Protein AF-0000000084941970 (afdb_homodimer)

Sequence (410 aa):
MPAIDETFLNELASDAPAPGGGGASAYVGALSAALASMVIAIAGRKRAYESIAGKLQEQTDMLASCREALVGLVEEDAVAFGALAATWKMPKSTPEERVRKSEAQQEALVGACEVPMQIMRICAKVIEIDHDLIGLVDRMILSDVGASVIIALGAMKAAALNVRVNAAYMKDADAAQAYLGEVDDMIRTFEYSAQVVYDFVKDNVMPAIDETFLNELASDAPAPGGGGASAYVGALSAALASMVIAIAGRKRAYESIAGKLQEQTDMLASCREALVGLVEEDAVAFGALAATWKMPKSTPEERVRKSEAQQEALVGACEVPMQIMRICAKVIEIDHDLIGLVDRMILSDVGASVIIALGAMKAAALNVRVNAAYMKDADAAQAYLGEVDDMIRTFEYSAQVVYDFVKDNV

Solvent-accessible surface area (backbone atoms only — not comparable to full-atom values): 19364 Å² total; per-residue (Å²): 128,80,75,78,78,52,64,63,48,52,44,25,31,28,69,48,83,56,43,42,41,48,20,49,18,16,46,38,25,22,47,17,23,17,37,44,30,17,51,50,47,52,44,61,71,38,76,88,39,57,90,46,43,67,61,52,50,50,51,44,52,49,30,52,50,44,25,54,51,22,55,53,39,26,54,48,33,37,50,24,47,49,52,34,57,53,31,73,70,46,65,61,88,44,75,68,36,39,52,52,30,49,52,48,34,53,56,23,37,53,49,41,26,46,49,26,47,50,42,29,55,48,21,48,51,46,33,54,51,36,56,62,42,69,83,67,48,55,62,89,55,33,39,31,43,26,19,18,21,36,28,14,48,15,16,25,56,18,12,42,34,44,26,45,46,37,36,69,71,43,80,53,60,67,61,29,48,52,52,52,49,52,45,52,51,49,49,58,54,45,50,52,52,30,48,53,41,34,52,50,30,63,73,61,72,129,81,75,78,78,52,64,64,49,52,44,26,31,28,67,48,84,55,43,44,39,49,19,49,18,16,45,38,25,22,48,17,23,16,37,45,31,17,49,50,47,52,42,62,70,39,77,87,40,57,90,46,43,68,60,52,50,52,50,45,53,49,29,52,50,43,26,52,50,22,55,50,39,26,56,48,33,38,51,23,47,47,52,35,56,53,31,74,71,45,64,60,88,43,75,67,36,38,53,52,29,50,51,48,33,53,57,24,38,52,50,41,26,47,48,26,48,50,42,29,56,48,22,48,52,44,33,54,50,35,56,62,41,70,82,67,47,55,62,88,56,33,40,31,42,26,18,19,21,35,28,14,46,14,17,26,56,18,11,45,34,44,27,46,46,38,36,68,69,42,80,54,59,66,62,29,47,52,53,51,49,51,46,52,52,48,48,58,54,46,50,53,53,29,46,52,42,35,50,51,32,64,73,62,71

InterPro domains:
  IPR007044 Cyclodeaminase/cyclohydrolase [PF04961] (6-183)
  IPR036178 Formimidoyltransferase-cyclodeaminase-like superfamily [G3DSA:1.20.120.680] (6-204)
  IPR036178 Formimidoyltransferase-cyclodeaminase-like superfamily [SSF101262] (6-205)

Nearest PDB structures (foldseek):
  7vg5-assembly1_B  TM=9.360E-01  e=3.553E-13  Methylorubrum extorquens AM1
  7vg4-assembly1_A  TM=9.552E-01  e=1.691E-12  Methylorubrum extorquens AM1
  7vg4-assembly3_E  TM=9.297E-01  e=8.847E-12  Methylorubrum extorquens AM1
  2pfd-assembly1_A  TM=9.284E-01  e=3.586E-09  Rattus norvegicus
  1o5h-assembly1_B  TM=8.696E-01  e=8.805E-09  Thermotoga maritima

Secondary structure (DSSP, 8-state):
-PPPP-HHHHHHTSS-S-S-HHHHHHHHHHHHHHHHHHHHHHHTTSGGGGGGHHHHHHHHHHHHHHHHHHHHHHHHHHHHHHHHHHHHTS--SSHHHHHHHHHHHHHHHHHHHHHHHHHHHHHHHHHHHHHHHTTTS-GGGHHHHHHHHHHHHHHHHHHHHHHHHHHTT-S-HHHHHHHHHHHHHHHHHHHHHHHHHHHHHHHH-/-PPPP-HHHHHHTSS-S-S-HHHHHHHHHHHHHHHHHHHHHHHTTSGGGGGGHHHHHHHHHHHHHHHHHHHHHHHHHHHHHHHHHHHHTS--SSHHHHHHHHHHHHHHHHHHHHHHHHHHHHHHHHHHHHHHHTTTS-HHHHHHHHHHHHHHHHHHHHHHHHHHHHHTT-S-HHHHHHHHHHHHHHHHHHHHHHHHHHHHHHHH-

Radius of gyration: 21.82 Å; Cα contacts (8 Å, |Δi|>4): 675; chains: 2; bounding box: 47×79×46 Å

Foldseek 3Di:
DDDDDCVQVVVAPDPDPPPYLLLVLLQLLLVLLVLLLVQLVVLLVDPVCPVVNVVSVVSNVLSVVLNVLSNVLSVLLVVLVVQLVVLVVFDDPDPVSVVVSLVSNLVSLVSQQVSLVVSLVSLLSSLVSLLVCCVRGDLVCLVSSLVSLVSSLVSNVSSLVSNLVSLVSHPPVVVSVVSNVVSVVSNVVSVVSSVVSNVSSVVRD/DPDDDCVQVVVAPDPDPPPYLLLVLLQLLLVLLVLLLVQLVVLLVDPVCPVVNVVSVVSNVLSVVLNVLSNVLSVLLVVLVVQLVVLVPFDDPDPVSVVVSLVSNLVSLVSQQVSLVVSLVSLLSSLVSLLVCCVRGDLVCLVSSLVSLVSSLVSNVSSLVSNLVSLVSHPPVVVSVVSNVVSVVSNVVSVVSSVVSNVSSVVRD

Structure (mmCIF, N/CA/C/O backbone):
data_AF-0000000084941970-model_v1
#
loop_
_entity.id
_entity.type
_entity.pdbx_description
1 polymer 'Putative methenyltetrahydrofolate cyclohydrolase'
#
loop_
_atom_site.group_PDB
_atom_site.id
_atom_site.type_symbol
_atom_site.label_atom_id
_atom_site.label_alt_id
_atom_site.label_comp_id
_atom_site.label_asym_id
_atom_site.label_entity_id
_atom_site.label_seq_id
_atom_site.pdbx_PDB_ins_code
_atom_site.Cartn_x
_atom_site.Cartn_y
_atom_site.Cartn_z
_atom_site.occupancy
_atom_site.B_iso_or_equiv
_atom_site.auth_seq_id
_atom_site.auth_comp_id
_atom_site.auth_asym_id
_atom_site.auth_atom_id
_atom_site.pdbx_PDB_model_num
ATOM 1 N N . MET A 1 1 ? 2.877 -4.137 -21.906 1 62.16 1 MET A N 1
ATOM 2 C CA . MET A 1 1 ? 1.989 -3.32 -21.094 1 62.16 1 MET A CA 1
ATOM 3 C C . MET A 1 1 ? 2.299 -1.837 -21.266 1 62.16 1 MET A C 1
ATOM 5 O O . MET A 1 1 ? 3.465 -1.45 -21.375 1 62.16 1 MET A O 1
ATOM 9 N N . PRO A 1 2 ? 1.178 -1.09 -21.453 1 62.53 2 PRO A N 1
ATOM 10 C CA . PRO A 1 2 ? 1.503 0.333 -21.578 1 62.53 2 PRO A CA 1
ATOM 11 C C . PRO A 1 2 ? 2.295 0.862 -20.391 1 62.53 2 PRO A C 1
ATOM 13 O O . PRO A 1 2 ? 2.17 0.339 -19.266 1 62.53 2 PRO A O 1
ATOM 16 N N . ALA A 1 3 ? 3.002 1.72 -20.641 1 73.06 3 ALA A N 1
ATOM 17 C CA . ALA A 1 3 ? 3.822 2.381 -19.625 1 73.06 3 ALA A CA 1
ATOM 18 C C . ALA A 1 3 ? 2.951 2.992 -18.531 1 73.06 3 ALA A C 1
ATOM 20 O O . ALA A 1 3 ? 1.874 3.523 -18.812 1 73.06 3 ALA A O 1
ATOM 21 N N . ILE A 1 4 ? 3.264 2.74 -17.312 1 85.75 4 ILE A N 1
ATOM 22 C CA . ILE A 1 4 ? 2.584 3.346 -16.172 1 85.75 4 ILE A CA 1
ATOM 23 C C . ILE A 1 4 ? 2.588 4.867 -16.312 1 85.75 4 ILE A C 1
ATOM 25 O O . ILE A 1 4 ? 3.631 5.469 -16.578 1 85.75 4 ILE A O 1
ATOM 29 N N . ASP A 1 5 ? 1.433 5.391 -16.297 1 86.69 5 ASP A N 1
ATOM 30 C CA . ASP A 1 5 ? 1.353 6.844 -16.219 1 86.69 5 ASP A CA 1
ATOM 31 C C . ASP A 1 5 ? 1.919 7.352 -14.891 1 86.69 5 ASP A C 1
ATOM 33 O O . ASP A 1 5 ? 1.416 7.008 -13.82 1 86.69 5 ASP A O 1
ATOM 37 N N . GLU A 1 6 ? 2.9 8.141 -14.969 1 92.75 6 GLU A N 1
ATOM 38 C CA . GLU A 1 6 ? 3.615 8.562 -13.773 1 92.75 6 GLU A CA 1
ATOM 39 C C . GLU A 1 6 ? 3.135 9.922 -13.289 1 92.75 6 GLU A C 1
ATOM 41 O O . GLU A 1 6 ? 3.715 10.5 -12.367 1 92.75 6 GLU A O 1
ATOM 46 N N . THR A 1 7 ? 2.08 10.422 -13.859 1 92.44 7 THR A N 1
ATOM 47 C CA . THR A 1 7 ? 1.617 11.766 -13.531 1 92.44 7 THR A CA 1
ATOM 48 C C . THR A 1 7 ? 1.306 11.883 -12.039 1 92.44 7 THR A C 1
ATOM 50 O O . THR A 1 7 ? 1.788 12.805 -11.375 1 92.44 7 THR A O 1
ATOM 53 N N . PHE A 1 8 ? 0.535 10.961 -11.539 1 94.56 8 PHE A N 1
ATOM 54 C CA . PHE A 1 8 ? 0.185 11.023 -10.125 1 94.56 8 PHE A CA 1
ATOM 55 C C . PHE A 1 8 ? 1.422 10.844 -9.25 1 94.56 8 PHE A C 1
ATOM 57 O O . PHE A 1 8 ? 1.588 11.547 -8.25 1 94.56 8 PHE A O 1
ATOM 64 N N . LEU A 1 9 ? 2.307 9.906 -9.672 1 95.75 9 LEU A N 1
ATOM 65 C CA . LEU A 1 9 ? 3.539 9.664 -8.93 1 95.75 9 LEU A CA 1
ATOM 66 C C . LEU A 1 9 ? 4.387 10.93 -8.859 1 95.75 9 LEU A C 1
ATOM 68 O O . LEU A 1 9 ? 4.914 11.273 -7.801 1 95.75 9 LEU A O 1
ATOM 72 N N . ASN A 1 10 ? 4.477 11.586 -9.922 1 95.19 10 ASN A N 1
ATOM 73 C CA . ASN A 1 10 ? 5.293 12.789 -9.992 1 95.19 10 ASN A CA 1
ATOM 74 C C . ASN A 1 10 ? 4.68 13.93 -9.18 1 95.19 10 ASN A C 1
ATOM 76 O O . ASN A 1 10 ? 5.398 14.688 -8.531 1 95.19 10 ASN A O 1
ATOM 80 N N . GLU A 1 11 ? 3.424 14.016 -9.266 1 95.38 11 GLU A N 1
ATOM 81 C CA . GLU A 1 11 ? 2.746 15.039 -8.477 1 95.38 11 GLU A CA 1
ATOM 82 C C . GLU A 1 11 ? 2.896 14.766 -6.984 1 95.38 11 GLU A C 1
ATOM 84 O O . GLU A 1 11 ? 3.152 15.688 -6.203 1 95.38 11 GLU A O 1
ATOM 89 N N . LEU A 1 12 ? 2.721 13.531 -6.645 1 96.31 12 LEU A N 1
ATOM 90 C CA . LEU A 1 12 ? 2.848 13.141 -5.246 1 96.31 12 LEU A CA 1
ATOM 91 C C . LEU A 1 12 ? 4.254 13.414 -4.727 1 96.31 12 LEU A C 1
ATOM 93 O O . LEU A 1 12 ? 4.43 13.789 -3.564 1 96.31 12 LEU A O 1
ATOM 97 N N . ALA A 1 13 ? 5.254 13.305 -5.57 1 96.75 13 ALA A N 1
ATOM 98 C CA . ALA A 1 13 ? 6.656 13.445 -5.176 1 96.75 13 ALA A CA 1
ATOM 99 C C . ALA A 1 13 ? 7.074 14.914 -5.148 1 96.75 13 ALA A C 1
ATOM 101 O O . ALA A 1 13 ? 8.18 15.242 -4.711 1 96.75 13 ALA A O 1
ATOM 102 N N . SER A 1 14 ? 6.191 15.773 -5.602 1 93.94 14 SER A N 1
ATOM 103 C CA . SER A 1 14 ? 6.531 17.188 -5.715 1 93.94 14 SER A CA 1
ATOM 104 C C . SER A 1 14 ? 6.469 17.875 -4.355 1 93.94 14 SER A C 1
ATOM 106 O O . SER A 1 14 ? 6.203 17.234 -3.338 1 93.94 14 SER A O 1
ATOM 108 N N . ASP A 1 15 ? 6.695 19.219 -4.336 1 90.81 15 ASP A N 1
ATOM 109 C CA . ASP A 1 15 ? 6.641 20 -3.096 1 90.81 15 ASP A CA 1
ATOM 110 C C . ASP A 1 15 ? 5.254 20.594 -2.885 1 90.81 15 ASP A C 1
ATOM 112 O O . ASP A 1 15 ? 5.07 21.469 -2.031 1 90.81 15 ASP A O 1
ATOM 116 N N . ALA A 1 16 ? 4.328 20.078 -3.805 1 89.81 16 ALA A N 1
ATOM 117 C CA . ALA A 1 16 ? 2.951 20.516 -3.562 1 89.81 16 ALA A CA 1
ATOM 118 C C . ALA A 1 16 ? 2.393 19.875 -2.297 1 89.81 16 ALA A C 1
ATOM 120 O O . ALA A 1 16 ? 2.666 18.703 -2.012 1 89.81 16 ALA A O 1
ATOM 121 N N . PRO A 1 17 ? 1.62 20.625 -1.543 1 84.81 17 PRO A N 1
ATOM 122 C CA . PRO A 1 17 ? 1.098 20.062 -0.296 1 84.81 17 PRO A CA 1
ATOM 123 C C . PRO A 1 17 ? 0.098 18.922 -0.531 1 84.81 17 PRO A C 1
ATOM 125 O O . PRO A 1 17 ? -0.171 18.141 0.377 1 84.81 17 PRO A O 1
ATOM 128 N N . ALA A 1 18 ? -0.613 18.922 -1.738 1 86.62 18 ALA A N 1
ATOM 129 C CA . ALA A 1 18 ? -1.508 17.844 -2.156 1 86.62 18 ALA A CA 1
ATOM 130 C C . ALA A 1 18 ? -1.212 17.422 -3.588 1 86.62 18 ALA A C 1
ATOM 132 O O . ALA A 1 18 ? -0.85 18.234 -4.43 1 86.62 18 ALA A O 1
ATOM 133 N N . PRO A 1 19 ? -1.316 16.141 -3.945 1 91.75 19 PRO A N 1
ATOM 134 C CA . PRO A 1 19 ? -1.774 15.094 -3.025 1 91.75 19 PRO A CA 1
ATOM 135 C C . PRO A 1 19 ? -0.731 14.742 -1.968 1 91.75 19 PRO A C 1
ATOM 137 O O . PRO A 1 19 ? 0.464 14.969 -2.174 1 91.75 19 PRO A O 1
ATOM 140 N N . GLY A 1 20 ? -1.191 14.258 -0.806 1 95 20 GLY A N 1
ATOM 141 C CA . GLY A 1 20 ? -0.344 13.766 0.268 1 95 20 GLY A CA 1
ATOM 142 C C . GLY A 1 20 ? -0.694 12.352 0.703 1 95 20 GLY A C 1
ATOM 143 O O . GLY A 1 20 ? -1.011 11.5 -0.131 1 95 20 GLY A O 1
ATOM 144 N N . GLY A 1 21 ? -0.551 12.172 1.955 1 97.44 21 GLY A N 1
ATOM 145 C CA . GLY A 1 21 ? -0.779 10.852 2.512 1 97.44 21 GLY A CA 1
ATOM 146 C C . GLY A 1 21 ? -2.188 10.336 2.281 1 97.44 21 GLY A C 1
ATOM 147 O O . GLY A 1 21 ? -2.393 9.148 2.049 1 97.44 21 GLY A O 1
ATOM 148 N N . GLY A 1 22 ? -3.156 11.25 2.402 1 97.94 22 GLY A N 1
ATOM 149 C CA . GLY A 1 22 ? -4.527 10.836 2.15 1 97.94 22 GLY A CA 1
ATOM 150 C C . GLY A 1 22 ? -4.754 10.344 0.734 1 97.94 22 GLY A C 1
ATOM 151 O O . GLY A 1 22 ? -5.312 9.266 0.528 1 97.94 22 GLY A O 1
ATOM 152 N N . GLY A 1 23 ? -4.344 11.18 -0.226 1 97.69 23 GLY A N 1
ATOM 153 C CA . GLY A 1 23 ? -4.445 10.766 -1.616 1 97.69 23 GLY A CA 1
ATOM 154 C C . GLY A 1 23 ? -3.693 9.484 -1.914 1 97.69 23 GLY A C 1
ATOM 155 O O . GLY A 1 23 ? -4.191 8.617 -2.637 1 97.69 23 GLY A O 1
ATOM 156 N N . ALA A 1 24 ? -2.484 9.352 -1.355 1 98.44 24 ALA A N 1
ATOM 157 C CA . ALA A 1 24 ? -1.701 8.133 -1.525 1 98.44 24 ALA A CA 1
ATOM 158 C C . ALA A 1 24 ? -2.434 6.926 -0.943 1 98.44 24 ALA A C 1
ATOM 160 O O . ALA A 1 24 ? -2.502 5.867 -1.574 1 98.44 24 ALA A O 1
ATOM 161 N N . SER A 1 25 ? -3.012 7.086 0.256 1 98.88 25 SER A N 1
ATOM 162 C CA . SER A 1 25 ? -3.752 6.004 0.898 1 98.88 25 SER A CA 1
ATOM 163 C C . SER A 1 25 ? -4.922 5.547 0.034 1 98.88 25 SER A C 1
ATOM 165 O O . SER A 1 25 ? -5.16 4.344 -0.108 1 98.88 25 SER A O 1
ATOM 167 N N . ALA A 1 26 ? -5.617 6.527 -0.518 1 98.81 26 ALA A N 1
ATOM 168 C CA . ALA A 1 26 ? -6.766 6.219 -1.369 1 98.81 26 ALA A CA 1
ATOM 169 C C . ALA A 1 26 ? -6.336 5.418 -2.596 1 98.81 26 ALA A C 1
ATOM 171 O O . ALA A 1 26 ? -6.957 4.406 -2.932 1 98.81 26 ALA A O 1
ATOM 172 N N . TYR A 1 27 ? -5.297 5.828 -3.209 1 98.5 27 TYR A N 1
ATOM 173 C CA . TYR A 1 27 ? -4.844 5.16 -4.422 1 98.5 27 TYR A CA 1
ATOM 174 C C . TYR A 1 27 ? -4.324 3.76 -4.117 1 98.5 27 TYR A C 1
ATOM 176 O O . TYR A 1 27 ? -4.57 2.82 -4.875 1 98.5 27 TYR A O 1
ATOM 184 N N . VAL A 1 28 ? -3.57 3.604 -3.062 1 98.88 28 VAL A N 1
ATOM 185 C CA . VAL A 1 28 ? -3.086 2.295 -2.637 1 98.88 28 VAL A CA 1
ATOM 186 C C . VAL A 1 28 ? -4.27 1.366 -2.371 1 98.88 28 VAL A C 1
ATOM 188 O O . VAL A 1 28 ? -4.25 0.199 -2.768 1 98.88 28 VAL A O 1
ATOM 191 N N . GLY A 1 29 ? -5.297 1.905 -1.686 1 98.94 29 GLY A N 1
ATOM 192 C CA . GLY A 1 29 ? -6.508 1.123 -1.497 1 98.94 29 GLY A CA 1
ATOM 193 C C . GLY A 1 29 ? -7.145 0.684 -2.803 1 98.94 29 GLY A C 1
ATOM 194 O O . GLY A 1 29 ? -7.621 -0.448 -2.916 1 98.94 29 GLY A O 1
ATOM 195 N N . ALA A 1 30 ? -7.164 1.579 -3.766 1 98.88 30 ALA A N 1
ATOM 196 C CA . ALA A 1 30 ? -7.719 1.254 -5.078 1 98.88 30 ALA A CA 1
ATOM 197 C C . ALA A 1 30 ? -6.938 0.122 -5.738 1 98.88 30 ALA A C 1
ATOM 199 O O . ALA A 1 30 ? -7.523 -0.743 -6.395 1 98.88 30 ALA A O 1
ATOM 200 N N . LEU A 1 31 ? -5.648 0.131 -5.566 1 98.69 31 LEU A N 1
ATOM 201 C CA . LEU A 1 31 ? -4.805 -0.923 -6.121 1 98.69 31 LEU A CA 1
ATOM 202 C C . LEU A 1 31 ? -5.121 -2.268 -5.473 1 98.69 31 LEU A C 1
ATOM 204 O O . LEU A 1 31 ? -5.168 -3.293 -6.156 1 98.69 31 LEU A O 1
ATOM 208 N N . SER A 1 32 ? -5.32 -2.238 -4.152 1 98.88 32 SER A N 1
ATOM 209 C CA . SER A 1 32 ? -5.711 -3.465 -3.467 1 98.88 32 SER A CA 1
ATOM 210 C C . SER A 1 32 ? -7.043 -3.992 -3.992 1 98.88 32 SER A C 1
ATOM 212 O O . SER A 1 32 ? -7.18 -5.188 -4.266 1 98.88 32 SER A O 1
ATOM 214 N N . ALA A 1 33 ? -8.008 -3.096 -4.152 1 98.88 33 ALA A N 1
ATOM 215 C CA . ALA A 1 33 ? -9.312 -3.486 -4.68 1 98.88 33 ALA A CA 1
ATOM 216 C C . ALA A 1 33 ? -9.18 -4.07 -6.086 1 98.88 33 ALA A C 1
ATOM 218 O O . ALA A 1 33 ? -9.859 -5.039 -6.426 1 98.88 33 ALA A O 1
ATOM 219 N N . ALA A 1 34 ? -8.359 -3.445 -6.891 1 98.62 34 ALA A N 1
ATOM 220 C CA . ALA A 1 34 ? -8.117 -3.932 -8.25 1 98.62 34 ALA A CA 1
ATOM 221 C C . ALA A 1 34 ? -7.512 -5.332 -8.227 1 98.62 34 ALA A C 1
ATOM 223 O O . ALA A 1 34 ? -7.934 -6.207 -8.984 1 98.62 34 ALA A O 1
ATOM 224 N N . LEU A 1 35 ? -6.551 -5.57 -7.379 1 98.5 35 LEU A N 1
ATOM 225 C CA . LEU A 1 35 ? -5.902 -6.871 -7.277 1 98.5 35 LEU A CA 1
ATOM 226 C C . LEU A 1 35 ? -6.898 -7.938 -6.828 1 98.5 35 LEU A C 1
ATOM 228 O O . LEU A 1 35 ? -6.902 -9.055 -7.355 1 98.5 35 LEU A O 1
ATOM 232 N N . ALA A 1 36 ? -7.73 -7.57 -5.84 1 98.62 36 ALA A N 1
ATOM 233 C CA . ALA A 1 36 ? -8.773 -8.5 -5.395 1 98.62 36 ALA A CA 1
ATOM 234 C C . ALA A 1 36 ? -9.727 -8.844 -6.535 1 98.62 36 ALA A C 1
ATOM 236 O O . ALA A 1 36 ? -10.164 -9.984 -6.668 1 98.62 36 ALA A O 1
ATOM 237 N N . SER A 1 37 ? -10.047 -7.84 -7.332 1 98.38 37 SER A N 1
ATOM 238 C CA . SER A 1 37 ? -10.891 -8.062 -8.5 1 98.38 37 SER A CA 1
ATOM 239 C C . SER A 1 37 ? -10.258 -9.07 -9.461 1 98.38 37 SER A C 1
ATOM 241 O O . SER A 1 37 ? -10.945 -9.938 -9.992 1 98.38 37 SER A O 1
ATOM 243 N N . MET A 1 38 ? -8.984 -8.906 -9.672 1 97.38 38 MET A N 1
ATOM 244 C CA . MET A 1 38 ? -8.266 -9.852 -10.523 1 97.38 38 MET A CA 1
ATOM 245 C C . MET A 1 38 ? -8.398 -11.273 -10 1 97.38 38 MET A C 1
ATOM 247 O O . MET A 1 38 ? -8.641 -12.203 -10.766 1 97.38 38 MET A O 1
ATOM 251 N N . VAL A 1 39 ? -8.219 -11.469 -8.719 1 97.12 39 VAL A N 1
ATOM 252 C CA . VAL A 1 39 ? -8.273 -12.781 -8.078 1 97.12 39 VAL A CA 1
ATOM 253 C C . VAL A 1 39 ? -9.633 -13.43 -8.336 1 97.12 39 VAL A C 1
ATOM 255 O O . VAL A 1 39 ? -9.711 -14.594 -8.734 1 97.12 39 VAL A O 1
ATOM 258 N N . ILE A 1 40 ? -10.664 -12.672 -8.148 1 97.19 40 ILE A N 1
ATOM 259 C CA . ILE A 1 40 ? -12.016 -13.195 -8.344 1 97.19 40 ILE A CA 1
ATOM 260 C C . ILE A 1 40 ? -12.227 -13.547 -9.812 1 97.19 40 ILE A C 1
ATOM 262 O O . ILE A 1 40 ? -12.844 -14.57 -10.133 1 97.19 40 ILE A O 1
ATOM 266 N N . ALA A 1 41 ? -11.75 -12.68 -10.703 1 95.75 41 ALA A N 1
ATOM 267 C CA . ALA A 1 41 ? -11.906 -12.914 -12.141 1 95.75 41 ALA A CA 1
ATOM 268 C C . ALA A 1 41 ? -11.242 -14.219 -12.562 1 95.75 41 ALA A C 1
ATOM 270 O O . ALA A 1 41 ? -11.797 -14.992 -13.344 1 95.75 41 ALA A O 1
ATOM 271 N N . ILE A 1 42 ? -10.086 -14.477 -12.047 1 93.44 42 ILE A N 1
ATOM 272 C CA . ILE A 1 42 ? -9.352 -15.695 -12.375 1 93.44 42 ILE A CA 1
ATOM 273 C C . ILE A 1 42 ? -10.023 -16.906 -11.727 1 93.44 42 ILE A C 1
ATOM 275 O O . ILE A 1 42 ? -10.234 -17.922 -12.375 1 93.44 42 ILE A O 1
ATOM 279 N N . ALA A 1 43 ? -10.375 -16.766 -10.438 1 92.06 43 ALA A N 1
ATOM 280 C CA . ALA A 1 43 ? -11.031 -17.844 -9.711 1 92.06 43 ALA A CA 1
ATOM 281 C C . ALA A 1 43 ? -12.352 -18.234 -10.375 1 92.06 43 ALA A C 1
ATOM 283 O O . ALA A 1 43 ? -12.695 -19.422 -10.453 1 92.06 43 ALA A O 1
ATOM 284 N N . GLY A 1 44 ? -13.109 -17.281 -10.852 1 90.31 44 GLY A N 1
ATOM 285 C CA . GLY A 1 44 ? -14.445 -17.484 -11.406 1 90.31 44 GLY A CA 1
ATOM 286 C C . GLY A 1 44 ? -14.438 -18.266 -12.703 1 90.31 44 GLY A C 1
ATOM 287 O O . GLY A 1 44 ? -15.484 -18.734 -13.148 1 90.31 44 GLY A O 1
ATOM 288 N N . ARG A 1 45 ? -13.281 -18.5 -13.305 1 89.56 45 ARG A N 1
ATOM 289 C CA . ARG A 1 45 ? -13.172 -19.266 -14.547 1 89.56 45 ARG A CA 1
ATOM 290 C C . ARG A 1 45 ? -13.266 -20.766 -14.281 1 89.56 45 ARG A C 1
ATOM 292 O O . ARG A 1 45 ? -13.492 -21.547 -15.203 1 89.56 45 ARG A O 1
ATOM 299 N N . LYS A 1 46 ? -13.133 -21.125 -13.039 1 89.06 46 LYS A N 1
ATOM 300 C CA . LYS A 1 46 ? -13.133 -22.547 -12.703 1 89.06 46 LYS A CA 1
ATOM 301 C C . LYS A 1 46 ? -14.555 -23.094 -12.547 1 89.06 46 LYS A C 1
ATOM 303 O O . LYS A 1 46 ? -15.375 -22.484 -11.852 1 89.06 46 LYS A O 1
ATOM 308 N N . ARG A 1 47 ? -14.766 -24.25 -13.102 1 90.88 47 ARG A N 1
ATOM 309 C CA . ARG A 1 47 ? -16.062 -24.906 -13.039 1 90.88 47 ARG A CA 1
ATOM 310 C C . ARG A 1 47 ? -16.469 -25.188 -11.602 1 90.88 47 ARG A C 1
ATOM 312 O O . ARG A 1 47 ? -17.641 -25.125 -11.25 1 90.88 47 ARG A O 1
ATOM 319 N N . ALA A 1 48 ? -15.484 -25.297 -10.797 1 89.12 48 ALA A N 1
ATOM 320 C CA . ALA A 1 48 ? -15.711 -25.656 -9.406 1 89.12 48 ALA A CA 1
ATOM 321 C C . ALA A 1 48 ? -16.422 -24.531 -8.656 1 89.12 48 ALA A C 1
ATOM 323 O O . ALA A 1 48 ? -17.031 -24.766 -7.609 1 89.12 48 ALA A O 1
ATOM 324 N N . TYR A 1 49 ? -16.484 -23.328 -9.25 1 90 49 TYR A N 1
ATOM 325 C CA . TYR A 1 49 ? -17.047 -22.188 -8.523 1 90 49 TYR A CA 1
ATOM 326 C C . TYR A 1 49 ? -18.344 -21.734 -9.156 1 90 49 TYR A C 1
ATOM 328 O O . TYR A 1 49 ? -18.844 -20.641 -8.844 1 90 49 TYR A O 1
ATOM 336 N N . GLU A 1 50 ? -18.875 -22.547 -9.969 1 92.06 50 GLU A N 1
ATOM 337 C CA . GLU A 1 50 ? -20.109 -22.203 -10.656 1 92.06 50 GLU A CA 1
ATOM 338 C C . GLU A 1 50 ? -21.25 -22.031 -9.656 1 92.06 50 GLU A C 1
ATOM 340 O O . GLU A 1 50 ? -22.141 -21.203 -9.867 1 92.06 50 GLU A O 1
ATOM 345 N N . SER A 1 51 ? -21.234 -22.812 -8.625 1 92.44 51 SER A N 1
ATOM 346 C CA . SER A 1 51 ? -22.328 -22.797 -7.664 1 92.44 51 SER A CA 1
ATOM 347 C C . SER A 1 51 ? -22.344 -21.484 -6.867 1 92.44 51 SER A C 1
ATOM 349 O O . SER A 1 51 ? -23.359 -21.125 -6.277 1 92.44 51 SER A O 1
ATOM 351 N N . ILE A 1 52 ? -21.234 -20.75 -6.867 1 92.75 52 ILE A N 1
ATOM 352 C CA . ILE A 1 52 ? -21.172 -19.5 -6.098 1 92.75 52 ILE A CA 1
ATOM 353 C C . ILE A 1 52 ? -20.953 -18.328 -7.035 1 92.75 52 ILE A C 1
ATOM 355 O O . ILE A 1 52 ? -20.469 -17.266 -6.617 1 92.75 52 ILE A O 1
ATOM 359 N N . ALA A 1 53 ? -21.266 -18.531 -8.258 1 93.19 53 ALA A N 1
ATOM 360 C CA . ALA A 1 53 ? -21.047 -17.516 -9.281 1 93.19 53 ALA A CA 1
ATOM 361 C C . ALA A 1 53 ? -21.734 -16.203 -8.898 1 93.19 53 ALA A C 1
ATOM 363 O O . ALA A 1 53 ? -21.219 -15.125 -9.164 1 93.19 53 ALA A O 1
ATOM 364 N N . GLY A 1 54 ? -22.891 -16.266 -8.344 1 94.75 54 GLY A N 1
ATOM 365 C CA . GLY A 1 54 ? -23.609 -15.078 -7.906 1 94.75 54 GLY A CA 1
ATOM 366 C C . GLY A 1 54 ? -22.875 -14.289 -6.836 1 94.75 54 GLY A C 1
ATOM 367 O O . GLY A 1 54 ? -22.781 -13.062 -6.91 1 94.75 54 GLY A O 1
ATOM 368 N N . LYS A 1 55 ? -22.359 -15.031 -5.848 1 95.19 55 LYS A N 1
ATOM 369 C CA . LYS A 1 55 ? -21.594 -14.391 -4.789 1 95.19 55 LYS A CA 1
ATOM 370 C C . LYS A 1 55 ? -20.328 -13.734 -5.348 1 95.19 55 LYS A C 1
ATOM 372 O O . LYS A 1 55 ? -19.984 -12.617 -4.953 1 95.19 55 LYS A O 1
ATOM 377 N N . LEU A 1 56 ? -19.703 -14.414 -6.266 1 95.56 56 LEU A N 1
ATOM 378 C CA . LEU A 1 56 ? -18.5 -13.875 -6.883 1 95.56 56 LEU A CA 1
ATOM 379 C C . LEU A 1 56 ? -18.797 -12.609 -7.672 1 95.56 56 LEU A C 1
ATOM 381 O O . LEU A 1 56 ? -18.031 -11.648 -7.637 1 95.56 56 LEU A O 1
ATOM 385 N N . GLN A 1 57 ? -19.891 -12.617 -8.344 1 96.44 57 GLN A N 1
ATOM 386 C CA . GLN A 1 57 ? -20.297 -11.43 -9.102 1 96.44 57 GLN A CA 1
ATOM 387 C C . GLN A 1 57 ? -20.594 -10.266 -8.164 1 96.44 57 GLN A C 1
ATOM 389 O O . GLN A 1 57 ? -20.25 -9.117 -8.461 1 96.44 57 GLN A O 1
ATOM 394 N N . GLU A 1 58 ? -21.219 -10.547 -7.082 1 97.81 58 GLU A N 1
ATOM 395 C CA . GLU A 1 58 ? -21.5 -9.516 -6.09 1 97.81 58 GLU A CA 1
ATOM 396 C C . GLU A 1 58 ? -20.203 -8.891 -5.562 1 97.81 58 GLU A C 1
ATOM 398 O O . GLU A 1 58 ? -20.109 -7.672 -5.41 1 97.81 58 GLU A O 1
ATOM 403 N N . GLN A 1 59 ? -19.281 -9.734 -5.266 1 97.75 59 GLN A N 1
ATOM 404 C CA . GLN A 1 59 ? -18 -9.25 -4.77 1 97.75 59 GLN A CA 1
ATOM 405 C C . GLN A 1 59 ? -17.266 -8.453 -5.84 1 97.75 59 GLN A C 1
ATOM 407 O O . GLN A 1 59 ? -16.609 -7.445 -5.535 1 97.75 59 GLN A O 1
ATOM 412 N N . THR A 1 60 ? -17.375 -8.922 -7.078 1 97.62 60 THR A N 1
ATOM 413 C CA . THR A 1 60 ? -16.781 -8.195 -8.195 1 97.62 60 THR A CA 1
ATOM 414 C C . THR A 1 60 ? -17.359 -6.793 -8.297 1 97.62 60 THR A C 1
ATOM 416 O O . THR A 1 60 ? -16.625 -5.816 -8.445 1 97.62 60 THR A O 1
ATOM 419 N N . ASP A 1 61 ? -18.641 -6.68 -8.203 1 98.44 61 ASP A N 1
ATOM 420 C CA . ASP A 1 61 ? -19.328 -5.387 -8.281 1 98.44 61 ASP A CA 1
ATOM 421 C C . ASP A 1 61 ? -18.938 -4.496 -7.105 1 98.44 61 ASP A C 1
ATOM 423 O O . ASP A 1 61 ? -18.734 -3.289 -7.273 1 98.44 61 ASP A O 1
ATOM 427 N N . MET A 1 62 ? -18.859 -5.102 -5.973 1 98.62 62 MET A N 1
ATOM 428 C CA . MET A 1 62 ? -18.469 -4.359 -4.781 1 98.62 62 MET A CA 1
ATOM 429 C C . MET A 1 62 ? -17.047 -3.816 -4.922 1 98.62 62 MET A C 1
ATOM 431 O O . MET A 1 62 ? -16.797 -2.654 -4.602 1 98.62 62 MET A O 1
ATOM 435 N N . LEU A 1 63 ? -16.188 -4.617 -5.426 1 98.81 63 LEU A N 1
ATOM 436 C CA . LEU A 1 63 ? -14.805 -4.199 -5.582 1 98.81 63 LEU A CA 1
ATOM 437 C C . LEU A 1 63 ? -14.68 -3.115 -6.648 1 98.81 63 LEU A C 1
ATOM 439 O O . LEU A 1 63 ? -13.844 -2.213 -6.527 1 98.81 63 LEU A O 1
ATOM 443 N N . ALA A 1 64 ? -15.477 -3.209 -7.68 1 98.5 64 ALA A N 1
ATOM 444 C CA . ALA A 1 64 ? -15.508 -2.146 -8.68 1 98.5 64 ALA A CA 1
ATOM 445 C C . ALA A 1 64 ? -15.961 -0.826 -8.062 1 98.5 64 ALA A C 1
ATOM 447 O O . ALA A 1 64 ? -15.383 0.228 -8.352 1 98.5 64 ALA A O 1
ATOM 448 N N . SER A 1 65 ? -16.938 -0.914 -7.211 1 98.69 65 SER A N 1
ATOM 449 C CA . SER A 1 65 ? -17.422 0.269 -6.512 1 98.69 65 SER A CA 1
ATOM 450 C C . SER A 1 65 ? -16.359 0.826 -5.562 1 98.69 65 SER A C 1
ATOM 452 O O . SER A 1 65 ? -16.219 2.043 -5.441 1 98.69 65 SER A O 1
ATOM 454 N N . CYS A 1 66 ? -15.664 -0.09 -4.891 1 98.75 66 CYS A N 1
ATOM 455 C CA . CYS A 1 66 ? -14.586 0.321 -3.998 1 98.75 66 CYS A CA 1
ATOM 456 C C . CYS A 1 66 ? -13.5 1.065 -4.766 1 98.75 66 CYS A C 1
ATOM 458 O O . CYS A 1 66 ? -13.062 2.139 -4.344 1 98.75 66 CYS A O 1
ATOM 460 N N . ARG A 1 67 ? -13.109 0.5 -5.879 1 98.38 67 ARG A N 1
ATOM 461 C CA . ARG A 1 67 ? -12.07 1.106 -6.699 1 98.38 67 ARG A CA 1
ATOM 462 C C . ARG A 1 67 ? -12.484 2.492 -7.18 1 98.38 67 ARG A C 1
ATOM 464 O O . ARG A 1 67 ? -11.711 3.447 -7.086 1 98.38 67 ARG A O 1
ATOM 471 N N . GLU A 1 68 ? -13.695 2.609 -7.645 1 98.06 68 GLU A N 1
ATOM 472 C CA . GLU A 1 68 ? -14.211 3.885 -8.133 1 98.06 68 GLU A CA 1
ATOM 473 C C . GLU A 1 68 ? -14.273 4.918 -7.012 1 98.06 68 GLU A C 1
ATOM 475 O O . GLU A 1 68 ? -13.875 6.07 -7.199 1 98.06 68 GLU A O 1
ATOM 480 N N . ALA A 1 69 ? -14.773 4.5 -5.914 1 98.69 69 ALA A N 1
ATOM 481 C CA . ALA A 1 69 ? -14.875 5.398 -4.77 1 98.69 69 ALA A CA 1
ATOM 482 C C .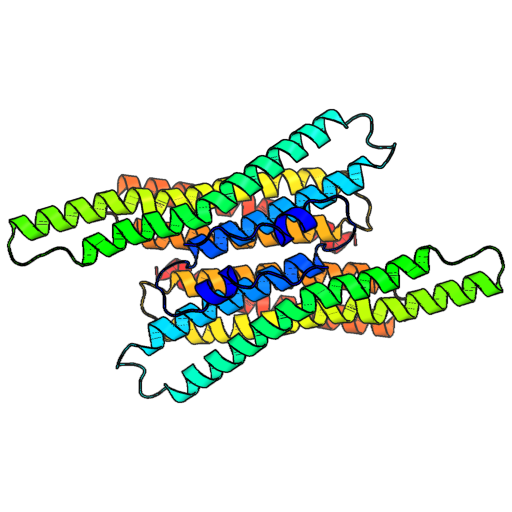 ALA A 1 69 ? -13.5 5.875 -4.32 1 98.69 69 ALA A C 1
ATOM 484 O O . ALA A 1 69 ? -13.305 7.059 -4.035 1 98.69 69 ALA A O 1
ATOM 485 N N . LEU A 1 70 ? -12.547 4.961 -4.258 1 98.75 70 LEU A N 1
ATOM 486 C CA . LEU A 1 70 ? -11.203 5.293 -3.795 1 98.75 70 LEU A CA 1
ATOM 487 C C . LEU A 1 70 ? -10.516 6.242 -4.77 1 98.75 70 LEU A C 1
ATOM 489 O O . LEU A 1 70 ? -9.82 7.168 -4.352 1 98.75 70 LEU A O 1
ATOM 493 N N . VAL A 1 71 ? -10.703 6.035 -6.047 1 98.06 71 VAL A N 1
ATOM 494 C CA . VAL A 1 71 ? -10.141 6.941 -7.039 1 98.06 71 VAL A CA 1
ATOM 495 C C . VAL A 1 71 ? -10.727 8.344 -6.859 1 98.06 71 VAL A C 1
ATOM 497 O O . VAL A 1 71 ? -10.008 9.336 -6.926 1 98.06 71 VAL A O 1
ATOM 500 N N . GLY A 1 72 ? -12.039 8.398 -6.59 1 97.94 72 GLY A N 1
ATOM 501 C CA . GLY A 1 72 ? -12.672 9.672 -6.301 1 97.94 72 GLY A CA 1
ATOM 502 C C . GLY A 1 72 ? -12.148 10.336 -5.043 1 97.94 72 GLY A C 1
ATOM 503 O O . GLY A 1 72 ? -12.023 11.562 -4.98 1 97.94 72 GLY A O 1
ATOM 504 N N . LEU A 1 73 ? -11.773 9.539 -4.094 1 98.38 73 LEU A N 1
ATOM 505 C CA . LEU A 1 73 ? -11.32 10.047 -2.807 1 98.38 73 LEU A CA 1
ATOM 506 C C . LEU A 1 73 ? -9.922 10.656 -2.924 1 98.38 73 LEU A C 1
ATOM 508 O O . LEU A 1 73 ? -9.516 11.453 -2.076 1 98.38 73 LEU A O 1
ATOM 512 N N . VAL A 1 74 ? -9.141 10.281 -3.945 1 97.56 74 VAL A N 1
ATOM 513 C CA . VAL A 1 74 ? -7.863 10.938 -4.18 1 97.56 74 VAL A CA 1
ATOM 514 C C . VAL A 1 74 ? -8.086 12.43 -4.395 1 97.56 74 VAL A C 1
ATOM 516 O O . VAL A 1 74 ? -7.414 13.266 -3.771 1 97.56 74 VAL A O 1
ATOM 519 N N . GLU A 1 75 ? -9.016 12.773 -5.227 1 95.81 75 GLU A N 1
ATOM 520 C CA . GLU A 1 75 ? -9.336 14.172 -5.492 1 95.81 75 GLU A CA 1
ATOM 521 C C . GLU A 1 75 ? -10 14.828 -4.289 1 95.81 75 GLU A C 1
ATOM 523 O O . GLU A 1 75 ? -9.742 16 -3.992 1 95.81 75 GLU A O 1
ATOM 528 N N . GLU A 1 76 ? -10.938 14.094 -3.695 1 97.62 76 GLU A N 1
ATOM 529 C CA . GLU A 1 76 ? -11.633 14.641 -2.537 1 97.62 76 GLU A CA 1
ATOM 530 C C . GLU A 1 76 ? -10.664 14.984 -1.415 1 97.62 76 GLU A C 1
ATOM 532 O O . GLU A 1 76 ? -10.883 15.945 -0.673 1 97.62 76 GLU A O 1
ATOM 537 N N . ASP A 1 77 ? -9.641 14.164 -1.264 1 97.44 77 ASP A N 1
ATOM 538 C CA . ASP A 1 77 ? -8.625 14.453 -0.26 1 97.44 77 ASP A CA 1
ATOM 539 C C . ASP A 1 77 ? -7.945 15.797 -0.54 1 97.44 77 ASP A C 1
ATOM 541 O O . ASP A 1 77 ? -7.727 16.594 0.377 1 97.44 77 ASP A O 1
ATOM 545 N N . ALA A 1 78 ? -7.59 16.016 -1.804 1 95.06 78 ALA A N 1
ATOM 546 C CA . ALA A 1 78 ? -6.957 17.266 -2.201 1 95.06 78 ALA A CA 1
ATOM 547 C C . ALA A 1 78 ? -7.887 18.453 -1.957 1 95.06 78 ALA A C 1
ATOM 549 O O . ALA A 1 78 ? -7.445 19.516 -1.496 1 95.06 78 ALA A O 1
ATOM 550 N N . VAL A 1 79 ? -9.141 18.266 -2.236 1 96.69 79 VAL A N 1
ATOM 551 C CA . VAL A 1 79 ? -10.133 19.328 -2.059 1 96.69 79 VAL A CA 1
ATOM 552 C C . VAL A 1 79 ? -10.297 19.641 -0.573 1 96.69 79 VAL A C 1
ATOM 554 O O . VAL A 1 79 ? -10.32 20.812 -0.179 1 96.69 79 VAL A O 1
ATOM 557 N N . ALA A 1 80 ? -10.391 18.578 0.227 1 97.19 80 ALA A N 1
ATOM 558 C CA . ALA A 1 80 ? -10.523 18.766 1.671 1 97.19 80 ALA A CA 1
ATOM 559 C C . ALA A 1 80 ? -9.297 19.469 2.25 1 97.19 80 ALA A C 1
ATOM 561 O O . ALA A 1 80 ? -9.422 20.375 3.068 1 97.19 80 ALA A O 1
ATOM 562 N N . PHE A 1 81 ? -8.156 19.094 1.831 1 95.31 81 PHE A N 1
ATOM 563 C CA . PHE A 1 81 ? -6.934 19.75 2.277 1 95.31 81 PHE A CA 1
ATOM 564 C C . PHE A 1 81 ? -6.914 21.203 1.843 1 95.31 81 PHE A C 1
ATOM 566 O O . PHE A 1 81 ? -6.512 22.094 2.611 1 95.31 81 PHE A O 1
ATOM 573 N N . GLY A 1 82 ? -7.312 21.406 0.613 1 95.44 82 GLY A N 1
ATOM 574 C CA . GLY A 1 82 ? -7.367 22.766 0.106 1 95.44 82 GLY A CA 1
ATOM 575 C C . GLY A 1 82 ? -8.258 23.672 0.931 1 95.44 82 GLY A C 1
ATOM 576 O O . GLY A 1 82 ? -7.895 24.812 1.208 1 95.44 82 GLY A O 1
ATOM 577 N N . ALA A 1 83 ? -9.398 23.188 1.287 1 97.31 83 ALA A N 1
ATOM 578 C CA . ALA A 1 83 ? -10.312 23.953 2.129 1 97.31 83 ALA A CA 1
ATOM 579 C C . ALA A 1 83 ? -9.688 24.266 3.484 1 97.31 83 ALA A C 1
ATOM 581 O O . ALA A 1 83 ? -9.828 25.375 4 1 97.31 83 ALA A O 1
ATOM 582 N N . LEU A 1 84 ? -8.992 23.344 4.027 1 96.75 84 LEU A N 1
ATOM 583 C CA . LEU A 1 84 ? -8.32 23.516 5.312 1 96.75 84 LEU A CA 1
ATOM 584 C C . LEU A 1 84 ? -7.172 24.516 5.188 1 96.75 84 LEU A C 1
ATOM 586 O O . LEU A 1 84 ? -7.039 25.422 6 1 96.75 84 LEU A O 1
ATOM 590 N N . ALA A 1 85 ? -6.359 24.344 4.148 1 94.69 85 ALA A N 1
ATOM 591 C CA . ALA A 1 85 ? -5.207 25.219 3.912 1 94.69 85 ALA A CA 1
ATOM 592 C C . ALA A 1 85 ? -5.645 26.656 3.711 1 94.69 85 ALA A C 1
ATOM 594 O O . ALA A 1 85 ? -4.965 27.594 4.152 1 94.69 85 ALA A O 1
ATOM 595 N N . ALA A 1 86 ? -6.793 26.828 3.098 1 96.75 86 ALA A N 1
ATOM 596 C CA . ALA A 1 86 ? -7.32 28.172 2.855 1 96.75 86 ALA A CA 1
ATOM 597 C C . ALA A 1 86 ? -7.602 28.891 4.168 1 96.75 86 ALA A C 1
ATOM 599 O O . ALA A 1 86 ? -7.449 30.109 4.258 1 96.75 86 ALA A O 1
ATOM 600 N N . THR A 1 87 ? -7.977 28.172 5.152 1 97.56 87 THR A N 1
ATOM 601 C CA . THR A 1 87 ? -8.297 28.781 6.438 1 97.56 87 THR A CA 1
ATOM 602 C C . THR A 1 87 ? -7.035 29.328 7.102 1 97.56 87 THR A C 1
ATOM 604 O O . THR A 1 87 ? -7.098 30.312 7.855 1 97.56 87 THR A O 1
ATOM 607 N N . TRP A 1 88 ? -5.91 28.703 6.887 1 94.38 88 TRP A N 1
ATOM 608 C CA . TRP A 1 88 ? -4.652 29.141 7.492 1 94.38 88 TRP A CA 1
ATOM 609 C C . TRP A 1 88 ? -4.25 30.516 6.977 1 94.38 88 TRP A C 1
ATOM 611 O O . TRP A 1 88 ? -3.525 31.25 7.652 1 94.38 88 TRP A O 1
ATOM 621 N N . LYS A 1 89 ? -4.785 30.875 5.855 1 95.75 89 LYS A N 1
ATOM 622 C CA . LYS A 1 89 ? -4.418 32.125 5.215 1 95.75 89 LYS A CA 1
ATOM 623 C C . LYS A 1 89 ? -5.414 33.25 5.559 1 95.75 89 LYS A C 1
ATOM 625 O O . LYS A 1 89 ? -5.234 34.406 5.16 1 95.75 89 LYS A O 1
ATOM 630 N N . MET A 1 90 ? -6.352 32.938 6.289 1 97.75 90 MET A N 1
ATOM 631 C CA . MET A 1 90 ? -7.359 33.906 6.676 1 97.75 90 MET A CA 1
ATOM 632 C C . MET A 1 90 ? -6.773 34.938 7.645 1 97.75 90 MET A C 1
ATOM 634 O O . MET A 1 90 ? -5.875 34.625 8.422 1 97.75 90 MET A O 1
ATOM 638 N N . PRO A 1 91 ? -7.281 36.188 7.613 1 97.62 91 PRO A N 1
ATOM 639 C CA . PRO A 1 91 ? -6.785 37.219 8.516 1 97.62 91 PRO A CA 1
ATOM 640 C C . PRO A 1 91 ? -7.059 36.906 9.984 1 97.62 91 PRO A C 1
ATOM 642 O O . PRO A 1 91 ? -8.047 36.25 10.305 1 97.62 91 PRO A O 1
ATOM 645 N N . LYS A 1 92 ? -6.207 37.344 10.867 1 96.31 92 LYS A N 1
ATOM 646 C CA . LYS A 1 92 ? -6.328 37.062 12.297 1 96.31 92 LYS A CA 1
ATOM 647 C C . LYS A 1 92 ? -5.945 38.281 13.125 1 96.31 92 LYS A C 1
ATOM 649 O O . LYS A 1 92 ? -5.492 38.156 14.266 1 96.31 92 LYS A O 1
ATOM 654 N N . SER A 1 93 ? -6.055 39.406 12.562 1 97.75 93 SER A N 1
ATOM 655 C CA . SER A 1 93 ? -5.555 40.625 13.188 1 97.75 93 SER A CA 1
ATOM 656 C C . SER A 1 93 ? -6.535 41.156 14.219 1 97.75 93 SER A C 1
ATOM 658 O O . SER A 1 93 ? -6.148 41.906 15.133 1 97.75 93 SER A O 1
ATOM 660 N N . THR A 1 94 ? -7.824 40.938 14.109 1 97.88 94 THR A N 1
ATOM 661 C CA . THR A 1 94 ? -8.844 41.406 15.055 1 97.88 94 THR A CA 1
ATOM 662 C C . THR A 1 94 ? -9.5 40.219 15.742 1 97.88 94 THR A C 1
ATOM 664 O O . THR A 1 94 ? -9.414 39.094 15.266 1 97.88 94 THR A O 1
ATOM 667 N N . PRO A 1 95 ? -10.086 40.5 16.922 1 97.62 95 PRO A N 1
ATOM 668 C CA . PRO A 1 95 ? -10.805 39.406 17.594 1 97.62 95 PRO A CA 1
ATOM 669 C C . PRO A 1 95 ? -11.867 38.781 16.703 1 97.62 95 PRO A C 1
ATOM 671 O O . PRO A 1 95 ? -12.031 37.531 16.719 1 97.62 95 PRO A O 1
ATOM 674 N N . GLU A 1 96 ? -12.547 39.562 15.961 1 97.69 96 GLU A N 1
ATOM 675 C CA . GLU A 1 96 ? -13.586 39.062 15.062 1 97.69 96 GLU A CA 1
ATOM 676 C C . GLU A 1 96 ? -12.984 38.188 13.969 1 97.69 96 GLU A C 1
ATOM 678 O O . GLU A 1 96 ? -13.547 37.125 13.625 1 97.69 96 GLU A O 1
ATOM 683 N N . GLU A 1 97 ? -11.914 38.594 13.445 1 97.5 97 GLU A N 1
ATOM 684 C CA . GLU A 1 97 ? -11.219 37.844 12.422 1 97.5 97 GLU A CA 1
ATOM 685 C C . GLU A 1 97 ? -10.734 36.5 12.961 1 97.5 97 GLU A C 1
ATOM 687 O O . GLU A 1 97 ? -10.812 35.469 12.273 1 97.5 97 GLU A O 1
ATOM 692 N N . ARG A 1 98 ? -10.305 36.5 14.094 1 97.69 98 ARG A N 1
ATOM 693 C CA . ARG A 1 98 ? -9.812 35.25 14.711 1 97.69 98 ARG A CA 1
ATOM 694 C C . ARG A 1 98 ? -10.945 34.281 14.93 1 97.69 98 ARG A C 1
ATOM 696 O O . ARG A 1 98 ? -10.766 33.062 14.75 1 97.69 98 ARG A O 1
ATOM 703 N N . VAL A 1 99 ? -12.047 34.781 15.336 1 97.56 99 VAL A N 1
ATOM 704 C CA . VAL A 1 99 ? -13.211 33.906 15.539 1 97.56 99 VAL A CA 1
ATOM 705 C C . VAL A 1 99 ? -13.648 33.312 14.203 1 97.56 99 VAL A C 1
ATOM 707 O O . VAL A 1 99 ? -13.914 32.125 14.117 1 97.56 99 VAL A O 1
ATOM 710 N N . ARG A 1 100 ? -13.672 34.125 13.188 1 97.81 100 ARG A N 1
ATOM 711 C CA . ARG A 1 100 ? -14.07 33.656 11.859 1 97.81 100 ARG A CA 1
ATOM 712 C C . ARG A 1 100 ? -13.102 32.594 11.336 1 97.81 100 ARG A C 1
ATOM 714 O O . ARG A 1 100 ? -13.516 31.609 10.727 1 97.81 100 ARG A O 1
ATOM 721 N N . LYS A 1 101 ? -11.836 32.844 11.547 1 98.06 101 LYS A N 1
ATOM 722 C CA . LYS A 1 101 ? -10.812 31.906 11.125 1 98.06 101 LYS A CA 1
ATOM 723 C C . LYS A 1 101 ? -10.961 30.562 11.844 1 98.06 101 LYS A C 1
ATOM 725 O O . LYS A 1 101 ? -10.906 29.516 11.219 1 98.06 101 LYS A O 1
ATOM 730 N N . SER A 1 102 ? -11.172 30.672 13.062 1 97.62 102 SER A N 1
ATOM 731 C CA . SER A 1 102 ? -11.336 29.453 13.867 1 97.62 102 SER A CA 1
ATOM 732 C C . SER A 1 102 ? -12.555 28.656 13.422 1 97.62 102 SER A C 1
ATOM 734 O O . SER A 1 102 ? -12.492 27.438 13.297 1 97.62 102 SER A O 1
ATOM 736 N N . GLU A 1 103 ? -13.586 29.344 13.172 1 97.94 103 GLU A N 1
ATOM 737 C CA . GLU A 1 103 ? -14.812 28.688 12.734 1 97.94 103 GLU A CA 1
ATOM 738 C C . GLU A 1 103 ? -14.625 28.016 11.375 1 97.94 103 GLU A C 1
ATOM 740 O O . GLU A 1 103 ? -15.078 26.891 11.156 1 97.94 103 GLU A O 1
ATOM 745 N N . ALA A 1 104 ? -14 28.719 10.508 1 98.25 104 ALA A N 1
ATOM 746 C CA . ALA A 1 104 ? -13.727 28.172 9.172 1 98.25 104 ALA A CA 1
ATOM 747 C C . ALA A 1 104 ? -12.844 26.938 9.25 1 98.25 104 ALA A C 1
ATOM 749 O O . ALA A 1 104 ? -13.07 25.953 8.531 1 98.25 104 ALA A O 1
ATOM 750 N N . GLN A 1 105 ? -11.891 26.984 10.109 1 98.06 105 GLN A N 1
ATOM 751 C CA . GLN A 1 105 ? -10.977 25.859 10.281 1 98.06 105 GLN A CA 1
ATOM 752 C C . GLN A 1 105 ? -11.711 24.641 10.844 1 98.06 105 GLN A C 1
ATOM 754 O O . GLN A 1 105 ? -11.508 23.516 10.367 1 98.06 105 GLN A O 1
ATOM 759 N N . GLN A 1 106 ? -12.508 24.938 11.844 1 98.38 106 GLN A N 1
ATOM 760 C CA . GLN A 1 106 ? -13.242 23.844 12.461 1 98.38 106 GLN A CA 1
ATOM 761 C C . GLN A 1 106 ? -14.188 23.188 11.461 1 98.38 106 GLN A C 1
ATOM 763 O O . GLN A 1 106 ? -14.367 21.969 11.469 1 98.38 106 GLN A O 1
ATOM 768 N N . GLU A 1 107 ? -14.766 23.969 10.586 1 98.06 107 GLU A N 1
ATOM 769 C CA . GLU A 1 107 ? -15.625 23.438 9.539 1 98.06 107 GLU A CA 1
ATOM 770 C C . GLU A 1 107 ? -14.836 22.609 8.531 1 98.06 107 GLU A C 1
ATOM 772 O O . GLU A 1 107 ? -15.258 21.516 8.141 1 98.06 107 GLU A O 1
ATOM 777 N N . ALA A 1 108 ? -13.727 23.047 8.148 1 98.19 108 ALA A N 1
ATOM 778 C CA . ALA A 1 108 ? -12.891 22.391 7.156 1 98.19 108 ALA A CA 1
ATOM 779 C C . ALA A 1 108 ? -12.344 21.062 7.699 1 98.19 108 ALA A C 1
ATOM 781 O O . ALA A 1 108 ? -12.125 20.125 6.945 1 98.19 108 ALA A O 1
ATOM 782 N N . LEU A 1 109 ? -12.188 21 9.008 1 98.19 109 LEU A N 1
ATOM 783 C CA . LEU A 1 109 ? -11.609 19.812 9.641 1 98.19 109 LEU A CA 1
ATOM 784 C C . LEU A 1 109 ? -12.562 18.625 9.539 1 98.19 109 LEU A C 1
ATOM 786 O O . LEU A 1 109 ? -12.125 17.484 9.531 1 98.19 109 LEU A O 1
ATOM 790 N N . VAL A 1 110 ? -13.828 18.906 9.438 1 97.75 110 VAL A N 1
ATOM 791 C CA . VAL A 1 110 ? -14.789 17.812 9.305 1 97.75 110 VAL A CA 1
ATOM 792 C C . VAL A 1 110 ? -14.555 17.078 7.992 1 97.75 110 VAL A C 1
ATOM 794 O O . VAL A 1 110 ? -14.453 15.844 7.98 1 97.75 110 VAL A O 1
ATOM 797 N N . GLY A 1 111 ? -14.438 17.828 6.91 1 95.94 111 GLY A N 1
ATOM 798 C CA . GLY A 1 111 ? -14.117 17.219 5.629 1 95.94 111 GLY A CA 1
ATOM 799 C C . GLY A 1 111 ? -12.766 16.531 5.613 1 95.94 111 GLY A C 1
ATOM 800 O O . GLY A 1 111 ? -12.617 15.453 5.027 1 95.94 111 GLY A O 1
ATOM 801 N N . ALA A 1 112 ? -11.82 17.156 6.305 1 97.44 112 ALA A N 1
ATOM 802 C CA . ALA A 1 112 ? -10.461 16.625 6.348 1 97.44 112 ALA A CA 1
ATOM 803 C C . ALA A 1 112 ? -10.406 15.312 7.117 1 97.44 112 ALA A C 1
ATOM 805 O O . ALA A 1 112 ? -9.523 14.477 6.883 1 97.44 112 ALA A O 1
ATOM 806 N N . CYS A 1 113 ? -11.352 15.086 8.016 1 98.5 113 CYS A N 1
ATOM 807 C CA . CYS A 1 113 ? -11.414 13.836 8.758 1 98.5 113 CYS A C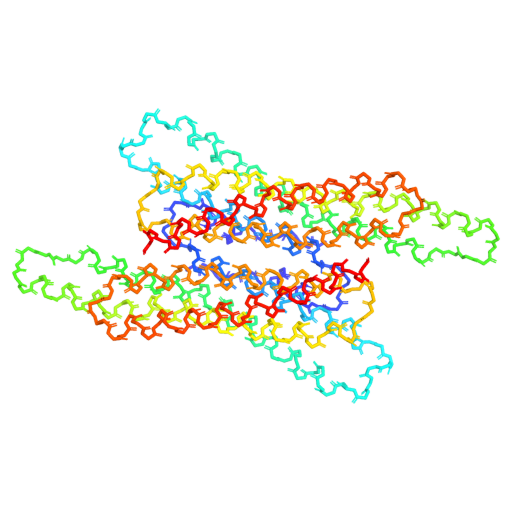A 1
ATOM 808 C C . CYS A 1 113 ? -12.242 12.797 8.008 1 98.5 113 CYS A C 1
ATOM 810 O O . CYS A 1 113 ? -11.914 11.609 8.023 1 98.5 113 CYS A O 1
ATOM 812 N N . GLU A 1 114 ? -13.258 13.25 7.352 1 98.5 114 GLU A N 1
ATOM 813 C CA . GLU A 1 114 ? -14.211 12.32 6.758 1 98.5 114 GLU A CA 1
ATOM 814 C C . GLU A 1 114 ? -13.609 11.594 5.559 1 98.5 114 GLU A C 1
ATOM 816 O O . GLU A 1 114 ? -13.891 10.414 5.332 1 98.5 114 GLU A O 1
ATOM 821 N N . VAL A 1 115 ? -12.836 12.281 4.801 1 98.69 115 VAL A N 1
ATOM 822 C CA . VAL A 1 115 ? -12.273 11.688 3.592 1 98.69 115 VAL A CA 1
ATOM 823 C C . VAL A 1 115 ? -11.383 10.508 3.965 1 98.69 115 VAL A C 1
ATOM 825 O O . VAL A 1 115 ? -11.594 9.391 3.498 1 98.69 115 VAL A O 1
ATOM 828 N N . PRO A 1 116 ? -10.414 10.656 4.875 1 98.88 116 PRO A N 1
ATOM 829 C CA . PRO A 1 116 ? -9.625 9.484 5.246 1 98.88 116 PRO A CA 1
ATOM 830 C C . PRO A 1 116 ? -10.438 8.43 5.992 1 98.88 116 PRO A C 1
ATOM 832 O O . PRO A 1 116 ? -10.156 7.234 5.883 1 98.88 116 PRO A O 1
ATOM 835 N N . MET A 1 117 ? -11.469 8.82 6.691 1 98.88 117 MET A N 1
ATOM 836 C CA . MET A 1 117 ? -12.352 7.844 7.316 1 98.88 117 MET A CA 1
ATOM 837 C C . MET A 1 117 ? -13.016 6.961 6.266 1 98.88 117 MET A C 1
ATOM 839 O O . MET A 1 117 ? -13.148 5.75 6.457 1 98.88 117 MET A O 1
ATOM 843 N N . GLN A 1 118 ? -13.43 7.578 5.215 1 98.88 118 GLN A N 1
ATOM 844 C CA . GLN A 1 118 ? -14.047 6.82 4.129 1 98.88 118 GLN A CA 1
ATOM 845 C C . GLN A 1 118 ? -13.039 5.867 3.488 1 98.88 118 GLN A C 1
ATOM 847 O O . GLN A 1 118 ? -13.383 4.734 3.148 1 98.88 118 GLN A O 1
ATOM 852 N N . ILE A 1 119 ? -11.82 6.312 3.311 1 98.94 119 ILE A N 1
ATOM 853 C CA . ILE A 1 119 ? -10.766 5.449 2.787 1 98.94 119 ILE A CA 1
ATOM 854 C C . ILE A 1 119 ? -10.625 4.211 3.67 1 98.94 119 ILE A C 1
ATOM 856 O O . ILE A 1 119 ? -10.586 3.084 3.168 1 98.94 119 ILE A O 1
ATOM 860 N N . MET A 1 120 ? -10.641 4.43 4.984 1 98.94 120 MET A N 1
ATOM 861 C CA . MET A 1 120 ? -10.523 3.316 5.922 1 98.94 120 MET A CA 1
ATOM 862 C C . MET A 1 120 ? -11.688 2.346 5.762 1 98.94 120 MET A C 1
ATOM 864 O O . MET A 1 120 ? -11.484 1.133 5.691 1 98.94 120 MET A O 1
ATOM 868 N N . ARG A 1 121 ? -12.844 2.9 5.68 1 98.94 121 ARG A N 1
ATOM 869 C CA . ARG A 1 121 ? -14.039 2.064 5.59 1 98.94 121 ARG A CA 1
ATOM 870 C C . ARG A 1 121 ? -14.023 1.221 4.32 1 98.94 121 ARG A C 1
ATOM 872 O O . ARG A 1 121 ? -14.398 0.048 4.34 1 98.94 121 ARG A O 1
ATOM 879 N N . ILE A 1 122 ? -13.602 1.789 3.24 1 98.94 122 ILE A N 1
ATOM 880 C CA . ILE A 1 122 ? -13.57 1.061 1.978 1 98.94 122 ILE A CA 1
ATOM 881 C C . ILE A 1 122 ? -12.469 0.006 2.02 1 98.94 122 ILE A C 1
ATOM 883 O O . ILE A 1 122 ? -12.656 -1.118 1.549 1 98.94 122 ILE A O 1
ATOM 887 N N . CYS A 1 123 ? -11.281 0.326 2.545 1 98.94 123 CYS A N 1
ATOM 888 C CA . CYS A 1 123 ? -10.219 -0.66 2.699 1 98.94 123 CYS A CA 1
ATOM 889 C C . CYS A 1 123 ? -10.68 -1.833 3.555 1 98.94 123 CYS A C 1
ATOM 891 O O . CYS A 1 123 ? -10.305 -2.979 3.299 1 98.9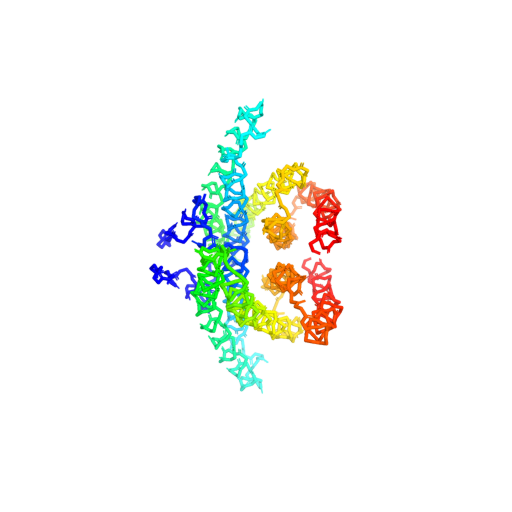4 123 CYS A O 1
ATOM 893 N N . ALA A 1 124 ? -11.5 -1.523 4.555 1 98.94 124 ALA A N 1
ATOM 894 C CA . ALA A 1 124 ? -12.07 -2.572 5.398 1 98.94 124 ALA A CA 1
ATOM 895 C C . ALA A 1 124 ? -12.898 -3.547 4.57 1 98.94 124 ALA A C 1
ATOM 897 O O . ALA A 1 124 ? -12.836 -4.762 4.781 1 98.94 124 ALA A O 1
ATOM 898 N N . LYS A 1 125 ? -13.648 -3.041 3.654 1 98.88 125 LYS A N 1
ATOM 899 C CA . LYS A 1 125 ? -14.445 -3.891 2.779 1 98.88 125 LYS A CA 1
ATOM 900 C C . LYS A 1 125 ? -13.562 -4.793 1.926 1 98.88 125 LYS A C 1
ATOM 902 O O . LYS A 1 125 ? -13.875 -5.969 1.729 1 98.88 125 LYS A O 1
ATOM 907 N N . VAL A 1 126 ? -12.5 -4.27 1.416 1 98.94 126 VAL A N 1
ATOM 908 C CA . VAL A 1 126 ? -11.562 -5.059 0.619 1 98.94 126 VAL A CA 1
ATOM 909 C C . VAL A 1 126 ? -10.977 -6.184 1.469 1 98.94 126 VAL A C 1
ATOM 911 O O . VAL A 1 126 ? -10.898 -7.328 1.021 1 98.94 126 VAL A O 1
ATOM 914 N N . ILE A 1 127 ? -10.594 -5.879 2.721 1 98.94 127 ILE A N 1
ATOM 915 C CA . ILE A 1 127 ? -10.023 -6.863 3.633 1 98.94 127 ILE A CA 1
ATOM 916 C C . ILE A 1 127 ? -11.031 -7.973 3.893 1 98.94 127 ILE A C 1
ATOM 918 O O . ILE A 1 127 ? -10.68 -9.156 3.906 1 98.94 127 ILE A O 1
ATOM 922 N N . GLU A 1 128 ? -12.273 -7.59 4.059 1 98.75 128 GLU A N 1
ATOM 923 C CA . GLU A 1 128 ? -13.328 -8.578 4.273 1 98.75 128 GLU A CA 1
ATOM 924 C C . GLU A 1 128 ? -13.461 -9.508 3.074 1 98.75 128 GLU A C 1
ATOM 926 O O . GLU A 1 128 ? -13.602 -10.727 3.24 1 98.75 128 GLU A O 1
ATOM 931 N N . ILE A 1 129 ? -13.445 -8.953 1.921 1 98.56 129 ILE A N 1
ATOM 932 C CA . ILE A 1 129 ? -13.57 -9.758 0.708 1 98.56 129 ILE A CA 1
ATOM 933 C C . ILE A 1 129 ? -12.359 -10.68 0.57 1 98.56 129 ILE A C 1
ATOM 935 O O . ILE A 1 129 ? -12.508 -11.859 0.239 1 98.56 129 ILE A O 1
ATOM 939 N N . ASP A 1 130 ? -11.18 -10.172 0.817 1 98.69 130 ASP A N 1
ATOM 940 C CA . ASP A 1 130 ? -9.969 -10.992 0.758 1 98.69 130 ASP A CA 1
ATOM 941 C C . ASP A 1 130 ? -10.062 -12.172 1.724 1 98.69 130 ASP A C 1
ATOM 943 O O . ASP A 1 130 ? -9.586 -13.266 1.418 1 98.69 130 ASP A O 1
ATOM 947 N N . HIS A 1 131 ? -10.609 -11.906 2.891 1 98.25 131 HIS A N 1
ATOM 948 C CA . HIS A 1 131 ? -10.797 -12.969 3.871 1 98.25 131 HIS A CA 1
ATOM 949 C C . HIS A 1 131 ? -11.68 -14.078 3.312 1 98.25 131 HIS A C 1
ATOM 951 O O . HIS A 1 131 ? -11.391 -15.266 3.51 1 98.25 131 HIS A O 1
ATOM 957 N N . ASP A 1 132 ? -12.664 -13.758 2.543 1 96.44 132 ASP A N 1
ATOM 958 C CA . ASP A 1 132 ? -13.562 -14.734 1.93 1 96.44 132 ASP A CA 1
ATOM 959 C C . ASP A 1 132 ? -12.844 -15.531 0.842 1 96.44 132 ASP A C 1
ATOM 961 O O . ASP A 1 132 ? -13.172 -16.688 0.6 1 96.44 132 ASP A O 1
ATOM 965 N N . LEU A 1 133 ? -11.906 -14.977 0.228 1 96.69 133 LEU A N 1
ATOM 966 C CA . LEU A 1 133 ? -11.312 -15.531 -0.989 1 96.69 133 LEU A CA 1
ATOM 967 C C . LEU A 1 133 ? -10.312 -16.625 -0.66 1 96.69 133 LEU A C 1
ATOM 969 O O . LEU A 1 133 ? -10.039 -17.5 -1.494 1 96.69 133 LEU A O 1
ATOM 973 N N . ILE A 1 134 ? -9.719 -16.672 0.561 1 95.69 134 ILE A N 1
ATOM 974 C CA . ILE A 1 134 ? -8.617 -17.578 0.851 1 95.69 134 ILE A CA 1
ATOM 975 C C . ILE A 1 134 ? -9.117 -19.016 0.774 1 95.69 134 ILE A C 1
ATOM 977 O O . ILE A 1 134 ? -8.352 -19.938 0.461 1 95.69 134 ILE A O 1
ATOM 981 N N . GLY A 1 135 ? -10.406 -19.203 0.999 1 90.56 135 GLY A N 1
ATOM 982 C CA . GLY A 1 135 ? -10.961 -20.547 0.935 1 90.56 135 GLY A CA 1
ATOM 983 C C . GLY A 1 135 ? -11.477 -20.906 -0.443 1 90.56 135 GLY A C 1
ATOM 984 O O . GLY A 1 135 ? -11.969 -22.016 -0.651 1 90.56 135 GLY A O 1
ATOM 985 N N . LEU A 1 136 ? -11.227 -20.031 -1.437 1 90.12 136 LEU A N 1
ATOM 986 C CA . LEU A 1 136 ? -11.891 -20.219 -2.719 1 90.12 136 LEU A CA 1
ATOM 987 C C . LEU A 1 136 ? -10.883 -20.281 -3.855 1 90.12 136 LEU A C 1
ATOM 989 O O . LEU A 1 136 ? -11.203 -20.75 -4.953 1 90.12 136 LEU A O 1
ATOM 993 N N . VAL A 1 137 ? -9.656 -19.859 -3.594 1 92.38 137 VAL A N 1
ATOM 994 C CA . VAL A 1 137 ? -8.75 -19.688 -4.727 1 92.38 137 VAL A CA 1
ATOM 995 C C . VAL A 1 137 ? -7.684 -20.781 -4.703 1 92.38 137 VAL A C 1
ATOM 997 O O . VAL A 1 137 ? -7.402 -21.359 -3.652 1 92.38 137 VAL A O 1
ATOM 1000 N N . ASP A 1 138 ? -7.16 -21.047 -5.883 1 88.94 138 ASP A N 1
ATOM 1001 C CA . ASP A 1 138 ? -6.059 -22 -6.023 1 88.94 138 ASP A CA 1
ATOM 1002 C C . ASP A 1 138 ? -4.777 -21.453 -5.391 1 88.94 138 ASP A C 1
ATOM 1004 O O . ASP A 1 138 ? -4.645 -20.25 -5.195 1 88.94 138 ASP A O 1
ATOM 1008 N N . ARG A 1 139 ? -3.945 -22.312 -5.082 1 90.19 139 ARG A N 1
ATOM 1009 C CA . ARG A 1 139 ? -2.666 -21.984 -4.465 1 90.19 139 ARG A CA 1
ATOM 1010 C C . ARG A 1 139 ? -1.873 -21.016 -5.34 1 90.19 139 ARG A C 1
ATOM 1012 O O . ARG A 1 139 ? -1.161 -20.141 -4.828 1 90.19 139 ARG A O 1
ATOM 1019 N N . MET A 1 140 ? -2.051 -21.109 -6.613 1 85.94 140 MET A N 1
ATOM 1020 C CA . MET A 1 140 ? -1.236 -20.359 -7.57 1 85.94 140 MET A CA 1
ATOM 1021 C C . MET A 1 140 ? -1.512 -18.859 -7.473 1 85.94 140 MET A C 1
ATOM 1023 O O . MET A 1 140 ? -0.633 -18.047 -7.754 1 85.94 140 MET A O 1
ATOM 1027 N N . ILE A 1 141 ? -2.723 -18.5 -7.105 1 91.88 141 ILE A N 1
ATOM 1028 C CA . ILE A 1 141 ? -3.047 -17.078 -7.047 1 91.88 141 ILE A CA 1
ATOM 1029 C C . ILE A 1 141 ? -3.328 -16.672 -5.602 1 91.88 141 ILE A C 1
ATOM 1031 O O . ILE A 1 141 ? -3.824 -15.578 -5.348 1 91.88 141 ILE A O 1
ATOM 1035 N N . LEU A 1 142 ? -3.059 -17.547 -4.68 1 96.88 142 LEU A N 1
ATOM 1036 C CA . LEU A 1 142 ? -3.277 -17.297 -3.26 1 96.88 142 LEU A CA 1
ATOM 1037 C C . LEU A 1 142 ? -2.406 -16.141 -2.777 1 96.88 142 LEU A C 1
ATOM 1039 O O . LEU A 1 142 ? -2.832 -15.344 -1.936 1 96.88 142 LEU A O 1
ATOM 1043 N N . SER A 1 143 ? -1.195 -16.047 -3.34 1 97.62 143 SER A N 1
ATOM 1044 C CA . SER A 1 143 ? -0.287 -14.969 -2.963 1 97.62 143 SER A CA 1
ATOM 1045 C C . SER A 1 143 ? -0.878 -13.609 -3.299 1 97.62 143 SER A C 1
ATOM 1047 O O . SER A 1 143 ? -0.617 -12.625 -2.604 1 97.62 143 SER A O 1
ATOM 1049 N N . ASP A 1 144 ? -1.712 -13.57 -4.344 1 98.06 144 ASP A N 1
ATOM 1050 C CA . ASP A 1 144 ? -2.324 -12.305 -4.738 1 98.06 144 ASP A CA 1
ATOM 1051 C C . ASP A 1 144 ? -3.404 -11.883 -3.742 1 98.06 144 ASP A C 1
ATOM 1053 O O . ASP A 1 144 ? -3.635 -10.688 -3.535 1 98.06 144 ASP A O 1
ATOM 1057 N N . VAL A 1 145 ? -4.098 -12.836 -3.105 1 98.56 145 VAL A N 1
ATOM 1058 C CA . VAL A 1 145 ? -5.027 -12.531 -2.025 1 98.56 145 VAL A CA 1
ATOM 1059 C C . VAL A 1 145 ? -4.27 -11.922 -0.844 1 98.56 145 VAL A C 1
ATOM 1061 O O . VAL A 1 145 ? -4.691 -10.914 -0.281 1 98.56 145 VAL A O 1
ATOM 1064 N N . GLY A 1 146 ? -3.162 -12.547 -0.504 1 98.81 146 GLY A N 1
ATOM 1065 C CA . GLY A 1 146 ? -2.32 -12.039 0.565 1 98.81 146 GLY A CA 1
ATOM 1066 C C . GLY A 1 146 ? -1.772 -10.648 0.284 1 98.81 146 GLY A C 1
ATOM 1067 O O . GLY A 1 146 ? -1.73 -9.805 1.177 1 98.81 146 GLY A O 1
ATOM 1068 N N . ALA A 1 147 ? -1.362 -10.438 -0.968 1 98.88 147 ALA A N 1
ATOM 1069 C CA . ALA A 1 147 ? -0.858 -9.125 -1.362 1 98.88 147 ALA A CA 1
ATOM 1070 C C . ALA A 1 147 ? -1.951 -8.07 -1.259 1 98.88 147 ALA A C 1
ATOM 1072 O O . ALA A 1 147 ? -1.725 -6.984 -0.714 1 98.88 147 ALA A O 1
ATOM 1073 N N . SER A 1 148 ? -3.129 -8.438 -1.755 1 98.88 148 SER A N 1
ATOM 1074 C CA . SER A 1 148 ? -4.258 -7.512 -1.707 1 98.88 148 SER A CA 1
ATOM 1075 C C . SER A 1 148 ? -4.574 -7.098 -0.273 1 98.88 148 SER A C 1
ATOM 1077 O O . SER A 1 148 ? -4.68 -5.906 0.027 1 98.88 148 SER A O 1
ATOM 1079 N N . VAL A 1 149 ? -4.625 -8.031 0.613 1 98.94 149 VAL A N 1
ATOM 1080 C CA . VAL A 1 149 ? -5.109 -7.758 1.962 1 98.94 149 VAL A CA 1
ATOM 1081 C C . VAL A 1 149 ? -4.09 -6.918 2.721 1 98.94 149 VAL A C 1
ATOM 1083 O O . VAL A 1 149 ? -4.457 -6.02 3.482 1 98.94 149 VAL A O 1
ATOM 1086 N N . ILE A 1 150 ? -2.781 -7.184 2.529 1 98.94 150 ILE A N 1
ATOM 1087 C CA . ILE A 1 150 ? -1.765 -6.484 3.309 1 98.94 150 ILE A CA 1
ATOM 1088 C C . ILE A 1 150 ? -1.573 -5.074 2.756 1 98.94 150 ILE A C 1
ATOM 1090 O O . ILE A 1 150 ? -1.293 -4.137 3.51 1 98.94 150 ILE A O 1
ATOM 1094 N N . ILE A 1 151 ? -1.778 -4.898 1.459 1 98.94 151 ILE A N 1
ATOM 1095 C CA . ILE A 1 151 ? -1.753 -3.572 0.85 1 98.94 151 ILE A CA 1
ATOM 1096 C C . ILE A 1 151 ? -2.939 -2.752 1.352 1 98.94 151 ILE A C 1
ATOM 1098 O O . ILE A 1 151 ? -2.785 -1.582 1.712 1 98.94 151 ILE A O 1
ATOM 1102 N N . ALA A 1 152 ? -4.133 -3.375 1.452 1 98.94 152 ALA A N 1
ATOM 1103 C CA . ALA A 1 152 ? -5.309 -2.697 1.985 1 98.94 152 ALA A CA 1
ATOM 1104 C C . ALA A 1 152 ? -5.086 -2.258 3.43 1 98.94 152 ALA A C 1
ATOM 1106 O O . ALA A 1 152 ? -5.469 -1.152 3.816 1 98.94 152 ALA A O 1
ATOM 1107 N N . LEU A 1 153 ? -4.477 -3.139 4.184 1 98.94 153 LEU A N 1
ATOM 1108 C CA . LEU A 1 153 ? -4.188 -2.793 5.57 1 98.94 153 LEU A CA 1
ATOM 1109 C C . LEU A 1 153 ? -3.234 -1.605 5.645 1 98.94 153 LEU A C 1
ATOM 1111 O O . LEU A 1 153 ? -3.418 -0.708 6.473 1 98.94 153 LEU A O 1
ATOM 1115 N N . GLY A 1 154 ? -2.18 -1.655 4.812 1 98.94 154 GLY A N 1
ATOM 1116 C CA . GLY A 1 154 ? -1.272 -0.52 4.766 1 98.94 154 GLY A CA 1
ATOM 1117 C C . GLY A 1 154 ? -1.974 0.79 4.453 1 98.94 154 GLY A C 1
ATOM 1118 O O . GLY A 1 154 ? -1.726 1.803 5.113 1 98.94 154 GLY A O 1
ATOM 1119 N N . ALA A 1 155 ? -2.877 0.759 3.469 1 98.94 155 ALA A N 1
ATOM 1120 C CA . ALA A 1 155 ? -3.652 1.941 3.102 1 98.94 155 ALA A CA 1
ATOM 1121 C C . ALA A 1 155 ? -4.531 2.404 4.258 1 98.94 155 ALA A C 1
ATOM 1123 O O . ALA A 1 155 ? -4.621 3.602 4.539 1 98.94 155 ALA A O 1
ATOM 1124 N N . MET A 1 156 ? -5.156 1.485 4.938 1 98.94 156 MET A N 1
ATOM 1125 C CA . MET A 1 156 ? -6.035 1.794 6.059 1 98.94 156 MET A CA 1
ATOM 1126 C C . MET A 1 156 ? -5.258 2.457 7.191 1 98.94 156 MET A C 1
ATOM 1128 O O . MET A 1 156 ? -5.699 3.469 7.742 1 98.94 156 MET A O 1
ATOM 1132 N N . LYS A 1 157 ? -4.129 1.883 7.5 1 98.94 157 LYS A N 1
ATOM 1133 C CA . LYS A 1 157 ? -3.314 2.418 8.586 1 98.94 157 LYS A CA 1
ATOM 1134 C C . LYS A 1 157 ? -2.758 3.793 8.227 1 98.94 157 LYS A C 1
ATOM 1136 O O . LYS A 1 157 ? -2.621 4.656 9.102 1 98.94 157 LYS A O 1
ATOM 1141 N N . ALA A 1 158 ? -2.4 3.975 6.996 1 98.94 158 ALA A N 1
ATOM 1142 C CA . ALA A 1 158 ? -1.959 5.289 6.539 1 98.94 158 ALA A CA 1
ATOM 1143 C C . ALA A 1 158 ? -3.074 6.32 6.676 1 98.94 158 ALA A C 1
ATOM 1145 O O . ALA A 1 158 ? -2.859 7.41 7.219 1 98.94 158 ALA A O 1
ATOM 1146 N N . ALA A 1 159 ? -4.277 5.965 6.203 1 98.88 159 ALA A N 1
ATOM 1147 C CA . ALA A 1 159 ? -5.43 6.855 6.301 1 98.88 159 ALA A CA 1
ATOM 1148 C C . ALA A 1 159 ? -5.754 7.172 7.758 1 98.88 159 ALA A C 1
ATOM 1150 O O . ALA A 1 159 ? -6.16 8.289 8.078 1 98.88 159 ALA A O 1
ATOM 1151 N N . ALA A 1 160 ? -5.562 6.223 8.609 1 98.94 160 ALA A N 1
ATOM 1152 C CA . ALA A 1 160 ? -5.82 6.406 10.039 1 98.94 160 ALA A CA 1
ATOM 1153 C C . ALA A 1 160 ? -4.984 7.551 10.602 1 98.94 160 ALA A C 1
ATOM 1155 O O . ALA A 1 160 ? -5.469 8.336 11.422 1 98.94 160 ALA A O 1
ATOM 1156 N N . LEU A 1 161 ? -3.76 7.629 10.188 1 98.75 161 LEU A N 1
ATOM 1157 C CA . LEU A 1 161 ? -2.889 8.695 10.672 1 98.75 161 LEU A CA 1
ATOM 1158 C C . LEU A 1 161 ? -3.396 10.062 10.227 1 98.75 161 LEU A C 1
ATOM 1160 O O . LEU A 1 161 ? -3.266 11.047 10.953 1 98.75 161 LEU A O 1
ATOM 1164 N N . ASN A 1 162 ? -3.994 10.094 9.023 1 97.75 162 ASN A N 1
ATOM 1165 C CA . ASN A 1 162 ? -4.574 11.344 8.547 1 97.75 162 ASN A CA 1
ATOM 1166 C C . ASN A 1 162 ? -5.785 11.75 9.383 1 97.75 162 ASN A C 1
ATOM 1168 O O . ASN A 1 162 ? -5.973 12.938 9.672 1 97.75 162 ASN A O 1
ATOM 1172 N N . VAL A 1 163 ? -6.59 10.797 9.766 1 98.69 163 VAL A N 1
ATOM 1173 C CA . VAL A 1 163 ? -7.699 11.109 10.656 1 98.69 163 VAL A CA 1
ATOM 1174 C C . VAL A 1 163 ? -7.16 11.656 11.977 1 98.69 163 VAL A C 1
ATOM 1176 O O . VAL A 1 163 ? -7.656 12.664 12.492 1 98.69 163 VAL A O 1
ATOM 1179 N N . ARG A 1 164 ? -6.137 11.008 12.508 1 98.25 164 ARG A N 1
ATOM 1180 C CA . ARG A 1 164 ? -5.594 11.375 13.805 1 98.25 164 ARG A CA 1
ATOM 1181 C C . ARG A 1 164 ? -5.035 12.789 13.789 1 98.25 164 ARG A C 1
ATOM 1183 O O . ARG A 1 164 ? -5.309 13.586 14.695 1 98.25 164 ARG A O 1
ATOM 1190 N N . VAL A 1 165 ? -4.277 13.141 12.773 1 97 165 VAL A N 1
ATOM 1191 C CA . VAL A 1 165 ? -3.652 14.461 12.719 1 97 165 VAL A CA 1
ATOM 1192 C C . VAL A 1 165 ? -4.73 15.539 12.609 1 97 165 VAL A C 1
ATOM 1194 O O . VAL A 1 165 ? -4.609 16.609 13.203 1 97 165 VAL A O 1
ATOM 1197 N N . ASN A 1 166 ? -5.758 15.273 11.812 1 97.31 166 ASN A N 1
ATOM 1198 C CA . ASN A 1 166 ? -6.824 16.25 11.641 1 97.31 166 ASN A CA 1
ATOM 1199 C C . ASN A 1 166 ? -7.68 16.375 12.906 1 97.31 166 ASN A C 1
ATOM 1201 O O . ASN A 1 166 ? -8.039 17.484 13.305 1 97.31 166 ASN A O 1
ATOM 1205 N N . ALA A 1 167 ? -8.008 15.242 13.5 1 97.88 167 ALA A N 1
ATOM 1206 C CA . ALA A 1 167 ? -8.836 15.227 14.703 1 97.88 167 ALA A CA 1
ATOM 1207 C C . ALA A 1 167 ? -8.156 15.977 15.844 1 97.88 167 ALA A C 1
ATOM 1209 O O . ALA A 1 167 ? -8.828 16.562 16.703 1 97.88 167 ALA A O 1
ATOM 1210 N N . ALA A 1 168 ? -6.812 16 15.844 1 96.5 168 ALA A N 1
ATOM 1211 C CA . ALA A 1 168 ? -6.039 16.656 16.891 1 96.5 168 ALA A CA 1
ATOM 1212 C C . ALA A 1 168 ? -6.285 18.156 16.891 1 96.5 168 ALA A C 1
ATOM 1214 O O . ALA A 1 168 ? -6.098 18.828 17.906 1 96.5 168 ALA A O 1
ATOM 1215 N N . TYR A 1 169 ? -6.816 18.703 15.773 1 95.81 169 TYR A N 1
ATOM 1216 C CA . TYR A 1 169 ? -7.027 20.141 15.656 1 95.81 169 TYR A CA 1
ATOM 1217 C C . TYR A 1 169 ? -8.492 20.5 15.883 1 95.81 169 TYR A C 1
ATOM 1219 O O . TYR A 1 169 ? -8.867 21.672 15.852 1 95.81 169 TYR A O 1
ATOM 1227 N N . MET A 1 170 ? -9.281 19.516 16.156 1 97.5 170 MET A N 1
ATOM 1228 C CA . MET A 1 170 ? -10.695 19.766 16.391 1 97.5 170 MET A CA 1
ATOM 1229 C C . MET A 1 170 ? -10.914 20.281 17.812 1 97.5 170 MET A C 1
ATOM 1231 O O . MET A 1 170 ? -10.398 19.703 18.781 1 97.5 170 MET A O 1
ATOM 1235 N N . LYS A 1 171 ? -11.641 21.328 17.953 1 97.62 171 LYS A N 1
ATOM 1236 C CA . LYS A 1 171 ? -11.992 21.875 19.25 1 97.62 171 LYS A CA 1
ATOM 1237 C C . LYS A 1 171 ? -13.117 21.078 19.906 1 97.62 171 LYS A C 1
ATOM 1239 O O . LYS A 1 171 ? -13.164 20.953 21.125 1 97.62 171 LYS A O 1
ATOM 1244 N N . ASP A 1 172 ? -14.039 20.562 19.094 1 97.31 172 ASP A N 1
ATOM 1245 C CA . ASP A 1 172 ? -15.102 19.688 19.578 1 97.31 172 ASP A CA 1
ATOM 1246 C C . ASP A 1 172 ? -14.539 18.344 20.031 1 97.31 172 ASP A C 1
ATOM 1248 O O . ASP A 1 172 ? -14.375 17.438 19.203 1 97.31 172 ASP A O 1
ATOM 1252 N N . ALA A 1 173 ? -14.398 18.188 21.312 1 97.38 173 ALA A N 1
ATOM 1253 C CA . ALA A 1 173 ? -13.75 17 21.875 1 97.38 173 ALA A CA 1
ATOM 1254 C C . ALA A 1 173 ? -14.57 15.742 21.594 1 97.38 173 ALA A C 1
ATOM 1256 O O . ALA A 1 173 ? -14.016 14.664 21.359 1 97.38 173 ALA A O 1
ATOM 1257 N N . ASP A 1 174 ? -15.82 15.891 21.625 1 97.88 174 ASP A N 1
ATOM 1258 C CA . ASP A 1 174 ? -16.688 14.75 21.375 1 97.88 174 ASP A CA 1
ATOM 1259 C C . ASP A 1 174 ? -16.578 14.273 19.938 1 97.88 174 ASP A C 1
ATOM 1261 O O . ASP A 1 174 ? -16.516 13.07 19.672 1 97.88 174 ASP A O 1
ATOM 1265 N N . ALA A 1 175 ? -16.578 15.203 19.031 1 97.5 175 ALA A N 1
ATOM 1266 C CA . ALA A 1 175 ? -16.406 14.859 17.609 1 97.5 175 ALA A CA 1
ATOM 1267 C C . ALA A 1 175 ? -15.055 14.211 17.359 1 97.5 175 ALA A C 1
ATOM 1269 O O . ALA A 1 175 ? -14.961 13.211 16.656 1 97.5 175 ALA A O 1
ATOM 1270 N N . ALA A 1 176 ? -14.031 14.789 17.953 1 98.31 176 ALA A N 1
ATOM 1271 C CA . ALA A 1 176 ? -12.688 14.234 17.812 1 98.31 176 ALA A CA 1
ATOM 1272 C C . ALA A 1 176 ? -12.625 12.812 18.344 1 98.31 176 ALA A C 1
ATOM 1274 O O . ALA A 1 176 ? -12.07 11.922 17.703 1 98.31 176 ALA A O 1
ATOM 1275 N N . GLN A 1 177 ? -13.219 12.562 19.484 1 98.25 177 GLN A N 1
ATOM 1276 C CA . GLN A 1 177 ? -13.188 11.25 20.125 1 98.25 177 GLN A CA 1
ATOM 1277 C C . GLN A 1 177 ? -13.984 10.227 19.312 1 98.25 177 GLN A C 1
ATOM 1279 O O . GLN A 1 177 ? -13.625 9.055 19.266 1 98.25 177 GLN A O 1
ATOM 1284 N N . ALA A 1 178 ? -15.055 10.68 18.719 1 98.38 178 ALA A N 1
ATOM 1285 C CA . ALA A 1 178 ? -15.844 9.781 17.875 1 98.38 178 ALA A CA 1
ATOM 1286 C C . ALA A 1 178 ? -15.023 9.273 16.703 1 98.38 178 ALA A C 1
ATOM 1288 O O . ALA A 1 178 ? -15.039 8.078 16.391 1 98.38 178 ALA A O 1
ATOM 1289 N N . TYR A 1 179 ? -14.289 10.148 16.047 1 98.5 179 TYR A N 1
ATOM 1290 C CA . TYR A 1 179 ? -13.414 9.75 14.953 1 98.5 179 TYR A CA 1
ATOM 1291 C C . TYR A 1 179 ? -12.328 8.797 15.438 1 98.5 179 TYR A C 1
ATOM 1293 O O . TYR A 1 179 ? -12.117 7.738 14.844 1 98.5 179 TYR A O 1
ATOM 1301 N N . LEU A 1 180 ? -11.688 9.203 16.516 1 98.5 180 LEU A N 1
ATOM 1302 C CA . LEU A 1 180 ? -10.562 8.414 17.016 1 98.5 180 LEU A CA 1
ATOM 1303 C C . LEU A 1 180 ? -11.031 7.051 17.5 1 98.5 180 LEU A C 1
ATOM 1305 O O . LEU A 1 180 ? -10.32 6.051 17.344 1 98.5 180 LEU A O 1
ATOM 1309 N N . GLY A 1 181 ? -12.172 7.031 18.094 1 98.69 181 GLY A N 1
ATOM 1310 C CA . GLY A 1 181 ? -12.75 5.766 18.5 1 98.69 181 GLY A CA 1
ATOM 1311 C C . GLY A 1 181 ? -13.031 4.832 17.344 1 98.69 181 GLY A C 1
ATOM 1312 O O . GLY A 1 181 ? -12.734 3.637 17.406 1 98.69 181 GLY A O 1
ATOM 1313 N N . GLU A 1 182 ? -13.617 5.363 16.312 1 98.62 182 GLU A N 1
ATOM 1314 C CA . GLU A 1 182 ? -13.875 4.555 15.117 1 98.62 182 GLU A CA 1
ATOM 1315 C C . GLU A 1 182 ? -12.57 4.074 14.492 1 98.62 182 GLU A C 1
ATOM 1317 O O . GLU A 1 182 ? -12.469 2.926 14.055 1 98.62 182 GLU A O 1
ATOM 1322 N N . VAL A 1 183 ? -11.594 4.961 14.445 1 98.81 183 VAL A N 1
ATOM 1323 C CA . VAL A 1 183 ? -10.281 4.609 13.922 1 98.81 183 VAL A CA 1
ATOM 1324 C C . VAL A 1 183 ? -9.711 3.426 14.695 1 98.81 183 VAL A C 1
ATOM 1326 O O . VAL A 1 183 ? -9.289 2.43 14.102 1 98.81 183 VAL A O 1
ATOM 1329 N N . ASP A 1 184 ? -9.711 3.537 15.984 1 98.62 184 ASP A N 1
ATOM 1330 C CA . ASP A 1 184 ? -9.133 2.502 16.828 1 98.62 184 ASP A CA 1
ATOM 1331 C C . ASP A 1 184 ? -9.875 1.178 16.672 1 98.62 184 ASP A C 1
ATOM 1333 O O . ASP A 1 184 ? -9.25 0.115 16.609 1 98.62 184 ASP A O 1
ATOM 1337 N N . ASP A 1 185 ? -11.172 1.272 16.594 1 98.69 185 ASP A N 1
ATOM 1338 C CA . ASP A 1 185 ? -11.984 0.069 16.438 1 98.69 185 ASP A CA 1
ATOM 1339 C C . ASP A 1 185 ? -11.695 -0.609 15.094 1 98.69 185 ASP A C 1
ATOM 1341 O O . ASP A 1 185 ? -11.562 -1.833 15.031 1 98.69 185 ASP A O 1
ATOM 1345 N N . MET A 1 186 ? -11.617 0.153 14.07 1 98.75 186 MET A N 1
ATOM 1346 C CA . MET A 1 186 ? -11.367 -0.391 12.734 1 98.75 186 MET A CA 1
ATOM 1347 C C . MET A 1 186 ? -9.977 -1.017 12.656 1 98.75 186 MET A C 1
ATOM 1349 O O . MET A 1 186 ? -9.82 -2.121 12.133 1 98.75 186 MET A O 1
ATOM 1353 N N . ILE A 1 187 ? -8.977 -0.259 13.18 1 98.69 187 ILE A N 1
ATOM 1354 C CA . ILE A 1 187 ? -7.617 -0.786 13.125 1 98.69 187 ILE A CA 1
ATOM 1355 C C . ILE A 1 187 ? -7.551 -2.105 13.891 1 98.69 187 ILE A C 1
ATOM 1357 O O . ILE A 1 187 ? -7.008 -3.094 13.391 1 98.69 187 ILE A O 1
ATOM 1361 N N . ARG A 1 188 ? -8.07 -2.137 15.094 1 98.06 188 ARG A N 1
ATOM 1362 C CA . ARG A 1 188 ? -8.039 -3.348 15.906 1 98.06 188 ARG A CA 1
ATOM 1363 C C . ARG A 1 188 ? -8.695 -4.516 15.172 1 98.06 188 ARG A C 1
ATOM 1365 O O . ARG A 1 188 ? -8.117 -5.605 15.094 1 98.06 188 ARG A O 1
ATOM 1372 N N . THR A 1 189 ? -9.844 -4.301 14.57 1 98.56 189 THR A N 1
ATOM 1373 C CA . THR A 1 189 ? -10.617 -5.352 13.922 1 98.56 189 THR A CA 1
ATOM 1374 C C . THR A 1 189 ? -9.945 -5.797 12.625 1 98.56 189 THR A C 1
ATOM 1376 O O . THR A 1 189 ? -9.711 -6.988 12.414 1 98.56 189 THR A O 1
ATOM 1379 N N . PHE A 1 190 ? -9.555 -4.906 11.875 1 98.75 190 PHE A N 1
ATOM 1380 C CA . PHE A 1 190 ? -9.18 -5.27 10.508 1 98.75 190 PHE A CA 1
ATOM 1381 C C . PHE A 1 190 ? -7.688 -5.543 10.406 1 98.75 190 PHE A C 1
ATOM 1383 O O . PHE A 1 190 ? -7.23 -6.195 9.469 1 98.75 190 PHE A O 1
ATOM 1390 N N . GLU A 1 191 ? -6.906 -4.988 11.328 1 98.56 191 GLU A N 1
ATOM 1391 C CA . GLU A 1 191 ? -5.523 -5.457 11.406 1 98.56 191 GLU A CA 1
ATOM 1392 C C . GLU A 1 191 ? -5.461 -6.945 11.742 1 98.56 191 GLU A C 1
ATOM 1394 O O . GLU A 1 191 ? -4.684 -7.688 11.148 1 98.56 191 GLU A O 1
ATOM 1399 N N . TYR A 1 192 ? -6.27 -7.328 12.703 1 98.5 192 TYR A N 1
ATOM 1400 C CA . TYR A 1 192 ? -6.34 -8.742 13.055 1 98.5 192 TYR A CA 1
ATOM 1401 C C . TYR A 1 192 ? -6.785 -9.578 11.867 1 98.5 192 TYR A C 1
ATOM 1403 O O . TYR A 1 192 ? -6.148 -10.586 11.531 1 98.5 192 TYR A O 1
ATOM 1411 N N . SER A 1 193 ? -7.844 -9.172 11.219 1 98.62 193 SER A N 1
ATOM 1412 C CA . SER A 1 193 ? -8.383 -9.906 10.078 1 98.62 193 SER A CA 1
ATOM 1413 C C . SER A 1 193 ? -7.359 -10.016 8.961 1 98.62 193 SER A C 1
ATOM 1415 O O . SER A 1 193 ? -7.188 -11.078 8.367 1 98.62 193 SER A O 1
ATOM 1417 N N . ALA A 1 194 ? -6.723 -8.93 8.656 1 98.81 194 ALA A N 1
ATOM 1418 C CA . ALA A 1 194 ? -5.727 -8.906 7.594 1 98.81 194 ALA A CA 1
ATOM 1419 C C . ALA A 1 194 ? -4.547 -9.82 7.918 1 98.81 194 ALA A C 1
ATOM 1421 O O . ALA A 1 194 ? -4.043 -10.531 7.043 1 98.81 194 ALA A O 1
ATOM 1422 N N . GLN A 1 195 ? -4.137 -9.797 9.172 1 98.5 195 GLN A N 1
ATOM 1423 C CA . GLN A 1 195 ? -3.016 -10.633 9.586 1 98.5 195 GLN A CA 1
ATOM 1424 C C . GLN A 1 195 ? -3.371 -12.117 9.492 1 98.5 195 GLN A C 1
ATOM 1426 O O . GLN A 1 195 ? -2.527 -12.938 9.133 1 98.5 195 GLN A O 1
ATOM 1431 N N . VAL A 1 196 ? -4.555 -12.445 9.852 1 98.5 196 VAL A N 1
ATOM 1432 C CA . VAL A 1 196 ? -5.016 -13.82 9.742 1 98.5 196 VAL A CA 1
ATOM 1433 C C . VAL A 1 196 ? -4.918 -14.281 8.289 1 98.5 196 VAL A C 1
ATOM 1435 O O . VAL A 1 196 ? -4.395 -15.359 8 1 98.5 196 VAL A O 1
ATOM 1438 N N . VAL A 1 197 ? -5.414 -13.477 7.398 1 98.75 197 VAL A N 1
ATOM 1439 C CA . VAL A 1 197 ? -5.375 -13.805 5.977 1 98.75 197 VAL A CA 1
ATOM 1440 C C . VAL A 1 197 ? -3.926 -13.914 5.508 1 98.75 197 VAL A C 1
ATOM 1442 O O . VAL A 1 197 ? -3.555 -14.883 4.84 1 98.75 197 VAL A O 1
ATOM 1445 N N . TYR A 1 198 ? -3.139 -12.938 5.84 1 98.81 198 TYR A N 1
ATOM 1446 C CA . TYR A 1 198 ? -1.748 -12.906 5.398 1 98.81 198 TYR A CA 1
ATOM 1447 C C . TYR A 1 198 ? -0.996 -14.141 5.883 1 98.81 198 TYR A C 1
ATOM 1449 O O . TYR A 1 198 ? -0.263 -14.766 5.113 1 98.81 198 TYR A O 1
ATOM 1457 N N . ASP A 1 199 ? -1.177 -14.492 7.168 1 98.44 199 ASP A N 1
ATOM 1458 C CA . ASP A 1 199 ? -0.497 -15.648 7.746 1 98.44 199 ASP A CA 1
ATOM 1459 C C . ASP A 1 199 ? -0.96 -16.938 7.09 1 98.44 199 ASP A C 1
ATOM 1461 O O . ASP A 1 199 ? -0.154 -17.844 6.84 1 98.44 199 ASP A O 1
ATOM 1465 N N . PHE A 1 200 ? -2.203 -17.016 6.871 1 98.5 200 PHE A N 1
ATOM 1466 C CA . PHE A 1 200 ? -2.719 -18.188 6.18 1 98.5 200 PHE A CA 1
ATOM 1467 C C . PHE A 1 200 ? -2.055 -18.344 4.816 1 98.5 200 PHE A C 1
ATOM 1469 O O . PHE A 1 200 ? -1.625 -19.438 4.449 1 98.5 200 PHE A O 1
ATOM 1476 N N . VAL A 1 201 ? -2.031 -17.266 4.066 1 98.56 201 VAL A N 1
ATOM 1477 C CA . VAL A 1 201 ? -1.445 -17.297 2.729 1 98.56 201 VAL A CA 1
ATOM 1478 C C . VAL A 1 201 ? 0.029 -17.688 2.818 1 98.56 201 VAL A C 1
ATOM 1480 O O . VAL A 1 201 ? 0.49 -18.562 2.092 1 98.56 201 VAL A O 1
ATOM 1483 N N . LYS A 1 202 ? 0.748 -17.031 3.701 1 97.75 202 LYS A N 1
ATOM 1484 C CA . LYS A 1 202 ? 2.17 -17.297 3.889 1 97.75 202 LYS A CA 1
ATOM 1485 C C . LYS A 1 202 ? 2.416 -18.781 4.172 1 97.75 202 LYS A C 1
ATOM 1487 O O . LYS A 1 202 ? 3.355 -19.375 3.635 1 97.75 202 LYS A O 1
ATOM 1492 N N . ASP A 1 203 ? 1.521 -19.375 4.918 1 96.88 203 ASP A N 1
ATOM 1493 C CA . ASP A 1 203 ? 1.693 -20.766 5.359 1 96.88 203 ASP A CA 1
ATOM 1494 C C . ASP A 1 203 ? 1.245 -21.75 4.281 1 96.88 203 ASP A C 1
ATOM 1496 O O . ASP A 1 203 ? 1.535 -22.938 4.367 1 96.88 203 ASP A O 1
ATOM 1500 N N . ASN A 1 204 ? 0.541 -21.266 3.227 1 96.81 204 ASN A N 1
ATOM 1501 C CA . ASN A 1 204 ? -0.064 -22.203 2.289 1 96.81 204 ASN A CA 1
ATOM 1502 C C . ASN A 1 204 ? 0.449 -21.984 0.868 1 96.81 204 ASN A C 1
ATOM 1504 O O . ASN A 1 204 ? -0.052 -22.594 -0.078 1 96.81 204 ASN A O 1
ATOM 1508 N N . VAL A 1 205 ? 1.334 -21.062 0.766 1 93.81 205 VAL A N 1
ATOM 1509 C CA . VAL A 1 205 ? 1.957 -20.891 -0.542 1 93.81 205 VAL A CA 1
ATOM 1510 C C . VAL A 1 205 ? 3.289 -21.641 -0.579 1 93.81 205 VAL A C 1
ATOM 1512 O O . VAL A 1 205 ? 3.881 -21.922 0.467 1 93.81 205 VAL A O 1
ATOM 1515 N N . MET B 1 1 ? -6.641 18.859 -9.859 1 62.19 1 MET B N 1
ATOM 1516 C CA . MET B 1 1 ? -5.684 17.812 -10.164 1 62.19 1 MET B CA 1
ATOM 1517 C C . MET B 1 1 ? -6.164 16.953 -11.336 1 62.19 1 MET B C 1
ATOM 1519 O O . MET B 1 1 ? -7.359 16.672 -11.453 1 62.19 1 MET B O 1
ATOM 1523 N N . PRO B 1 2 ? -5.188 16.734 -12.25 1 62.06 2 PRO B N 1
ATOM 1524 C CA . PRO B 1 2 ? -5.664 15.883 -13.336 1 62.06 2 PRO B CA 1
ATOM 1525 C C . PRO B 1 2 ? -6.227 14.555 -12.836 1 62.06 2 PRO B C 1
ATOM 1527 O O . PRO B 1 2 ? -5.809 14.055 -11.789 1 62.06 2 PRO B O 1
ATOM 1530 N N . ALA B 1 3 ? -7.055 14.125 -13.492 1 72.44 3 ALA B N 1
ATOM 1531 C CA . ALA B 1 3 ? -7.699 12.852 -13.195 1 72.44 3 ALA B CA 1
ATOM 1532 C C . ALA B 1 3 ? -6.68 11.719 -13.172 1 72.44 3 ALA B C 1
ATOM 1534 O O . ALA B 1 3 ? -5.758 11.688 -13.992 1 72.44 3 ALA B O 1
ATOM 1535 N N . ILE B 1 4 ? -6.691 10.93 -12.156 1 85.38 4 ILE B N 1
ATOM 1536 C CA . ILE B 1 4 ? -5.852 9.742 -12.062 1 85.38 4 ILE B CA 1
ATOM 1537 C C . ILE B 1 4 ? -6.039 8.875 -13.305 1 85.38 4 ILE B C 1
ATOM 1539 O O . ILE B 1 4 ? -7.168 8.602 -13.711 1 85.38 4 ILE B O 1
ATOM 1543 N N . ASP B 1 5 ? -4.949 8.641 -13.953 1 86.5 5 ASP B N 1
ATOM 1544 C CA . ASP B 1 5 ? -5.004 7.656 -15.023 1 86.5 5 ASP B CA 1
ATOM 1545 C C . ASP B 1 5 ? -5.328 6.266 -14.477 1 86.5 5 ASP B C 1
ATOM 1547 O O . ASP B 1 5 ? -4.578 5.723 -13.664 1 86.5 5 ASP B O 1
ATOM 1551 N N . GLU B 1 6 ? -6.383 5.723 -14.914 1 92.81 6 GLU B N 1
ATOM 1552 C CA . GLU B 1 6 ? -6.867 4.473 -14.336 1 92.81 6 GLU B CA 1
ATOM 1553 C C . GLU B 1 6 ? -6.441 3.273 -15.18 1 92.81 6 GLU B C 1
ATOM 1555 O O . GLU B 1 6 ? -6.875 2.146 -14.938 1 92.81 6 GLU B O 1
ATOM 1560 N N . THR B 1 7 ? -5.578 3.494 -16.125 1 92.5 7 THR B N 1
ATOM 1561 C CA . THR B 1 7 ? -5.199 2.428 -17.047 1 92.5 7 THR B CA 1
ATOM 1562 C C . THR B 1 7 ? -4.594 1.251 -16.297 1 92.5 7 THR B C 1
ATOM 1564 O O . THR B 1 7 ? -5.016 0.107 -16.469 1 92.5 7 THR B O 1
ATOM 1567 N N . PHE B 1 8 ? -3.652 1.537 -15.438 1 94.62 8 PHE B N 1
ATOM 1568 C CA . PHE B 1 8 ? -3.023 0.457 -14.688 1 94.62 8 PHE B CA 1
ATOM 1569 C C . PHE B 1 8 ? -4.027 -0.213 -13.758 1 94.62 8 PHE B C 1
ATOM 1571 O O . PHE B 1 8 ? -4.051 -1.439 -13.641 1 94.62 8 PHE B O 1
ATOM 1578 N N . LEU B 1 9 ? -4.867 0.626 -13.117 1 95.75 9 LEU B N 1
ATOM 1579 C CA . LEU B 1 9 ? -5.883 0.097 -12.219 1 95.75 9 LEU B CA 1
ATOM 1580 C C . LEU B 1 9 ? -6.824 -0.852 -12.953 1 95.75 9 LEU B C 1
ATOM 1582 O O . LEU B 1 9 ? -7.145 -1.931 -12.453 1 95.75 9 LEU B O 1
ATOM 1586 N N . ASN B 1 10 ? -7.203 -0.479 -14.078 1 95.19 10 ASN B N 1
ATOM 1587 C CA . ASN B 1 10 ? -8.133 -1.28 -14.867 1 95.19 10 ASN B CA 1
ATOM 1588 C C . ASN B 1 10 ? -7.48 -2.568 -15.367 1 95.19 10 ASN B C 1
ATOM 1590 O O . ASN B 1 10 ? -8.117 -3.623 -15.383 1 95.19 10 ASN B O 1
ATOM 1594 N N . GLU B 1 11 ? -6.289 -2.432 -15.75 1 95.38 11 GLU B N 1
ATOM 1595 C CA . GLU B 1 11 ? -5.57 -3.625 -16.188 1 95.38 11 GLU B CA 1
ATOM 1596 C C . GLU B 1 11 ? -5.375 -4.602 -15.031 1 95.38 11 GLU B C 1
ATOM 1598 O O . GLU B 1 11 ? -5.555 -5.809 -15.195 1 95.38 11 GLU B O 1
ATOM 1603 N N . LEU B 1 12 ? -5.012 -4.055 -13.914 1 96.38 12 LEU B N 1
ATOM 1604 C CA . LEU B 1 12 ? -4.801 -4.875 -12.727 1 96.38 12 LEU B CA 1
ATOM 1605 C C . LEU B 1 12 ? -6.09 -5.582 -12.32 1 96.38 12 LEU B C 1
ATOM 1607 O O . LEU B 1 12 ? -6.055 -6.723 -11.852 1 96.38 12 LEU B O 1
ATOM 1611 N N . ALA B 1 13 ? -7.223 -4.973 -12.555 1 96.81 13 ALA B N 1
ATOM 1612 C CA . ALA B 1 13 ? -8.516 -5.5 -12.117 1 96.81 13 ALA B CA 1
ATOM 1613 C C . ALA B 1 13 ? -9.062 -6.508 -13.125 1 96.81 13 ALA B C 1
ATOM 1615 O O . ALA B 1 13 ? -10.078 -7.16 -12.875 1 96.81 13 ALA B O 1
ATOM 1616 N N . SER B 1 14 ? -8.383 -6.633 -14.234 1 94 14 SER B N 1
ATOM 1617 C CA . SER B 1 14 ? -8.883 -7.492 -15.305 1 94 14 SER B CA 1
ATOM 1618 C C . SER B 1 14 ? -8.594 -8.961 -15.016 1 94 14 SER B C 1
ATOM 1620 O O . SER B 1 14 ? -8.047 -9.297 -13.961 1 94 14 SER B O 1
ATOM 1622 N N . ASP B 1 15 ? -8.945 -9.867 -15.977 1 90.81 15 ASP B N 1
ATOM 1623 C CA . ASP B 1 15 ? -8.688 -11.297 -15.82 1 90.81 15 ASP B CA 1
ATOM 1624 C C . ASP B 1 15 ? -7.359 -11.695 -16.453 1 90.81 15 ASP B C 1
ATOM 1626 O O . ASP B 1 15 ? -7.086 -12.883 -16.641 1 90.81 15 ASP B O 1
ATOM 1630 N N . ALA B 1 16 ? -6.621 -10.562 -16.828 1 89.75 16 ALA B N 1
ATOM 1631 C CA . ALA B 1 16 ? -5.277 -10.875 -17.312 1 89.75 16 ALA B CA 1
ATOM 1632 C C . ALA B 1 16 ? -4.395 -11.406 -16.188 1 89.75 16 ALA B C 1
ATOM 1634 O O . ALA B 1 16 ? -4.484 -10.93 -15.047 1 89.75 16 ALA B O 1
ATOM 1635 N N . PRO B 1 17 ? -3.551 -12.359 -16.484 1 85.19 17 PRO B N 1
ATOM 1636 C CA . PRO B 1 17 ? -2.715 -12.922 -15.422 1 85.19 17 PRO B CA 1
ATOM 1637 C C . PRO B 1 17 ? -1.696 -11.922 -14.883 1 85.19 17 PRO B C 1
ATOM 1639 O O . PRO B 1 17 ? -1.177 -12.102 -13.773 1 85.19 17 PRO B O 1
ATOM 1642 N N . ALA B 1 18 ? -1.264 -10.898 -15.75 1 86.75 18 ALA B N 1
ATOM 1643 C CA . ALA B 1 18 ? -0.384 -9.805 -15.344 1 86.75 18 ALA B CA 1
ATOM 1644 C C . ALA B 1 18 ? -0.93 -8.461 -15.812 1 86.75 18 ALA B C 1
ATOM 1646 O O . ALA B 1 18 ? -1.537 -8.375 -16.891 1 86.75 18 ALA B O 1
ATOM 1647 N N . PRO B 1 19 ? -0.787 -7.383 -15.07 1 91.88 19 PRO B N 1
ATOM 1648 C CA . PRO B 1 19 ? -0.043 -7.375 -13.805 1 91.88 19 PRO B CA 1
ATOM 1649 C C . PRO B 1 19 ? -0.803 -8.055 -12.672 1 91.88 19 PRO B C 1
ATOM 1651 O O . PRO B 1 19 ? -2.031 -8.164 -12.719 1 91.88 19 PRO B O 1
ATOM 1654 N N . GLY B 1 20 ? -0.057 -8.578 -11.68 1 94.94 20 GLY B N 1
ATOM 1655 C CA . GLY B 1 20 ? -0.608 -9.156 -10.461 1 94.94 20 GLY B CA 1
ATOM 1656 C C . GLY B 1 20 ? -0.039 -8.539 -9.195 1 94.94 20 GLY B C 1
ATOM 1657 O O . GLY B 1 20 ? 0.174 -7.328 -9.133 1 94.94 20 GLY B O 1
ATOM 1658 N N . GLY B 1 21 ? 0.107 -9.391 -8.258 1 97.5 21 GLY B N 1
ATOM 1659 C CA . GLY B 1 21 ? 0.578 -8.945 -6.961 1 97.5 21 GLY B CA 1
ATOM 1660 C C . GLY B 1 21 ? 1.951 -8.297 -7.012 1 97.5 21 GLY B C 1
ATOM 1661 O O . GLY B 1 21 ? 2.219 -7.336 -6.293 1 97.5 21 GLY B O 1
ATOM 1662 N N . GLY B 1 22 ? 2.822 -8.875 -7.832 1 97.94 22 GLY B N 1
ATOM 1663 C CA . GLY B 1 22 ? 4.145 -8.289 -7.965 1 97.94 22 GLY B CA 1
ATOM 1664 C C . GLY B 1 22 ? 4.117 -6.875 -8.508 1 97.94 22 GLY B C 1
ATOM 1665 O O . GLY B 1 22 ? 4.723 -5.969 -7.93 1 97.94 22 GLY B O 1
ATOM 1666 N N . GLY B 1 23 ? 3.436 -6.723 -9.648 1 97.69 23 GLY B N 1
ATOM 1667 C CA . GLY B 1 23 ? 3.287 -5.391 -10.211 1 97.69 23 GLY B CA 1
ATOM 1668 C C . GLY B 1 23 ? 2.619 -4.41 -9.266 1 97.69 23 GLY B C 1
ATOM 1669 O O . GLY B 1 23 ? 3.039 -3.256 -9.156 1 97.69 23 GLY B O 1
ATOM 1670 N N . ALA B 1 24 ? 1.579 -4.871 -8.57 1 98.5 24 ALA B N 1
ATOM 1671 C CA . ALA B 1 24 ? 0.901 -4.035 -7.582 1 98.5 24 ALA B CA 1
ATOM 1672 C C . ALA B 1 24 ? 1.853 -3.629 -6.461 1 98.5 24 ALA B C 1
ATOM 1674 O O . ALA B 1 24 ? 1.89 -2.463 -6.062 1 98.5 24 ALA B O 1
ATOM 1675 N N . SER B 1 25 ? 2.652 -4.582 -5.969 1 98.88 25 SER B N 1
ATOM 1676 C CA . SER B 1 25 ? 3.611 -4.305 -4.906 1 98.88 25 SER B CA 1
ATOM 1677 C C . SER B 1 25 ? 4.613 -3.236 -5.332 1 98.88 25 SER B C 1
ATOM 1679 O O . SER B 1 25 ? 4.934 -2.332 -4.559 1 98.88 25 SER B O 1
ATOM 1681 N N . ALA B 1 26 ? 5.082 -3.379 -6.559 1 98.81 26 ALA B N 1
ATOM 1682 C CA . ALA B 1 26 ? 6.051 -2.422 -7.086 1 98.81 26 ALA B CA 1
ATOM 1683 C C . ALA B 1 26 ? 5.457 -1.018 -7.145 1 98.81 26 ALA B C 1
ATOM 1685 O O . ALA B 1 26 ? 6.09 -0.05 -6.715 1 98.81 26 ALA B O 1
ATOM 1686 N N . TYR B 1 27 ? 4.277 -0.923 -7.617 1 98.5 27 TYR B N 1
ATOM 1687 C CA . TYR B 1 27 ? 3.646 0.383 -7.766 1 98.5 27 TYR B CA 1
ATOM 1688 C C . TYR B 1 27 ? 3.346 1 -6.402 1 98.5 27 TYR B C 1
ATOM 1690 O O . TYR B 1 27 ? 3.518 2.205 -6.211 1 98.5 27 TYR B O 1
ATOM 1698 N N . VAL B 1 28 ? 2.84 0.234 -5.48 1 98.88 28 VAL B N 1
ATOM 1699 C CA . VAL B 1 28 ? 2.588 0.704 -4.121 1 98.88 28 VAL B CA 1
ATOM 1700 C C . VAL B 1 28 ? 3.885 1.216 -3.502 1 98.88 28 VAL B C 1
ATOM 1702 O O . VAL B 1 28 ? 3.9 2.268 -2.857 1 98.88 28 VAL B O 1
ATOM 1705 N N . GLY B 1 29 ? 4.98 0.445 -3.699 1 98.94 29 GLY B N 1
ATOM 1706 C CA . GLY B 1 29 ? 6.273 0.922 -3.242 1 98.94 29 GLY B CA 1
ATOM 1707 C C . GLY B 1 29 ? 6.664 2.26 -3.844 1 98.94 29 GLY B C 1
ATOM 1708 O O . GLY B 1 29 ? 7.219 3.117 -3.156 1 98.94 29 GLY B O 1
ATOM 1709 N N . ALA B 1 30 ? 6.383 2.422 -5.125 1 98.88 30 ALA B N 1
ATOM 1710 C CA . ALA B 1 30 ? 6.684 3.68 -5.801 1 98.88 30 ALA B CA 1
ATOM 1711 C C . ALA B 1 30 ? 5.898 4.836 -5.184 1 98.88 30 ALA B C 1
ATOM 1713 O O . ALA B 1 30 ? 6.414 5.945 -5.059 1 98.88 30 ALA B O 1
ATOM 1714 N N . LEU B 1 31 ? 4.68 4.562 -4.809 1 98.69 31 LEU B N 1
ATOM 1715 C CA . LEU B 1 31 ? 3.848 5.578 -4.172 1 98.69 31 LEU B CA 1
ATOM 1716 C C . LEU B 1 31 ? 4.422 5.98 -2.82 1 98.69 31 LEU B C 1
ATOM 1718 O O . LEU B 1 31 ? 4.426 7.164 -2.471 1 98.69 31 LEU B O 1
ATOM 1722 N N . SER B 1 32 ? 4.898 4.984 -2.076 1 98.88 32 SER B N 1
ATOM 1723 C CA . SER B 1 32 ? 5.543 5.289 -0.802 1 98.88 32 SER B CA 1
ATOM 1724 C C . SER B 1 32 ? 6.781 6.156 -1.002 1 98.88 32 SER B C 1
ATOM 1726 O O . SER B 1 32 ? 6.977 7.141 -0.288 1 98.88 32 SER B O 1
ATOM 1728 N N . ALA B 1 33 ? 7.594 5.805 -1.986 1 98.88 33 ALA B N 1
ATOM 1729 C CA . ALA B 1 33 ? 8.789 6.582 -2.287 1 98.88 33 ALA B CA 1
ATOM 1730 C C . ALA B 1 33 ? 8.43 8.016 -2.682 1 98.88 33 ALA B C 1
ATOM 1732 O O . ALA B 1 33 ? 9.117 8.961 -2.297 1 98.88 33 ALA B O 1
ATOM 1733 N N . ALA B 1 34 ? 7.395 8.141 -3.475 1 98.62 34 ALA B N 1
ATOM 1734 C CA . ALA B 1 34 ? 6.926 9.461 -3.891 1 98.62 34 ALA B CA 1
ATOM 1735 C C . ALA B 1 34 ? 6.477 10.289 -2.689 1 98.62 34 ALA B C 1
ATOM 1737 O O . ALA B 1 34 ? 6.812 11.469 -2.58 1 98.62 34 ALA B O 1
ATOM 1738 N N . LEU B 1 35 ? 5.742 9.695 -1.793 1 98.5 35 LEU B N 1
ATOM 1739 C CA . LEU B 1 35 ? 5.262 10.398 -0.605 1 98.5 35 LEU B CA 1
ATOM 1740 C C . LEU B 1 35 ? 6.426 10.836 0.276 1 98.5 35 LEU B C 1
ATOM 1742 O O . LEU B 1 35 ? 6.426 11.953 0.795 1 98.5 35 LEU B O 1
ATOM 1746 N N . ALA B 1 36 ? 7.406 9.93 0.43 1 98.62 36 ALA B N 1
ATOM 1747 C CA . ALA B 1 36 ? 8.602 10.289 1.19 1 98.62 36 ALA B CA 1
ATOM 1748 C C . ALA B 1 36 ? 9.328 11.469 0.548 1 98.62 36 ALA B C 1
ATOM 1750 O O . ALA B 1 36 ? 9.836 12.344 1.247 1 98.62 36 ALA B O 1
ATOM 1751 N N . SER B 1 37 ? 9.375 11.469 -0.769 1 98.38 37 SER B N 1
ATOM 1752 C CA . SER B 1 37 ? 9.969 12.578 -1.5 1 98.38 37 SER B CA 1
ATOM 1753 C C . SER B 1 37 ? 9.258 13.891 -1.19 1 98.38 37 SER B C 1
ATOM 1755 O O . SER B 1 37 ? 9.898 14.93 -1.002 1 98.38 37 SER B O 1
ATOM 1757 N N . MET B 1 38 ? 7.965 13.828 -1.179 1 97.38 38 MET B N 1
ATOM 1758 C CA . MET B 1 38 ? 7.176 15.008 -0.838 1 97.38 38 MET B CA 1
ATOM 1759 C C . MET B 1 38 ? 7.555 15.539 0.541 1 97.38 38 MET B C 1
ATOM 1761 O O . MET B 1 38 ? 7.723 16.75 0.722 1 97.38 38 MET B O 1
ATOM 1765 N N . VAL B 1 39 ? 7.672 14.672 1.512 1 97.12 39 VAL B N 1
ATOM 1766 C CA . VAL B 1 39 ? 7.984 15.031 2.891 1 97.12 39 VAL B CA 1
ATOM 1767 C C . VAL B 1 39 ? 9.32 15.773 2.939 1 97.12 39 VAL B C 1
ATOM 1769 O O . VAL B 1 39 ? 9.43 16.828 3.568 1 97.12 39 VAL B O 1
ATOM 1772 N N . ILE B 1 40 ? 10.289 15.25 2.264 1 97.25 40 ILE B N 1
ATOM 1773 C CA . ILE B 1 40 ? 11.609 15.859 2.268 1 97.25 40 ILE B CA 1
ATOM 1774 C C . ILE B 1 40 ? 11.547 17.219 1.583 1 97.25 40 ILE B C 1
ATOM 1776 O O . ILE B 1 40 ? 12.18 18.188 2.035 1 97.25 40 ILE B O 1
ATOM 1780 N N . ALA B 1 41 ? 10.805 17.312 0.477 1 95.81 41 ALA B N 1
ATOM 1781 C CA . ALA B 1 41 ? 10.68 18.562 -0.26 1 95.81 41 ALA B CA 1
ATOM 1782 C C . ALA B 1 41 ? 10.07 19.656 0.614 1 95.81 41 ALA B C 1
ATOM 1784 O O . ALA B 1 41 ? 10.523 20.797 0.596 1 95.81 41 ALA B O 1
ATOM 1785 N N . ILE B 1 42 ? 9.086 19.312 1.365 1 93.62 42 ILE B N 1
ATOM 1786 C CA . ILE B 1 42 ? 8.422 20.266 2.238 1 93.62 42 ILE B CA 1
ATOM 1787 C C . ILE B 1 42 ? 9.328 20.609 3.416 1 93.62 42 ILE B C 1
ATOM 1789 O O . ILE B 1 42 ? 9.5 21.781 3.754 1 93.62 42 ILE B O 1
ATOM 1793 N N . ALA B 1 43 ? 9.938 19.578 4.031 1 92.19 43 ALA B N 1
ATOM 1794 C CA . ALA B 1 43 ? 10.828 19.797 5.168 1 92.19 43 ALA B CA 1
ATOM 1795 C C . ALA B 1 43 ? 12.016 20.672 4.777 1 92.19 43 ALA B C 1
ATOM 1797 O O . ALA B 1 43 ? 12.445 21.531 5.559 1 92.19 43 ALA B O 1
ATOM 1798 N N . GLY B 1 44 ? 12.57 20.5 3.602 1 90.5 44 GLY B N 1
ATOM 1799 C CA . GLY B 1 44 ? 13.766 21.188 3.135 1 90.5 44 GLY B CA 1
ATOM 1800 C C . GLY B 1 44 ? 13.562 22.672 2.93 1 90.5 44 GLY B C 1
ATOM 1801 O O . GLY B 1 44 ? 14.539 23.422 2.799 1 90.5 44 GLY B O 1
ATOM 1802 N N . ARG B 1 45 ? 12.328 23.172 2.988 1 89.81 45 ARG B N 1
ATOM 1803 C CA . ARG B 1 45 ? 12.039 24.594 2.83 1 89.81 45 ARG B CA 1
ATOM 1804 C C . ARG B 1 45 ? 12.336 25.359 4.117 1 89.81 45 ARG B C 1
ATOM 1806 O O . ARG B 1 45 ? 12.445 26.578 4.102 1 89.81 45 ARG B O 1
ATOM 1813 N N . LYS B 1 46 ? 12.492 24.641 5.176 1 89.06 46 LYS B N 1
ATOM 1814 C CA . LYS B 1 46 ? 12.711 25.281 6.465 1 89.06 46 LYS B CA 1
ATOM 1815 C C . LYS B 1 46 ? 14.18 25.656 6.656 1 89.06 46 LYS B C 1
ATOM 1817 O O . LYS B 1 46 ? 15.062 24.828 6.453 1 89.06 46 LYS B O 1
ATOM 1822 N N . ARG B 1 47 ? 14.383 26.844 7.156 1 91 47 ARG B N 1
ATOM 1823 C CA . ARG B 1 47 ? 15.734 27.359 7.402 1 91 47 ARG B CA 1
ATOM 1824 C C . ARG B 1 47 ? 16.469 26.484 8.422 1 91 47 ARG B C 1
ATOM 1826 O O . ARG B 1 47 ? 17.672 26.297 8.328 1 91 47 ARG B O 1
ATOM 1833 N N . ALA B 1 48 ? 15.703 25.844 9.219 1 89.12 48 ALA B N 1
ATOM 1834 C CA . ALA B 1 48 ? 16.266 25.031 10.297 1 89.12 48 ALA B CA 1
ATOM 1835 C C . ALA B 1 48 ? 17 23.812 9.75 1 89.12 48 ALA B C 1
ATOM 1837 O O . ALA B 1 48 ? 17.844 23.234 10.43 1 89.12 48 ALA B O 1
ATOM 1838 N N . TYR B 1 49 ? 16.781 23.5 8.461 1 90.12 49 TYR B N 1
ATOM 1839 C CA . TYR B 1 49 ? 17.375 22.281 7.926 1 90.12 49 TYR B CA 1
ATOM 1840 C C . TYR B 1 49 ? 18.453 22.594 6.895 1 90.12 49 TYR B C 1
ATOM 1842 O O . TYR B 1 49 ? 18.875 21.703 6.148 1 90.12 49 TYR B O 1
ATOM 1850 N N . GLU B 1 50 ? 18.859 23.797 6.902 1 92.12 50 GLU B N 1
ATOM 1851 C CA . GLU B 1 50 ? 19.875 24.219 5.957 1 92.12 50 GLU B CA 1
ATOM 1852 C C . GLU B 1 50 ? 21.188 23.453 6.188 1 92.12 50 GLU B C 1
ATOM 1854 O O . GLU B 1 50 ? 21.922 23.172 5.238 1 92.12 50 GLU B O 1
ATOM 1859 N N . SER B 1 51 ? 21.469 23.172 7.418 1 92.5 51 SER B N 1
ATOM 1860 C CA . SER B 1 51 ? 22.734 22.531 7.762 1 92.5 51 SER B CA 1
ATOM 1861 C C . SER B 1 51 ? 22.781 21.094 7.262 1 92.5 51 SER B C 1
ATOM 1863 O O . SER B 1 51 ? 23.859 20.516 7.121 1 92.5 51 SER B O 1
ATOM 1865 N N . ILE B 1 52 ? 21.625 20.5 6.945 1 92.88 52 ILE B N 1
ATOM 1866 C CA . ILE B 1 52 ? 21.625 19.109 6.488 1 92.88 52 ILE B CA 1
ATOM 1867 C C . ILE B 1 52 ? 21.078 19.047 5.059 1 92.88 52 ILE B C 1
ATOM 1869 O O . ILE B 1 52 ? 20.594 18 4.621 1 92.88 52 ILE B O 1
ATOM 1873 N N . ALA B 1 53 ? 21.141 20.141 4.41 1 93.25 53 ALA B N 1
ATOM 1874 C CA . ALA B 1 53 ? 20.625 20.25 3.053 1 93.25 53 ALA B CA 1
ATOM 1875 C C . ALA B 1 53 ? 21.234 19.188 2.146 1 93.25 53 ALA B C 1
ATOM 1877 O O . ALA B 1 53 ? 20.562 18.641 1.269 1 93.25 53 ALA B O 1
ATOM 1878 N N . GLY B 1 54 ? 22.5 18.922 2.273 1 94.88 54 GLY B N 1
ATOM 1879 C CA . GLY B 1 54 ? 23.156 17.891 1.488 1 94.88 54 GLY B CA 1
ATOM 1880 C C . GLY B 1 54 ? 22.594 16.5 1.706 1 94.88 54 GLY B C 1
ATOM 1881 O O . GLY B 1 54 ? 22.375 15.758 0.749 1 94.88 54 GLY B O 1
ATOM 1882 N N . LYS B 1 55 ? 22.375 16.188 2.988 1 95.25 55 LYS B N 1
ATOM 1883 C CA . LYS B 1 55 ? 21.781 14.898 3.32 1 95.25 55 LYS B CA 1
ATOM 1884 C C . LYS B 1 55 ? 20.375 14.773 2.74 1 95.25 55 LYS B C 1
ATOM 1886 O O . LYS B 1 55 ? 20.016 13.719 2.213 1 95.25 55 LYS B O 1
ATOM 1891 N N . LEU B 1 56 ? 19.641 15.844 2.836 1 95.62 56 LEU B N 1
ATOM 1892 C CA . LEU B 1 56 ? 18.281 15.844 2.305 1 95.62 56 LEU B CA 1
ATOM 1893 C C . LEU B 1 56 ? 18.281 15.656 0.791 1 95.62 56 LEU B C 1
ATOM 1895 O O . LEU B 1 56 ? 17.453 14.93 0.247 1 95.62 56 LEU B O 1
ATOM 1899 N N . GLN B 1 57 ? 19.219 16.281 0.148 1 96.44 57 GLN B N 1
ATOM 1900 C CA . GLN B 1 57 ? 19.328 16.125 -1.298 1 96.44 57 GLN B CA 1
ATOM 1901 C C . GLN B 1 57 ? 19.703 14.695 -1.67 1 96.44 57 GLN B C 1
ATOM 1903 O O . GLN B 1 57 ? 19.188 14.148 -2.65 1 96.44 57 GLN B O 1
ATOM 1908 N N . GLU B 1 58 ? 20.562 14.117 -0.92 1 97.81 58 GLU B N 1
ATOM 1909 C CA . GLU B 1 58 ? 20.938 12.727 -1.149 1 97.81 58 GLU B CA 1
ATOM 1910 C C . GLU B 1 58 ? 19.734 11.805 -1.024 1 97.81 58 GLU B C 1
ATOM 1912 O O . GLU B 1 58 ? 19.547 10.891 -1.835 1 97.81 58 GLU B O 1
ATOM 1917 N N . GLN B 1 59 ? 18.984 12.023 -0.008 1 97.75 59 GLN B N 1
ATOM 1918 C CA . GLN B 1 59 ? 17.797 11.211 0.204 1 97.75 59 GLN B CA 1
ATOM 1919 C C . GLN B 1 59 ? 16.766 11.438 -0.903 1 97.75 59 GLN B C 1
ATOM 1921 O O . GLN B 1 59 ? 16.109 10.5 -1.344 1 97.75 59 GLN B O 1
ATOM 1926 N N . THR B 1 60 ? 16.656 12.695 -1.326 1 97.56 60 THR B N 1
ATOM 1927 C CA . THR B 1 60 ? 15.773 13.016 -2.439 1 97.56 60 THR B CA 1
ATOM 1928 C C . THR B 1 60 ? 16.188 12.25 -3.693 1 97.56 60 THR B C 1
ATOM 1930 O O . THR B 1 60 ? 15.344 11.656 -4.371 1 97.56 60 THR B O 1
ATOM 1933 N N . ASP B 1 61 ? 17.438 12.234 -3.998 1 98.44 61 ASP B N 1
ATOM 1934 C CA . ASP B 1 61 ? 17.953 11.531 -5.168 1 98.44 61 ASP B CA 1
ATOM 1935 C C . ASP B 1 61 ? 17.734 10.023 -5.039 1 98.44 61 ASP B C 1
ATOM 1937 O O . ASP B 1 61 ? 17.391 9.359 -6.016 1 98.44 61 ASP B O 1
ATOM 1941 N N . MET B 1 62 ? 17.969 9.547 -3.861 1 98.62 62 MET B N 1
ATOM 1942 C CA . MET B 1 62 ? 17.766 8.125 -3.607 1 98.62 62 MET B CA 1
ATOM 1943 C C . MET B 1 62 ? 16.297 7.742 -3.809 1 98.62 62 MET B C 1
ATOM 1945 O O . MET B 1 62 ? 16 6.727 -4.438 1 98.62 62 MET B O 1
ATOM 1949 N N . LEU B 1 63 ? 15.43 8.547 -3.326 1 98.75 63 LEU B N 1
ATOM 1950 C CA . LEU B 1 63 ? 14.008 8.258 -3.447 1 98.75 63 LEU B CA 1
ATOM 1951 C C . LEU B 1 63 ? 13.555 8.359 -4.902 1 98.75 63 LEU B C 1
ATOM 1953 O O . LEU B 1 63 ? 12.68 7.605 -5.336 1 98.75 63 LEU B O 1
ATOM 1957 N N . ALA B 1 64 ? 14.117 9.281 -5.637 1 98.44 64 ALA B N 1
ATOM 1958 C CA . ALA B 1 64 ? 13.836 9.359 -7.07 1 98.44 64 ALA B CA 1
ATOM 1959 C C . ALA B 1 64 ? 14.273 8.086 -7.785 1 98.44 64 ALA B C 1
ATOM 1961 O O . ALA B 1 64 ? 13.555 7.57 -8.641 1 98.44 64 ALA B O 1
ATOM 1962 N N . SER B 1 65 ? 15.422 7.602 -7.398 1 98.75 65 SER B N 1
ATOM 1963 C CA . SER B 1 65 ? 15.93 6.355 -7.969 1 98.75 65 SER B CA 1
ATOM 1964 C C . SER B 1 65 ? 15.047 5.176 -7.582 1 98.75 65 SER B C 1
ATOM 1966 O O . SER B 1 65 ? 14.797 4.289 -8.398 1 98.75 65 SER B O 1
ATOM 1968 N N . CYS B 1 66 ? 14.602 5.176 -6.328 1 98.75 66 CYS B N 1
ATOM 1969 C CA . CYS B 1 66 ? 13.703 4.129 -5.863 1 98.75 66 CYS B CA 1
ATOM 1970 C C . CYS B 1 66 ? 12.406 4.125 -6.672 1 98.75 66 CYS B C 1
ATOM 1972 O O . CYS B 1 66 ? 11.961 3.074 -7.137 1 98.75 66 CYS B O 1
ATOM 1974 N N . ARG B 1 67 ? 11.852 5.297 -6.844 1 98.38 67 ARG B N 1
ATOM 1975 C CA . ARG B 1 67 ? 10.602 5.426 -7.59 1 98.38 67 ARG B CA 1
ATOM 1976 C C . ARG B 1 67 ? 10.766 4.941 -9.023 1 98.38 67 ARG B C 1
ATOM 1978 O O . ARG B 1 67 ? 9.938 4.184 -9.531 1 98.38 67 ARG B O 1
ATOM 1985 N N . GLU B 1 68 ? 11.836 5.344 -9.656 1 98.06 68 GLU B N 1
ATOM 1986 C CA . GLU B 1 68 ? 12.109 4.941 -11.031 1 98.06 68 GLU B CA 1
ATOM 1987 C C . GLU B 1 68 ? 12.297 3.434 -11.141 1 98.06 68 GLU B C 1
ATOM 1989 O O . GLU B 1 68 ? 11.758 2.797 -12.047 1 98.06 68 GLU B O 1
ATOM 1994 N N . ALA B 1 69 ? 13.07 2.916 -10.25 1 98.69 69 ALA B N 1
ATOM 1995 C CA . ALA B 1 69 ? 13.312 1.478 -10.25 1 98.69 69 ALA B CA 1
ATOM 1996 C C . ALA B 1 69 ? 12.023 0.697 -10.047 1 98.69 69 ALA B C 1
ATOM 1998 O O . ALA B 1 69 ? 11.773 -0.3 -10.727 1 98.69 69 ALA B O 1
ATOM 1999 N N . LEU B 1 70 ? 11.195 1.147 -9.109 1 98.81 70 LEU B N 1
ATOM 2000 C CA . LEU B 1 70 ? 9.953 0.451 -8.805 1 98.81 70 LEU B CA 1
ATOM 2001 C C . LEU B 1 70 ? 8.984 0.513 -9.977 1 98.81 70 LEU B C 1
ATOM 2003 O O . LEU B 1 70 ? 8.305 -0.47 -10.281 1 98.81 70 LEU B O 1
ATOM 2007 N N . VAL B 1 71 ? 8.922 1.627 -10.648 1 98.06 71 VAL B N 1
ATOM 2008 C CA . VAL B 1 71 ? 8.078 1.743 -11.836 1 98.06 71 VAL B CA 1
ATOM 2009 C C . VAL B 1 71 ? 8.555 0.764 -12.906 1 98.06 71 VAL B C 1
ATOM 2011 O O . VAL B 1 71 ? 7.738 0.103 -13.555 1 98.06 71 VAL B O 1
ATOM 2014 N N . GLY B 1 72 ? 9.875 0.657 -13.055 1 97.94 72 GLY B N 1
ATOM 2015 C CA . GLY B 1 72 ? 10.43 -0.317 -13.984 1 97.94 72 GLY B CA 1
ATOM 2016 C C . GLY B 1 72 ? 10.125 -1.751 -13.602 1 97.94 72 GLY B C 1
ATOM 2017 O O . GLY B 1 72 ? 9.898 -2.598 -14.469 1 97.94 72 GLY B O 1
ATOM 2018 N N . LEU B 1 73 ? 10.039 -1.998 -12.336 1 98.38 73 LEU B N 1
ATOM 2019 C CA . LEU B 1 73 ? 9.812 -3.35 -11.828 1 98.38 73 LEU B CA 1
ATOM 2020 C C . LEU B 1 73 ? 8.375 -3.791 -12.078 1 98.38 73 LEU B C 1
ATOM 2022 O O . LEU B 1 73 ? 8.078 -4.988 -12.07 1 98.38 73 LEU B O 1
ATOM 2026 N N . VAL B 1 74 ? 7.43 -2.855 -12.25 1 97.56 74 VAL B N 1
ATOM 2027 C CA . VAL B 1 74 ? 6.07 -3.229 -12.633 1 97.56 74 VAL B CA 1
ATOM 2028 C C . VAL B 1 74 ? 6.098 -4.008 -13.945 1 97.56 74 VAL B C 1
ATOM 2030 O O . VAL B 1 74 ? 5.5 -5.082 -14.047 1 97.56 74 VAL B O 1
ATOM 2033 N N . GLU B 1 75 ? 6.801 -3.5 -14.914 1 95.88 75 GLU B N 1
ATOM 2034 C CA . GLU B 1 75 ? 6.918 -4.168 -16.203 1 95.88 75 GLU B CA 1
ATOM 2035 C C . GLU B 1 75 ? 7.754 -5.441 -16.094 1 95.88 75 GLU B C 1
ATOM 2037 O O . GLU B 1 75 ? 7.461 -6.441 -16.75 1 95.88 75 GLU B O 1
ATOM 2042 N N . GLU B 1 76 ? 8.859 -5.32 -15.367 1 97.62 76 GLU B N 1
ATOM 2043 C CA . GLU B 1 76 ? 9.727 -6.48 -15.219 1 97.62 76 GLU B CA 1
ATOM 2044 C C . GLU B 1 76 ? 8.984 -7.652 -14.586 1 97.62 76 GLU B C 1
ATOM 2046 O O . GLU B 1 76 ? 9.258 -8.812 -14.898 1 97.62 76 GLU B O 1
ATOM 2051 N N . ASP B 1 77 ? 8.109 -7.344 -13.648 1 97.5 77 ASP B N 1
ATOM 2052 C CA . ASP B 1 77 ? 7.301 -8.398 -13.039 1 97.5 77 ASP B CA 1
ATOM 2053 C C . ASP B 1 77 ? 6.453 -9.109 -14.086 1 97.5 77 ASP B C 1
ATOM 2055 O O . ASP B 1 77 ? 6.352 -10.344 -14.086 1 97.5 77 ASP B O 1
ATOM 2059 N N . ALA B 1 78 ? 5.812 -8.336 -14.961 1 95.19 78 ALA B N 1
ATOM 2060 C CA . ALA B 1 78 ? 4.992 -8.898 -16.031 1 95.19 78 ALA B CA 1
ATOM 2061 C C . ALA B 1 78 ? 5.832 -9.758 -16.969 1 95.19 78 ALA B C 1
ATOM 2063 O O . ALA B 1 78 ? 5.398 -10.828 -17.391 1 95.19 78 ALA B O 1
ATOM 2064 N N . VAL B 1 79 ? 7.016 -9.297 -17.266 1 96.75 79 VAL B N 1
ATOM 2065 C CA . VAL B 1 79 ? 7.918 -10.016 -18.156 1 96.75 79 VAL B CA 1
ATOM 2066 C C . VAL B 1 79 ? 8.352 -11.328 -17.516 1 96.75 79 VAL B C 1
ATOM 2068 O O . VAL B 1 79 ? 8.344 -12.375 -18.156 1 96.75 79 VAL B O 1
ATOM 2071 N N . ALA B 1 80 ? 8.711 -11.25 -16.234 1 97.25 80 ALA B N 1
ATOM 2072 C CA . ALA B 1 80 ? 9.125 -12.453 -15.516 1 97.25 80 ALA B CA 1
ATOM 2073 C C . ALA B 1 80 ? 7.98 -13.461 -15.438 1 97.25 80 ALA B C 1
ATOM 2075 O O . ALA B 1 80 ? 8.188 -14.656 -15.648 1 97.25 80 ALA B O 1
ATOM 2076 N N . PHE B 1 81 ? 6.824 -13.016 -15.172 1 95.38 81 PHE B N 1
ATOM 2077 C CA . PHE B 1 81 ? 5.66 -13.898 -15.141 1 95.38 81 PHE B CA 1
ATOM 2078 C C . PHE B 1 81 ? 5.406 -14.508 -16.516 1 95.38 81 PHE B C 1
ATOM 2080 O O . PHE B 1 81 ? 5.086 -15.695 -16.609 1 95.38 81 PHE B O 1
ATOM 2087 N N . GLY B 1 82 ? 5.523 -13.656 -17.5 1 95.56 82 GLY B N 1
ATOM 2088 C CA . GLY B 1 82 ? 5.336 -14.148 -18.859 1 95.56 82 GLY B CA 1
ATOM 2089 C C . GLY B 1 82 ? 6.289 -15.273 -19.219 1 95.56 82 GLY B C 1
ATOM 2090 O O . GLY B 1 82 ? 5.883 -16.25 -19.844 1 95.56 82 GLY B O 1
ATOM 2091 N N . ALA B 1 83 ? 7.516 -15.117 -18.875 1 97.38 83 ALA B N 1
ATOM 2092 C CA . ALA B 1 83 ? 8.516 -16.156 -19.125 1 97.38 83 ALA B CA 1
ATOM 2093 C C . ALA B 1 83 ? 8.156 -17.453 -18.406 1 97.38 83 ALA B C 1
ATOM 2095 O O . ALA B 1 83 ? 8.297 -18.531 -18.953 1 97.38 83 ALA B O 1
ATOM 2096 N N . LEU B 1 84 ? 7.688 -17.344 -17.219 1 96.81 84 LEU B N 1
ATOM 2097 C CA . LEU B 1 84 ? 7.285 -18.5 -16.422 1 96.81 84 LEU B CA 1
ATOM 2098 C C . LEU B 1 84 ? 6.043 -19.156 -17.016 1 96.81 84 LEU B C 1
ATOM 2100 O O . LEU B 1 84 ? 6 -20.375 -17.188 1 96.81 84 LEU B O 1
ATOM 2104 N N . ALA B 1 85 ? 5.051 -18.344 -17.359 1 94.75 85 ALA B N 1
ATOM 2105 C CA . ALA B 1 85 ? 3.799 -18.828 -17.922 1 94.75 85 ALA B CA 1
ATOM 2106 C C . ALA B 1 85 ? 4.043 -19.562 -19.234 1 94.75 85 ALA B C 1
ATOM 2108 O O . ALA B 1 85 ? 3.381 -20.562 -19.531 1 94.75 85 ALA B O 1
ATOM 2109 N N . ALA B 1 86 ? 5.016 -19.094 -19.984 1 96.88 86 ALA B N 1
ATOM 2110 C CA . ALA B 1 86 ? 5.348 -19.719 -21.266 1 96.88 86 ALA B CA 1
ATOM 2111 C C . ALA B 1 86 ? 5.824 -21.156 -21.062 1 96.88 86 ALA B C 1
ATOM 2113 O O . ALA B 1 86 ? 5.578 -22.031 -21.906 1 96.88 86 ALA B O 1
ATOM 2114 N N . THR B 1 87 ? 6.465 -21.406 -19.984 1 97.62 87 THR B N 1
ATOM 2115 C CA . THR B 1 87 ? 6.98 -22.734 -19.719 1 97.62 87 THR B CA 1
ATOM 2116 C C . THR B 1 87 ? 5.84 -23.719 -19.469 1 97.62 87 THR B C 1
ATOM 2118 O O . THR B 1 87 ? 5.965 -24.922 -19.75 1 97.62 87 THR B O 1
ATOM 2121 N N . TRP B 1 88 ? 4.754 -23.266 -18.891 1 94.44 88 TRP B N 1
ATOM 2122 C CA . TRP B 1 88 ? 3.613 -24.125 -18.594 1 94.44 88 TRP B CA 1
ATOM 2123 C C . TRP B 1 88 ? 2.982 -24.656 -19.875 1 94.44 88 TRP B C 1
ATOM 2125 O O . TRP B 1 88 ? 2.355 -25.719 -19.859 1 94.44 88 TRP B O 1
ATOM 2135 N N . LYS B 1 89 ? 3.229 -24 -20.938 1 95.75 89 LYS B N 1
ATOM 2136 C CA . LYS B 1 89 ? 2.617 -24.359 -22.219 1 95.75 89 LYS B CA 1
ATOM 2137 C C . LYS B 1 89 ? 3.553 -25.234 -23.047 1 95.75 89 LYS B C 1
ATOM 2139 O O . LYS B 1 89 ? 3.188 -25.688 -24.141 1 95.75 89 LYS B O 1
ATOM 2144 N N . MET B 1 90 ? 4.656 -25.484 -22.562 1 97.75 90 MET B N 1
ATOM 2145 C CA . MET B 1 90 ? 5.621 -26.312 -23.266 1 97.75 90 MET B CA 1
ATOM 2146 C C . MET B 1 90 ? 5.156 -27.766 -23.328 1 97.75 90 MET B C 1
ATOM 2148 O O . MET B 1 90 ? 4.477 -28.234 -22.422 1 97.75 90 MET B O 1
ATOM 2152 N N . PRO B 1 91 ? 5.52 -28.5 -24.391 1 97.62 91 PRO B N 1
ATOM 2153 C CA . PRO B 1 91 ? 5.125 -29.906 -24.516 1 97.62 91 PRO B CA 1
ATOM 2154 C C . PRO B 1 91 ? 5.727 -30.781 -23.422 1 97.62 91 PRO B C 1
ATOM 2156 O O . PRO B 1 91 ? 6.824 -30.5 -22.938 1 97.62 91 PRO B O 1
ATOM 2159 N N . LYS B 1 92 ? 5.031 -31.812 -23.047 1 96.31 92 LYS B N 1
ATOM 2160 C CA . LYS B 1 92 ? 5.477 -32.719 -21.984 1 96.31 92 LYS B CA 1
ATOM 2161 C C . LYS B 1 92 ? 5.152 -34.156 -22.312 1 96.31 92 LYS B C 1
ATOM 2163 O O . LYS B 1 92 ? 4.957 -34.969 -21.422 1 96.31 92 LYS B O 1
ATOM 2168 N N . SER B 1 93 ? 5.035 -34.438 -23.547 1 97.75 93 SER B N 1
ATOM 2169 C CA . SER B 1 93 ? 4.551 -35.75 -23.969 1 97.75 93 SER B CA 1
ATOM 2170 C C . SER B 1 93 ? 5.668 -36.781 -23.953 1 97.75 93 SER B C 1
ATOM 2172 O O . SER B 1 93 ? 5.406 -38 -23.859 1 97.75 93 SER B O 1
ATOM 2174 N N . THR B 1 94 ? 6.918 -36.438 -24.125 1 97.88 94 THR B N 1
ATOM 2175 C CA . THR B 1 94 ? 8.062 -37.344 -24.094 1 97.88 94 THR B CA 1
ATOM 2176 C C . THR B 1 94 ? 8.961 -37.062 -22.906 1 97.88 94 THR B C 1
ATOM 2178 O O . THR B 1 94 ? 8.883 -35.969 -22.328 1 97.88 94 THR B O 1
ATOM 2181 N N . PRO B 1 95 ? 9.75 -38.062 -22.516 1 97.56 95 PRO B N 1
ATOM 2182 C CA . PRO B 1 95 ? 10.695 -37.812 -21.422 1 97.56 95 PRO B CA 1
ATOM 2183 C C . PRO B 1 95 ? 11.602 -36.594 -21.703 1 97.56 95 PRO B C 1
ATOM 2185 O O . PRO B 1 95 ? 11.883 -35.812 -20.812 1 97.56 95 PRO B O 1
ATOM 2188 N N . GLU B 1 96 ? 12.039 -36.5 -22.906 1 97.69 96 GLU B N 1
ATOM 2189 C CA . GLU B 1 96 ? 12.906 -35.406 -23.297 1 97.69 96 GLU B CA 1
ATOM 2190 C C . GLU B 1 96 ? 12.18 -34.062 -23.172 1 97.69 96 GLU B C 1
ATOM 2192 O O . GLU B 1 96 ? 12.758 -33.062 -22.719 1 97.69 96 GLU B O 1
ATOM 2197 N N . GLU B 1 97 ? 11 -34.031 -23.594 1 97.44 97 GLU B N 1
ATOM 2198 C CA . GLU B 1 97 ? 10.18 -32.844 -23.516 1 97.44 97 GLU B CA 1
ATOM 2199 C C . GLU B 1 97 ? 9.953 -32.438 -22.062 1 97.44 97 GLU B C 1
ATOM 2201 O O . GLU B 1 97 ? 9.984 -31.25 -21.719 1 97.44 97 GLU B O 1
ATOM 2206 N N . ARG B 1 98 ? 9.773 -33.312 -21.266 1 97.62 98 ARG B N 1
ATOM 2207 C CA . ARG B 1 98 ? 9.539 -33.031 -19.859 1 97.62 98 ARG B CA 1
ATOM 2208 C C . ARG B 1 98 ? 10.789 -32.469 -19.203 1 97.62 98 ARG B C 1
ATOM 2210 O O . ARG B 1 98 ? 10.688 -31.562 -18.359 1 97.62 98 ARG B O 1
ATOM 2217 N N . VAL B 1 99 ? 11.883 -33 -19.562 1 97.56 99 VAL B N 1
ATOM 2218 C CA . VAL B 1 99 ? 13.141 -32.5 -19.031 1 97.56 99 VAL B CA 1
ATOM 2219 C C . VAL B 1 99 ? 13.352 -31.047 -19.484 1 97.56 99 VAL B C 1
ATOM 2221 O O . VAL B 1 99 ? 13.703 -30.172 -18.672 1 97.56 99 VAL B O 1
ATOM 2224 N N . ARG B 1 100 ? 13.086 -30.797 -20.703 1 97.81 100 ARG B N 1
ATOM 2225 C CA . ARG B 1 100 ? 13.242 -29.453 -21.25 1 97.81 100 ARG B CA 1
ATOM 2226 C C . ARG B 1 100 ? 12.289 -28.469 -20.578 1 97.81 100 ARG B C 1
ATOM 2228 O O . ARG B 1 100 ? 12.672 -27.328 -20.297 1 97.81 100 ARG B O 1
ATOM 2235 N N . LYS B 1 101 ? 11.086 -28.906 -20.391 1 98 101 LYS B N 1
ATOM 2236 C CA . LYS B 1 101 ? 10.086 -28.062 -19.719 1 98 101 LYS B CA 1
ATOM 2237 C C . LYS B 1 101 ? 10.516 -27.734 -18.281 1 98 101 LYS B C 1
ATOM 2239 O O . LYS B 1 101 ? 10.438 -26.594 -17.859 1 98 101 LYS B O 1
ATOM 2244 N N . SER B 1 102 ? 10.961 -28.703 -17.656 1 97.62 102 SER B N 1
ATOM 2245 C CA . SER B 1 102 ? 11.398 -28.516 -16.281 1 97.62 102 SER B CA 1
ATOM 2246 C C . SER B 1 102 ? 12.578 -27.547 -16.203 1 97.62 102 SER B C 1
ATOM 2248 O O . SER B 1 102 ? 12.609 -26.672 -15.344 1 97.62 102 SER B O 1
ATOM 2250 N N . GLU B 1 103 ? 13.461 -27.703 -17.094 1 97.94 103 GLU B N 1
ATOM 2251 C CA . GLU B 1 103 ? 14.633 -26.828 -17.109 1 97.94 103 GLU B CA 1
ATOM 2252 C C . GLU B 1 103 ? 14.234 -25.391 -17.406 1 97.94 103 GLU B C 1
ATOM 2254 O O . GLU B 1 103 ? 14.734 -24.453 -16.781 1 97.94 103 GLU B O 1
ATOM 2259 N N . ALA B 1 104 ? 13.375 -25.234 -18.328 1 98.25 104 ALA B N 1
ATOM 2260 C CA . ALA B 1 104 ? 12.891 -23.906 -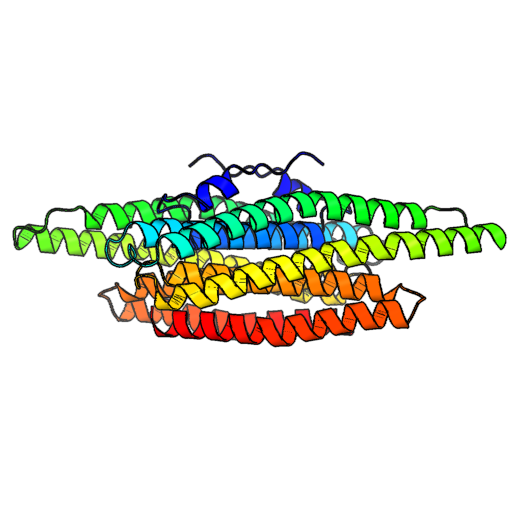18.688 1 98.25 104 ALA B CA 1
ATOM 2261 C C . ALA B 1 104 ? 12.164 -23.25 -17.516 1 98.25 104 ALA B C 1
ATOM 2263 O O . ALA B 1 104 ? 12.328 -22.062 -17.266 1 98.25 104 ALA B O 1
ATOM 2264 N N . GLN B 1 105 ? 11.414 -24.016 -16.844 1 98.06 105 GLN B N 1
ATOM 2265 C CA . GLN B 1 105 ? 10.672 -23.516 -15.688 1 98.06 105 GLN B CA 1
ATOM 2266 C C . GLN B 1 105 ? 11.617 -23.078 -14.57 1 98.06 105 GLN B C 1
ATOM 2268 O O . GLN B 1 105 ? 11.43 -22.016 -13.977 1 98.06 105 GLN B O 1
ATOM 2273 N N . GLN B 1 106 ? 12.57 -23.953 -14.352 1 98.38 106 GLN B N 1
ATOM 2274 C CA . GLN B 1 106 ? 13.516 -23.641 -13.289 1 98.38 106 GLN B CA 1
ATOM 2275 C C . GLN B 1 106 ? 14.297 -22.375 -13.602 1 98.38 106 GLN B C 1
ATOM 2277 O O . GLN B 1 106 ? 14.586 -21.578 -12.703 1 98.38 106 GLN B O 1
ATOM 2282 N N . GLU B 1 107 ? 14.594 -22.156 -14.852 1 98.06 107 GLU B N 1
ATOM 2283 C CA . GLU B 1 107 ? 15.273 -20.938 -15.266 1 98.06 107 GLU B CA 1
ATOM 2284 C C . GLU B 1 107 ? 14.367 -19.719 -15.094 1 98.06 107 GLU B C 1
ATOM 2286 O O . GLU B 1 107 ? 14.797 -18.672 -14.594 1 98.06 107 GLU B O 1
ATOM 2291 N N . ALA B 1 108 ? 13.164 -19.812 -15.438 1 98.19 108 ALA B N 1
ATOM 2292 C CA . ALA B 1 108 ? 12.211 -18.719 -15.367 1 98.19 108 ALA B CA 1
ATOM 2293 C C . ALA B 1 108 ? 11.914 -18.344 -13.922 1 98.19 108 ALA B C 1
ATOM 2295 O O . ALA B 1 108 ? 11.641 -17.172 -13.625 1 98.19 108 ALA B O 1
ATOM 2296 N N . LEU B 1 109 ? 12.047 -19.297 -13.039 1 98.19 109 LEU B N 1
ATOM 2297 C CA . LEU B 1 109 ? 11.734 -19.078 -11.633 1 98.19 109 LEU B CA 1
ATOM 2298 C C . LEU B 1 109 ? 12.75 -18.141 -10.992 1 98.19 109 LEU B C 1
ATOM 2300 O O . LEU B 1 109 ? 12.438 -17.438 -10.031 1 98.19 109 LEU B O 1
ATOM 2304 N N . VAL B 1 110 ? 13.938 -18.125 -11.523 1 97.75 110 VAL B N 1
ATOM 2305 C CA . VAL B 1 110 ? 14.953 -17.219 -10.977 1 97.75 110 VAL B CA 1
ATOM 2306 C C . VAL B 1 110 ? 14.523 -15.773 -11.172 1 97.75 110 VAL B C 1
ATOM 2308 O O . VAL B 1 110 ? 14.539 -14.977 -10.227 1 97.75 110 VAL B O 1
ATOM 2311 N N . GLY B 1 111 ? 14.102 -15.438 -12.391 1 96.06 111 GLY B N 1
ATOM 2312 C CA . GLY B 1 111 ? 13.586 -14.109 -12.656 1 96.06 111 GLY B CA 1
ATOM 2313 C C . GLY B 1 111 ? 12.328 -13.789 -11.859 1 96.06 111 GLY B C 1
ATOM 2314 O O . GLY B 1 111 ? 12.164 -12.664 -11.375 1 96.06 111 GLY B O 1
ATOM 2315 N N . ALA B 1 112 ? 11.492 -14.805 -11.695 1 97.5 112 ALA B N 1
ATOM 2316 C CA . ALA B 1 112 ? 10.227 -14.633 -10.984 1 97.5 112 ALA B CA 1
ATOM 2317 C C . ALA B 1 112 ? 10.461 -14.383 -9.5 1 97.5 112 ALA B C 1
ATOM 2319 O O . ALA B 1 112 ? 9.633 -13.758 -8.836 1 97.5 112 ALA B O 1
ATOM 2320 N N . CYS B 1 113 ? 11.602 -14.812 -8.984 1 98.56 113 CYS B N 1
ATOM 2321 C CA . CYS B 1 113 ? 11.945 -14.57 -7.586 1 98.56 113 CYS B CA 1
ATOM 2322 C C . CYS B 1 113 ? 12.688 -13.25 -7.438 1 98.56 113 CYS B C 1
ATOM 2324 O O . CYS B 1 113 ? 12.492 -12.523 -6.457 1 98.56 113 CYS B O 1
ATOM 2326 N N . GLU B 1 114 ? 13.492 -12.945 -8.391 1 98.56 114 GLU B N 1
ATOM 2327 C CA . GLU B 1 114 ? 14.391 -11.805 -8.25 1 98.56 114 GLU B CA 1
ATOM 2328 C C . GLU B 1 114 ? 13.625 -10.484 -8.32 1 98.56 114 GLU B C 1
ATOM 2330 O O . GLU B 1 114 ? 13.969 -9.531 -7.621 1 98.56 114 GLU B O 1
ATOM 2335 N N . VAL B 1 115 ? 12.656 -10.422 -9.148 1 98.69 115 VAL B N 1
ATOM 2336 C CA . VAL B 1 115 ? 11.914 -9.18 -9.328 1 98.69 115 VAL B CA 1
ATOM 2337 C C . VAL B 1 115 ? 11.234 -8.789 -8.016 1 98.69 115 VAL B C 1
ATOM 2339 O O . VAL B 1 115 ? 11.461 -7.691 -7.492 1 98.69 115 VAL B O 1
ATOM 2342 N N . PRO B 1 116 ? 10.477 -9.672 -7.363 1 98.88 116 PRO B N 1
ATOM 2343 C CA . PRO B 1 116 ? 9.891 -9.273 -6.082 1 98.88 116 PRO B CA 1
ATOM 2344 C C . PRO B 1 116 ? 10.945 -9.078 -4.992 1 98.88 116 PRO B C 1
ATOM 2346 O O . PRO B 1 116 ? 10.766 -8.258 -4.09 1 98.88 116 PRO B O 1
ATOM 2349 N N . MET B 1 117 ? 12.055 -9.758 -5.07 1 98.88 117 MET B N 1
ATOM 2350 C CA . MET B 1 117 ? 13.141 -9.516 -4.125 1 98.88 117 MET B CA 1
ATOM 2351 C C . MET B 1 117 ? 13.656 -8.086 -4.242 1 98.88 117 MET B C 1
ATOM 2353 O O . MET B 1 117 ? 13.938 -7.434 -3.234 1 98.88 117 MET B O 1
ATOM 2357 N N . GLN B 1 118 ? 13.773 -7.645 -5.453 1 98.88 118 GLN B N 1
ATOM 2358 C CA . GLN B 1 118 ? 14.219 -6.273 -5.676 1 98.88 118 GLN B CA 1
ATOM 2359 C C . GLN B 1 118 ? 13.203 -5.273 -5.137 1 98.88 118 GLN B C 1
ATOM 2361 O O . GLN B 1 118 ? 13.57 -4.25 -4.559 1 98.88 118 GLN B O 1
ATOM 2366 N N . ILE B 1 119 ? 11.938 -5.543 -5.316 1 98.94 119 ILE B N 1
ATOM 2367 C CA . ILE B 1 119 ? 10.883 -4.695 -4.766 1 98.94 119 ILE B CA 1
ATOM 2368 C C . ILE B 1 119 ? 11.055 -4.586 -3.254 1 98.94 119 ILE B C 1
ATOM 2370 O O . ILE B 1 119 ? 11.016 -3.482 -2.697 1 98.94 119 ILE B O 1
ATOM 2374 N N . MET B 1 120 ? 11.32 -5.719 -2.621 1 98.94 120 MET B N 1
ATOM 2375 C CA . MET B 1 120 ? 11.508 -5.727 -1.174 1 98.94 120 MET B CA 1
ATOM 2376 C C . MET B 1 120 ? 12.703 -4.867 -0.777 1 98.94 120 MET B C 1
ATOM 2378 O O . MET B 1 120 ? 12.609 -4.055 0.146 1 98.94 120 MET B O 1
ATOM 2382 N N . ARG B 1 121 ? 13.758 -5.051 -1.477 1 98.94 121 ARG B N 1
ATOM 2383 C CA . ARG B 1 121 ? 14.977 -4.324 -1.145 1 98.94 121 ARG B CA 1
ATOM 2384 C C . ARG B 1 121 ? 14.781 -2.82 -1.283 1 98.94 121 ARG B C 1
ATOM 2386 O O . ARG B 1 121 ? 15.266 -2.045 -0.458 1 98.94 121 ARG B O 1
ATOM 2393 N N . ILE B 1 122 ? 14.094 -2.404 -2.305 1 98.94 122 ILE B N 1
ATOM 2394 C CA . ILE B 1 122 ? 13.867 -0.98 -2.523 1 98.94 122 ILE B CA 1
ATOM 2395 C C . ILE B 1 122 ? 12.906 -0.441 -1.47 1 98.94 122 ILE B C 1
ATOM 2397 O O . ILE B 1 122 ? 13.102 0.658 -0.946 1 98.94 122 ILE B O 1
ATOM 2401 N N . CYS B 1 123 ? 11.836 -1.171 -1.136 1 98.94 123 CYS B N 1
ATOM 2402 C CA . CYS B 1 123 ? 10.922 -0.758 -0.073 1 98.94 123 CYS B CA 1
ATOM 2403 C C . CYS B 1 123 ? 11.664 -0.613 1.252 1 98.94 123 CYS B C 1
ATOM 2405 O O . CYS B 1 123 ? 11.359 0.28 2.043 1 98.94 123 CYS B O 1
ATOM 2407 N N . ALA B 1 124 ? 12.633 -1.482 1.461 1 98.94 124 ALA B N 1
ATOM 2408 C CA . ALA B 1 124 ? 13.469 -1.395 2.658 1 98.94 124 ALA B CA 1
ATOM 2409 C C . ALA B 1 124 ? 14.203 -0.061 2.717 1 98.94 124 ALA B C 1
ATOM 2411 O O . ALA B 1 124 ? 14.305 0.553 3.781 1 98.94 124 ALA B O 1
ATOM 2412 N N . LYS B 1 125 ? 14.695 0.382 1.614 1 98.88 125 LYS B N 1
ATOM 2413 C CA . LYS B 1 125 ? 15.383 1.669 1.554 1 98.88 125 LYS B CA 1
ATOM 2414 C C . LYS B 1 125 ? 14.438 2.814 1.896 1 98.88 125 LYS B C 1
ATOM 2416 O O . LYS B 1 125 ? 14.812 3.754 2.6 1 98.88 125 LYS B O 1
ATOM 2421 N N . VAL B 1 126 ? 13.234 2.758 1.409 1 98.94 126 VAL B N 1
ATOM 2422 C CA . VAL B 1 126 ? 12.234 3.779 1.71 1 98.94 126 VAL B CA 1
ATOM 2423 C C . VAL B 1 126 ? 11.953 3.799 3.211 1 98.94 126 VAL B C 1
ATOM 2425 O O . VAL B 1 126 ? 11.891 4.867 3.822 1 98.94 126 VAL B O 1
ATOM 2428 N N . ILE B 1 127 ? 11.805 2.619 3.824 1 98.94 127 ILE B N 1
ATOM 2429 C CA . ILE B 1 127 ? 11.539 2.504 5.254 1 98.94 127 ILE B CA 1
ATOM 2430 C C . ILE B 1 127 ? 12.688 3.119 6.047 1 98.94 127 ILE B C 1
ATOM 2432 O O . ILE B 1 127 ? 12.461 3.836 7.027 1 98.94 127 ILE B O 1
ATOM 2436 N N . GLU B 1 128 ? 13.891 2.873 5.602 1 98.75 128 GLU B N 1
ATOM 2437 C CA . GLU B 1 128 ? 15.062 3.447 6.258 1 98.75 128 GLU B CA 1
ATOM 2438 C C . GLU B 1 128 ? 15.031 4.973 6.203 1 98.75 128 GLU B C 1
ATOM 2440 O O . GLU B 1 128 ? 15.32 5.641 7.199 1 98.75 128 GLU B O 1
ATOM 2445 N N . ILE B 1 129 ? 14.719 5.484 5.07 1 98.56 129 ILE B N 1
ATOM 2446 C CA . ILE B 1 129 ? 14.664 6.934 4.902 1 98.56 129 ILE B CA 1
ATOM 2447 C C . ILE B 1 129 ? 13.555 7.516 5.77 1 98.56 129 ILE B C 1
ATOM 2449 O O . ILE B 1 129 ? 13.742 8.539 6.43 1 98.56 129 ILE B O 1
ATOM 2453 N N . ASP B 1 130 ? 12.414 6.883 5.789 1 98.69 130 ASP B N 1
ATOM 2454 C CA . ASP B 1 130 ? 11.305 7.34 6.625 1 98.69 130 ASP B CA 1
ATOM 2455 C C . ASP B 1 130 ? 11.703 7.375 8.094 1 98.69 130 ASP B C 1
ATOM 2457 O O . ASP B 1 130 ? 11.289 8.266 8.836 1 98.69 130 ASP B O 1
ATOM 2461 N N . HIS B 1 131 ? 12.461 6.375 8.492 1 98.31 131 HIS B N 1
ATOM 2462 C CA . HIS B 1 131 ? 12.953 6.336 9.867 1 98.31 131 HIS B CA 1
ATOM 2463 C C . HIS B 1 131 ? 13.797 7.566 10.18 1 98.31 131 HIS B C 1
ATOM 2465 O O . HIS B 1 131 ? 13.664 8.148 11.266 1 98.31 131 HIS B O 1
ATOM 2471 N N . ASP B 1 132 ? 14.555 8.047 9.258 1 96.38 132 ASP B N 1
ATOM 2472 C CA . ASP B 1 132 ? 15.391 9.227 9.438 1 96.38 132 ASP B CA 1
ATOM 2473 C C . ASP B 1 132 ? 14.539 10.492 9.516 1 96.38 132 ASP B C 1
ATOM 2475 O O . ASP B 1 132 ? 14.922 11.461 10.172 1 96.38 132 ASP B O 1
ATOM 2479 N N . LEU B 1 133 ? 13.438 10.508 8.922 1 96.75 133 LEU B N 1
ATOM 2480 C CA . LEU B 1 133 ? 12.664 11.727 8.703 1 96.75 133 LEU B CA 1
ATOM 2481 C C . LEU B 1 133 ? 11.867 12.086 9.945 1 96.75 133 LEU B C 1
ATOM 2483 O O . LEU B 1 133 ? 11.5 13.25 10.133 1 96.75 133 LEU B O 1
ATOM 2487 N N . ILE B 1 134 ? 11.555 11.125 10.859 1 95.62 134 ILE B N 1
ATOM 2488 C CA . ILE B 1 134 ? 10.633 11.391 11.961 1 95.62 134 ILE B CA 1
ATOM 2489 C C . ILE B 1 134 ? 11.234 12.438 12.891 1 95.62 134 ILE B C 1
ATOM 2491 O O . ILE B 1 134 ? 10.508 13.18 13.555 1 95.62 134 ILE B O 1
ATOM 2495 N N . GLY B 1 135 ? 12.555 12.523 12.891 1 90.62 135 GLY B N 1
ATOM 2496 C CA . GLY B 1 135 ? 13.203 13.5 13.75 1 90.62 135 GLY B CA 1
ATOM 2497 C C . GLY B 1 135 ? 13.438 14.836 13.062 1 90.62 135 GLY B C 1
ATOM 2498 O O . GLY B 1 135 ? 13.969 15.766 13.68 1 90.62 135 GLY B O 1
ATOM 2499 N N . LEU B 1 136 ? 12.906 14.984 11.836 1 90.44 136 LEU B N 1
ATOM 2500 C CA . LEU B 1 136 ? 13.289 16.156 11.047 1 90.44 136 LEU B CA 1
ATOM 2501 C C . LEU B 1 136 ? 12.062 16.953 10.641 1 90.44 136 LEU B C 1
ATOM 2503 O O . LEU B 1 136 ? 12.172 18.125 10.266 1 90.44 136 LEU B O 1
ATOM 2507 N N . VAL B 1 137 ? 10.883 16.344 10.703 1 92.44 137 VAL B N 1
ATOM 2508 C CA . VAL B 1 137 ? 9.742 17 10.07 1 92.44 137 VAL B CA 1
ATOM 2509 C C . VAL B 1 137 ? 8.812 17.578 11.141 1 92.44 137 VAL B C 1
ATOM 2511 O O . VAL B 1 137 ? 8.82 17.125 12.289 1 92.44 137 VAL B O 1
ATOM 2514 N N . ASP B 1 138 ? 8.086 18.594 10.719 1 89.06 138 ASP B N 1
ATOM 2515 C CA . ASP B 1 138 ? 7.078 19.203 11.578 1 89.06 138 ASP B CA 1
ATOM 2516 C C . ASP B 1 138 ? 5.918 18.234 11.828 1 89.06 138 ASP B C 1
ATOM 2518 O O . ASP B 1 138 ? 5.711 17.297 11.062 1 89.06 138 ASP B O 1
ATOM 2522 N N . ARG B 1 139 ? 5.246 18.484 12.852 1 90.12 139 ARG B N 1
ATOM 2523 C CA . ARG B 1 139 ? 4.105 17.656 13.242 1 90.12 139 ARG B CA 1
ATOM 2524 C C . ARG B 1 139 ? 3.055 17.625 12.133 1 90.12 139 ARG B C 1
ATOM 2526 O O . ARG B 1 139 ? 2.389 16.594 11.945 1 90.12 139 ARG B O 1
ATOM 2533 N N . MET B 1 140 ? 2.971 18.656 11.383 1 85.81 140 MET B N 1
ATOM 2534 C CA . MET B 1 140 ? 1.908 18.812 10.391 1 85.81 140 MET B CA 1
ATOM 2535 C C . MET B 1 140 ? 2.061 17.797 9.266 1 85.81 140 MET B C 1
ATOM 2537 O O . MET B 1 140 ? 1.069 17.391 8.664 1 85.81 140 MET B O 1
ATOM 2541 N N . ILE B 1 141 ? 3.283 17.422 8.961 1 91.88 141 ILE B N 1
ATOM 2542 C CA . ILE B 1 141 ? 3.48 16.5 7.855 1 91.88 141 ILE B CA 1
ATOM 2543 C C . ILE B 1 141 ? 4.02 15.172 8.391 1 91.88 141 ILE B C 1
ATOM 2545 O O . ILE B 1 141 ? 4.445 14.312 7.609 1 91.88 141 ILE B O 1
ATOM 2549 N N . LEU B 1 142 ? 4.051 15.016 9.68 1 96.88 142 LEU B N 1
ATOM 2550 C CA . LEU B 1 142 ? 4.539 13.797 10.32 1 96.88 142 LEU B CA 1
ATOM 2551 C C . LEU B 1 142 ? 3.682 12.602 9.922 1 96.88 142 LEU B C 1
ATOM 2553 O O . LEU B 1 142 ? 4.199 11.492 9.758 1 96.88 142 LEU B O 1
ATOM 2557 N N . SER B 1 143 ? 2.375 12.844 9.758 1 97.62 143 SER B N 1
ATOM 2558 C CA . SER B 1 143 ? 1.471 11.766 9.367 1 97.62 143 SER B CA 1
ATOM 2559 C C . SER B 1 143 ? 1.849 11.203 8 1 97.62 143 SER B C 1
ATOM 2561 O O . SER B 1 143 ? 1.65 10.016 7.738 1 97.62 143 SER B O 1
ATOM 2563 N N . ASP B 1 144 ? 2.426 12.047 7.156 1 98.06 144 ASP B N 1
ATOM 2564 C CA . ASP B 1 144 ? 2.82 11.586 5.824 1 98.06 144 ASP B CA 1
ATOM 2565 C C . ASP B 1 144 ? 4.039 10.68 5.898 1 98.06 144 ASP B C 1
ATOM 2567 O O . ASP B 1 144 ? 4.195 9.773 5.074 1 98.06 144 ASP B O 1
ATOM 2571 N N . VAL B 1 145 ? 4.949 10.875 6.863 1 98.56 145 VAL B N 1
ATOM 2572 C CA . VAL B 1 145 ? 6.051 9.953 7.105 1 98.56 145 VAL B CA 1
ATOM 2573 C C . VAL B 1 145 ? 5.5 8.586 7.531 1 98.56 145 VAL B C 1
ATOM 2575 O O . VAL B 1 145 ? 5.934 7.551 7.027 1 98.56 145 VAL B O 1
ATOM 2578 N N . GLY B 1 146 ? 4.551 8.625 8.445 1 98.81 146 GLY B N 1
ATOM 2579 C CA . GLY B 1 146 ? 3.906 7.398 8.891 1 98.81 146 GLY B CA 1
ATOM 2580 C C . GLY B 1 146 ? 3.18 6.664 7.781 1 98.81 146 GLY B C 1
ATOM 2581 O O . GLY B 1 146 ? 3.242 5.438 7.695 1 98.81 146 GLY B O 1
ATOM 2582 N N . ALA B 1 147 ? 2.496 7.438 6.938 1 98.88 147 ALA B N 1
ATOM 2583 C CA . ALA B 1 147 ? 1.798 6.844 5.801 1 98.88 147 ALA B CA 1
ATOM 2584 C C . ALA B 1 147 ? 2.781 6.191 4.836 1 98.88 147 ALA B C 1
ATOM 2586 O O . ALA B 1 147 ? 2.568 5.059 4.391 1 98.88 147 ALA B O 1
ATOM 2587 N N . SER B 1 148 ? 3.861 6.934 4.555 1 98.88 148 SER B N 1
ATOM 2588 C CA . SER B 1 148 ? 4.879 6.414 3.648 1 98.88 148 SER B CA 1
ATOM 2589 C C . SER B 1 148 ? 5.445 5.09 4.152 1 98.88 148 SER B C 1
ATOM 2591 O O . SER B 1 148 ? 5.492 4.105 3.41 1 98.88 148 SER B O 1
ATOM 2593 N N . VAL B 1 149 ? 5.777 5.02 5.402 1 98.94 149 VAL B N 1
ATOM 2594 C CA . VAL B 1 149 ? 6.504 3.867 5.926 1 98.94 149 VAL B CA 1
ATOM 2595 C C . VAL B 1 149 ? 5.586 2.648 5.965 1 98.94 149 VAL B C 1
ATOM 2597 O O . VAL B 1 149 ? 6.016 1.53 5.676 1 98.94 149 VAL B O 1
ATOM 2600 N N . ILE B 1 150 ? 4.305 2.832 6.324 1 98.94 150 ILE B N 1
ATOM 2601 C CA . ILE B 1 150 ? 3.406 1.692 6.484 1 98.94 150 ILE B CA 1
ATOM 2602 C C . ILE B 1 150 ? 2.967 1.186 5.113 1 98.94 150 ILE B C 1
ATOM 2604 O O . ILE B 1 150 ? 2.756 -0.015 4.926 1 98.94 150 ILE B O 1
ATOM 2608 N N . ILE B 1 151 ? 2.867 2.084 4.137 1 98.94 151 ILE B N 1
ATOM 2609 C CA . ILE B 1 151 ? 2.586 1.691 2.762 1 98.94 151 ILE B CA 1
ATOM 2610 C C . ILE B 1 151 ? 3.764 0.9 2.199 1 98.94 151 ILE B C 1
ATOM 2612 O O . ILE B 1 151 ? 3.574 -0.141 1.566 1 98.94 151 ILE B O 1
ATOM 2616 N N . ALA B 1 152 ? 5.016 1.347 2.482 1 98.94 152 ALA B N 1
ATOM 2617 C CA . ALA B 1 152 ? 6.203 0.619 2.049 1 98.94 152 ALA B CA 1
ATOM 2618 C C . ALA B 1 152 ? 6.242 -0.782 2.652 1 98.94 152 ALA B C 1
ATOM 2620 O O . ALA B 1 152 ? 6.586 -1.75 1.971 1 98.94 152 ALA B O 1
ATOM 2621 N N . LEU B 1 153 ? 5.898 -0.853 3.914 1 98.94 153 LEU B N 1
ATOM 2622 C CA . LEU B 1 153 ? 5.867 -2.158 4.566 1 98.94 153 LEU B CA 1
ATOM 2623 C C . LEU B 1 153 ? 4.84 -3.072 3.91 1 98.94 153 LEU B C 1
ATOM 2625 O O . LEU B 1 153 ? 5.102 -4.258 3.697 1 98.94 153 LEU B O 1
ATOM 2629 N N . GLY B 1 154 ? 3.652 -2.51 3.65 1 98.94 154 GLY B N 1
ATOM 2630 C CA . GLY B 1 154 ? 2.648 -3.291 2.945 1 98.94 154 GLY B CA 1
ATOM 2631 C C . GLY B 1 154 ? 3.137 -3.828 1.614 1 98.94 154 GLY B C 1
ATOM 2632 O O . GLY B 1 154 ? 2.936 -5.004 1.302 1 98.94 154 GLY B O 1
ATOM 2633 N N . ALA B 1 155 ? 3.803 -2.973 0.838 1 98.94 155 ALA B N 1
ATOM 2634 C CA . ALA B 1 155 ? 4.363 -3.379 -0.448 1 98.94 155 ALA B CA 1
ATOM 2635 C C . ALA B 1 155 ? 5.414 -4.473 -0.266 1 98.94 155 ALA B C 1
ATOM 2637 O O . ALA B 1 155 ? 5.441 -5.449 -1.021 1 98.94 155 ALA B O 1
ATOM 2638 N N . MET B 1 156 ? 6.262 -4.328 0.722 1 98.94 156 MET B N 1
ATOM 2639 C CA . MET B 1 156 ? 7.324 -5.293 0.997 1 98.94 156 MET B CA 1
ATOM 2640 C C . MET B 1 156 ? 6.738 -6.656 1.354 1 98.94 156 MET B C 1
ATOM 2642 O O . MET B 1 156 ? 7.18 -7.684 0.833 1 98.94 156 MET B O 1
ATOM 2646 N N . LYS B 1 157 ? 5.758 -6.633 2.223 1 98.94 157 LYS B N 1
ATOM 2647 C CA . LYS B 1 157 ? 5.141 -7.883 2.656 1 98.94 157 LYS B CA 1
ATOM 2648 C C . LYS B 1 157 ? 4.387 -8.547 1.508 1 98.94 157 LYS B C 1
ATOM 2650 O O . LYS B 1 157 ? 4.355 -9.781 1.412 1 98.94 157 LYS B O 1
ATOM 2655 N N . ALA B 1 158 ? 3.762 -7.77 0.677 1 98.94 158 ALA B N 1
ATOM 2656 C CA . ALA B 1 158 ? 3.107 -8.312 -0.512 1 98.94 158 ALA B CA 1
ATOM 2657 C C . ALA B 1 158 ? 4.121 -8.969 -1.443 1 98.94 158 ALA B C 1
ATOM 2659 O O . ALA B 1 158 ? 3.92 -10.102 -1.888 1 98.94 158 ALA B O 1
ATOM 2660 N N . ALA B 1 159 ? 5.227 -8.258 -1.718 1 98.88 159 ALA B N 1
ATOM 2661 C CA . ALA B 1 159 ? 6.281 -8.797 -2.576 1 98.88 159 ALA B CA 1
ATOM 2662 C C . ALA B 1 159 ? 6.871 -10.07 -1.987 1 98.88 159 ALA B C 1
ATOM 2664 O O . ALA B 1 159 ? 7.227 -10.992 -2.723 1 98.88 159 ALA B O 1
ATOM 2665 N N . ALA B 1 160 ? 6.961 -10.133 -0.689 1 98.94 160 ALA B N 1
ATOM 2666 C CA . ALA B 1 160 ? 7.488 -11.305 -0.004 1 98.94 160 ALA B CA 1
ATOM 2667 C C . ALA B 1 160 ? 6.68 -12.555 -0.353 1 98.94 160 ALA B C 1
ATOM 2669 O O . ALA B 1 160 ? 7.242 -13.633 -0.544 1 98.94 160 ALA B O 1
ATOM 2670 N N . LEU B 1 161 ? 5.395 -12.406 -0.411 1 98.75 161 LEU B N 1
ATOM 2671 C CA . LEU B 1 161 ? 4.543 -13.547 -0.739 1 98.75 161 LEU B CA 1
ATOM 2672 C C . LEU B 1 161 ? 4.812 -14.039 -2.156 1 98.75 161 LEU B C 1
ATOM 2674 O O . LEU B 1 161 ? 4.742 -15.242 -2.428 1 98.75 161 LEU B O 1
ATOM 2678 N N . ASN B 1 162 ? 5.133 -13.086 -3.053 1 97.81 162 ASN B N 1
ATOM 2679 C CA . ASN B 1 162 ? 5.48 -13.477 -4.41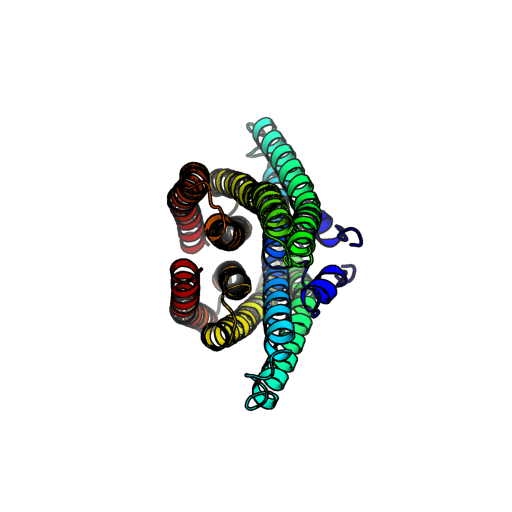4 1 97.81 162 ASN B CA 1
ATOM 2680 C C . ASN B 1 162 ? 6.789 -14.258 -4.457 1 97.81 162 ASN B C 1
ATOM 2682 O O . ASN B 1 162 ? 6.914 -15.227 -5.211 1 97.81 162 ASN B O 1
ATOM 2686 N N . VAL B 1 163 ? 7.754 -13.852 -3.666 1 98.69 163 VAL B N 1
ATOM 2687 C CA . VAL B 1 163 ? 8.984 -14.625 -3.582 1 98.69 163 VAL B CA 1
ATOM 2688 C C . VAL B 1 163 ? 8.688 -16.031 -3.068 1 98.69 163 VAL B C 1
ATOM 2690 O O . VAL B 1 163 ? 9.172 -17.016 -3.623 1 98.69 163 VAL B O 1
ATOM 2693 N N . ARG B 1 164 ? 7.859 -16.109 -2.031 1 98.25 164 ARG B N 1
ATOM 2694 C CA . ARG B 1 164 ? 7.566 -17.391 -1.393 1 98.25 164 ARG B CA 1
ATOM 2695 C C . ARG B 1 164 ? 6.887 -18.344 -2.367 1 98.25 164 ARG B C 1
ATOM 2697 O O . ARG B 1 164 ? 7.262 -19.516 -2.463 1 98.25 164 ARG B O 1
ATOM 2704 N N . VAL B 1 165 ? 5.898 -17.891 -3.111 1 97.06 165 VAL B N 1
ATOM 2705 C CA . VAL B 1 165 ? 5.156 -18.766 -4.016 1 97.06 165 VAL B CA 1
ATOM 2706 C C . VAL B 1 165 ? 6.082 -19.266 -5.125 1 97.06 165 VAL B C 1
ATOM 2708 O O . VAL B 1 165 ? 5.984 -20.422 -5.543 1 97.06 165 VAL B O 1
ATOM 2711 N N . ASN B 1 166 ? 6.934 -18.375 -5.629 1 97.38 166 ASN B N 1
ATOM 2712 C CA . ASN B 1 166 ? 7.844 -18.781 -6.695 1 97.38 166 ASN B CA 1
ATOM 2713 C C . ASN B 1 166 ? 8.922 -19.734 -6.184 1 97.38 166 ASN B C 1
ATOM 2715 O O . ASN B 1 166 ? 9.258 -20.719 -6.848 1 97.38 166 ASN B O 1
ATOM 2719 N N . ALA B 1 167 ? 9.477 -19.422 -5.023 1 97.88 167 ALA B N 1
ATOM 2720 C CA . ALA B 1 167 ? 10.539 -20.25 -4.438 1 97.88 167 ALA B CA 1
ATOM 2721 C C . ALA B 1 167 ? 10.039 -21.656 -4.156 1 97.88 167 ALA B C 1
ATOM 2723 O O . ALA B 1 167 ? 10.812 -22.625 -4.211 1 97.88 167 ALA B O 1
ATOM 2724 N N . ALA B 1 168 ? 8.727 -21.797 -3.898 1 96.5 168 ALA B N 1
ATOM 2725 C CA . ALA B 1 168 ? 8.125 -23.094 -3.59 1 96.5 168 ALA B CA 1
ATOM 2726 C C . ALA B 1 168 ? 8.219 -24.031 -4.785 1 96.5 168 ALA B C 1
ATOM 2728 O O . ALA B 1 168 ? 8.18 -25.266 -4.625 1 96.5 168 ALA B O 1
ATOM 2729 N N . TYR B 1 169 ? 8.453 -23.484 -5.992 1 95.88 169 TYR B N 1
ATOM 2730 C CA . TYR B 1 169 ? 8.492 -24.312 -7.203 1 95.88 169 TYR B CA 1
ATOM 2731 C C . TYR B 1 169 ? 9.93 -24.562 -7.637 1 95.88 169 TYR B C 1
ATOM 2733 O O . TYR B 1 169 ? 10.172 -25.266 -8.625 1 95.88 169 TYR B O 1
ATOM 2741 N N . MET B 1 170 ? 10.844 -24.062 -6.891 1 97.5 170 MET B N 1
ATOM 2742 C CA . MET B 1 170 ? 12.25 -24.281 -7.227 1 97.5 170 MET B CA 1
ATOM 2743 C C . MET B 1 170 ? 12.711 -25.656 -6.785 1 97.5 170 MET B C 1
ATOM 2745 O O . MET B 1 170 ? 12.461 -26.062 -5.648 1 97.5 170 MET B O 1
ATOM 2749 N N . LYS B 1 171 ? 13.336 -26.359 -7.664 1 97.56 171 LYS B N 1
ATOM 2750 C CA . LYS B 1 171 ? 13.891 -27.672 -7.352 1 97.56 171 LYS B CA 1
ATOM 2751 C C . LYS B 1 171 ? 15.195 -27.547 -6.57 1 97.56 171 LYS B C 1
ATOM 2753 O O . LYS B 1 171 ? 15.508 -28.391 -5.73 1 97.56 171 LYS B O 1
ATOM 2758 N N . ASP B 1 172 ? 15.984 -26.516 -6.875 1 97.31 172 ASP B N 1
ATOM 2759 C CA . ASP B 1 172 ? 17.203 -26.234 -6.125 1 97.31 172 ASP B CA 1
ATOM 2760 C C . ASP B 1 172 ? 16.875 -25.75 -4.715 1 97.31 172 ASP B C 1
ATOM 2762 O O . ASP B 1 172 ? 16.625 -24.562 -4.496 1 97.31 172 ASP B O 1
ATOM 2766 N N . ALA B 1 173 ? 17.031 -26.625 -3.764 1 97.44 173 ALA B N 1
ATOM 2767 C CA . ALA B 1 173 ? 16.625 -26.344 -2.387 1 97.44 173 ALA B CA 1
ATOM 2768 C C . ALA B 1 173 ? 17.484 -25.25 -1.778 1 97.44 173 ALA B C 1
ATOM 2770 O O . ALA B 1 173 ? 17 -24.438 -0.989 1 97.44 173 ALA B O 1
ATOM 2771 N N . ASP B 1 174 ? 18.703 -25.25 -2.129 1 97.88 174 ASP B N 1
ATOM 2772 C CA . ASP B 1 174 ? 19.609 -24.25 -1.591 1 97.88 174 ASP B CA 1
ATOM 2773 C C . ASP B 1 174 ? 19.234 -22.859 -2.1 1 97.88 174 ASP B C 1
ATOM 2775 O O . ASP B 1 174 ? 19.25 -21.891 -1.337 1 97.88 174 ASP B O 1
ATOM 2779 N N . ALA B 1 175 ? 18.969 -22.766 -3.367 1 97.5 175 ALA B N 1
ATOM 2780 C CA . ALA B 1 175 ? 18.547 -21.5 -3.943 1 97.5 175 ALA B CA 1
ATOM 2781 C C . ALA B 1 175 ? 17.234 -21.016 -3.326 1 97.5 175 ALA B C 1
ATOM 2783 O O . ALA B 1 175 ? 17.109 -19.844 -2.98 1 97.5 175 ALA B O 1
ATOM 2784 N N . ALA B 1 176 ? 16.312 -21.938 -3.18 1 98.31 176 ALA B N 1
ATOM 2785 C CA . ALA B 1 176 ? 15.023 -21.594 -2.568 1 98.31 176 ALA B CA 1
ATOM 2786 C C . ALA B 1 176 ? 15.211 -21.094 -1.14 1 98.31 176 ALA B C 1
ATOM 2788 O O . ALA B 1 176 ? 14.633 -20.078 -0.753 1 98.31 176 ALA B O 1
ATOM 2789 N N . GLN B 1 177 ? 16.047 -21.734 -0.384 1 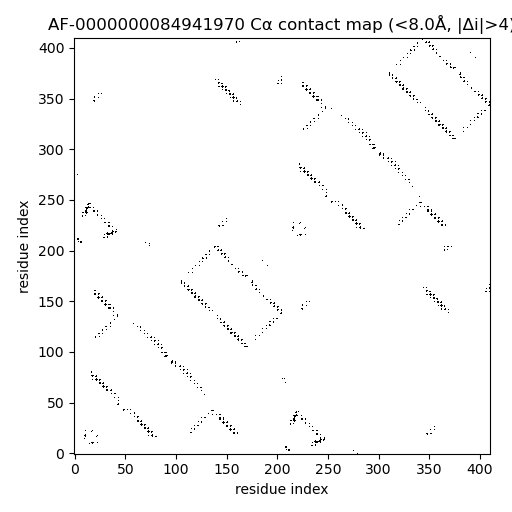98.25 177 GLN B N 1
ATOM 2790 C CA . GLN B 1 177 ? 16.281 -21.375 1.011 1 98.25 177 GLN B CA 1
ATOM 2791 C C . GLN B 1 177 ? 16.984 -20.016 1.122 1 98.25 177 GLN B C 1
ATOM 2793 O O . GLN B 1 177 ? 16.734 -19.266 2.057 1 98.25 177 GLN B O 1
ATOM 2798 N N . ALA B 1 178 ? 17.859 -19.766 0.199 1 98.38 178 ALA B N 1
ATOM 2799 C CA . ALA B 1 178 ? 18.531 -18.469 0.198 1 98.38 178 ALA B CA 1
ATOM 2800 C C . ALA B 1 178 ? 17.547 -17.328 0.022 1 98.38 178 ALA B C 1
ATOM 2802 O O . ALA B 1 178 ? 17.609 -16.328 0.732 1 98.38 178 ALA B O 1
ATOM 2803 N N . TYR B 1 179 ? 16.609 -17.469 -0.899 1 98.5 179 TYR B N 1
ATOM 2804 C CA . TYR B 1 179 ? 15.57 -16.469 -1.097 1 98.5 179 TYR B CA 1
ATOM 2805 C C . TYR B 1 179 ? 14.703 -16.328 0.148 1 98.5 179 TYR B C 1
ATOM 2807 O O . TYR B 1 179 ? 14.484 -15.219 0.634 1 98.5 179 TYR B O 1
ATOM 2815 N N . LEU B 1 180 ? 14.266 -17.453 0.649 1 98.56 180 LEU B N 1
ATOM 2816 C CA . LEU B 1 180 ? 13.352 -17.438 1.786 1 98.56 180 LEU B CA 1
ATOM 2817 C C . LEU B 1 180 ? 14.039 -16.891 3.029 1 98.56 180 LEU B C 1
ATOM 2819 O O . LEU B 1 180 ? 13.414 -16.188 3.832 1 98.56 180 LEU B O 1
ATOM 2823 N N . GLY B 1 181 ? 15.273 -17.219 3.17 1 98.69 181 GLY B N 1
ATOM 2824 C CA . GLY B 1 181 ? 16.047 -16.656 4.266 1 98.69 181 GLY B CA 1
ATOM 2825 C C . GLY B 1 181 ? 16.172 -15.141 4.195 1 98.69 181 GLY B C 1
ATOM 2826 O O . GLY B 1 181 ? 16.016 -14.453 5.207 1 98.69 181 GLY B O 1
ATOM 2827 N N . GLU B 1 182 ? 16.484 -14.648 3.033 1 98.62 182 GLU B N 1
ATOM 2828 C CA . GLU B 1 182 ? 16.562 -13.203 2.861 1 98.62 182 GLU B CA 1
ATOM 2829 C C . GLU B 1 182 ? 15.211 -12.539 3.104 1 98.62 182 GLU B C 1
ATOM 2831 O O . GLU B 1 182 ? 15.133 -11.477 3.73 1 98.62 182 GLU B O 1
ATOM 2836 N N . VAL B 1 183 ? 14.164 -13.172 2.611 1 98.81 183 VAL B N 1
ATOM 2837 C CA . VAL B 1 183 ? 12.812 -12.672 2.822 1 98.81 183 VAL B CA 1
ATOM 2838 C C . VAL B 1 183 ? 12.531 -12.555 4.32 1 98.81 183 VAL B C 1
ATOM 2840 O O . VAL B 1 183 ? 12.094 -11.508 4.797 1 98.81 183 VAL B O 1
ATOM 2843 N N . ASP B 1 184 ? 12.789 -13.602 5.031 1 98.62 184 ASP B N 1
ATOM 2844 C CA . ASP B 1 184 ? 12.492 -13.633 6.461 1 98.62 184 ASP B CA 1
ATOM 2845 C C . ASP B 1 184 ? 13.32 -12.586 7.215 1 98.62 184 ASP B C 1
ATOM 2847 O O . ASP B 1 184 ? 12.805 -11.914 8.109 1 98.62 184 ASP B O 1
ATOM 2851 N N . ASP B 1 185 ? 14.555 -12.469 6.828 1 98.69 185 ASP B N 1
ATOM 2852 C CA . ASP B 1 185 ? 15.43 -11.492 7.473 1 98.69 185 ASP B CA 1
ATOM 2853 C C . ASP B 1 185 ? 14.938 -10.062 7.223 1 98.69 185 ASP B C 1
ATOM 2855 O O . ASP B 1 185 ? 14.914 -9.242 8.133 1 98.69 185 ASP B O 1
ATOM 2859 N N . MET B 1 186 ? 14.57 -9.789 6.023 1 98.75 186 MET B N 1
ATOM 2860 C CA . MET B 1 186 ? 14.102 -8.453 5.664 1 98.75 186 MET B CA 1
ATOM 2861 C C . MET B 1 186 ? 12.797 -8.125 6.379 1 98.75 186 MET B C 1
ATOM 2863 O O . MET B 1 186 ? 12.641 -7.031 6.926 1 98.75 186 MET B O 1
ATOM 2867 N N . ILE B 1 187 ? 11.859 -9.102 6.34 1 98.69 187 ILE B N 1
ATOM 2868 C CA . ILE B 1 187 ? 10.578 -8.859 6.992 1 98.69 187 ILE B CA 1
ATOM 2869 C C . ILE B 1 187 ? 10.797 -8.594 8.484 1 98.69 187 ILE B C 1
ATOM 2871 O O . ILE B 1 187 ? 10.258 -7.633 9.031 1 98.69 187 I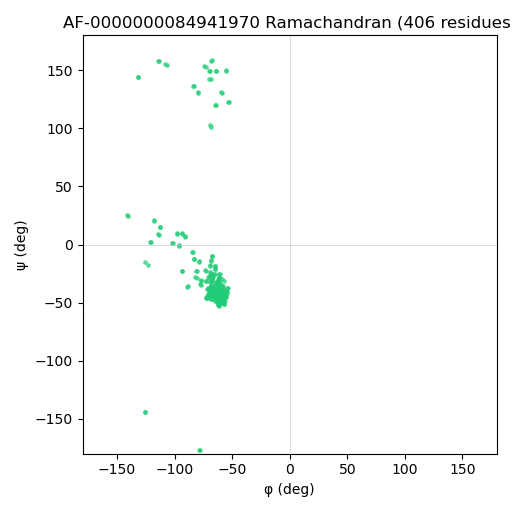LE B O 1
ATOM 2875 N N . ARG B 1 188 ? 11.562 -9.43 9.133 1 98.06 188 ARG B N 1
ATOM 2876 C CA . ARG B 1 188 ? 11.812 -9.266 10.555 1 98.06 188 ARG B CA 1
ATOM 2877 C C . ARG B 1 188 ? 12.414 -7.898 10.859 1 98.06 188 ARG B C 1
ATOM 2879 O O . ARG B 1 188 ? 11.945 -7.191 11.75 1 98.06 188 ARG B O 1
ATOM 2886 N N . THR B 1 189 ? 13.383 -7.469 10.094 1 98.62 189 THR B N 1
ATOM 2887 C CA . THR B 1 189 ? 14.109 -6.227 10.336 1 98.62 189 THR B CA 1
ATOM 2888 C C . THR B 1 189 ? 13.234 -5.02 10.008 1 98.62 189 THR B C 1
ATOM 2890 O O . THR B 1 189 ? 13.078 -4.117 10.836 1 98.62 189 THR B O 1
ATOM 2893 N N . PHE B 1 190 ? 12.602 -5.066 8.938 1 98.75 190 PHE B N 1
ATOM 2894 C CA . PHE B 1 190 ? 11.992 -3.832 8.453 1 98.75 190 PHE B CA 1
ATOM 2895 C C . PHE B 1 190 ? 10.547 -3.725 8.906 1 98.75 190 PHE B C 1
ATOM 2897 O O . PHE B 1 190 ? 9.969 -2.633 8.914 1 98.75 190 PHE B O 1
ATOM 2904 N N . GLU B 1 191 ? 9.922 -4.859 9.219 1 98.56 191 GLU B N 1
ATOM 2905 C CA . GLU B 1 191 ? 8.641 -4.75 9.906 1 98.56 191 GLU B CA 1
ATOM 2906 C C . GLU B 1 191 ? 8.789 -4.055 11.258 1 98.56 191 GLU B C 1
ATOM 2908 O O . GLU B 1 191 ? 7.98 -3.199 11.617 1 98.56 191 GLU B O 1
ATOM 2913 N N . TYR B 1 192 ? 9.82 -4.461 11.977 1 98.5 192 TYR B N 1
ATOM 2914 C CA . TYR B 1 192 ? 10.094 -3.812 13.258 1 98.5 192 TYR B CA 1
ATOM 2915 C C . TYR B 1 192 ? 10.359 -2.324 13.062 1 98.5 192 TYR B C 1
ATOM 2917 O O . TYR B 1 192 ? 9.773 -1.488 13.758 1 98.5 192 TYR B O 1
ATOM 2925 N N . SER B 1 193 ? 11.227 -1.996 12.133 1 98.62 193 SER B N 1
ATOM 2926 C CA . SER B 1 193 ? 11.586 -0.606 11.875 1 98.62 193 SER B CA 1
ATOM 2927 C C . SER B 1 193 ? 10.367 0.217 11.477 1 98.62 193 SER B C 1
ATOM 2929 O O . SER B 1 193 ? 10.18 1.336 11.961 1 98.62 193 SER B O 1
ATOM 2931 N N . ALA B 1 194 ? 9.57 -0.319 10.602 1 98.81 194 ALA B N 1
ATOM 2932 C CA . ALA B 1 194 ? 8.375 0.379 10.133 1 98.81 194 AL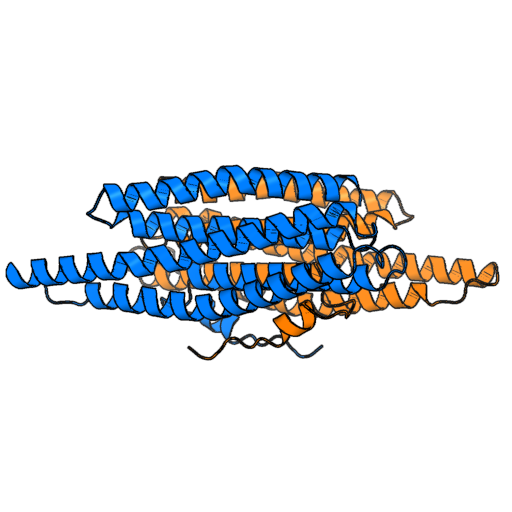A B CA 1
ATOM 2933 C C . ALA B 1 194 ? 7.387 0.605 11.273 1 98.81 194 ALA B C 1
ATOM 2935 O O . ALA B 1 194 ? 6.781 1.675 11.375 1 98.81 194 ALA B O 1
ATOM 2936 N N . GLN B 1 195 ? 7.246 -0.399 12.117 1 98.56 195 GLN B N 1
ATOM 2937 C CA . GLN B 1 195 ? 6.328 -0.288 13.242 1 98.56 195 GLN B CA 1
ATOM 2938 C C . GLN B 1 195 ? 6.801 0.771 14.234 1 98.56 195 GLN B C 1
ATOM 2940 O O . GLN B 1 195 ? 5.984 1.492 14.812 1 98.56 195 GLN B O 1
ATOM 2945 N N . VAL B 1 196 ? 8.062 0.829 14.461 1 98.56 196 VAL B N 1
ATOM 2946 C CA . VAL B 1 196 ? 8.625 1.848 15.344 1 98.56 196 VAL B CA 1
ATOM 2947 C C . VAL B 1 196 ? 8.273 3.236 14.82 1 98.56 196 VAL B C 1
ATOM 2949 O O . VAL B 1 196 ? 7.809 4.094 15.57 1 98.56 196 VAL B O 1
ATOM 2952 N N . VAL B 1 197 ? 8.492 3.447 13.547 1 98.75 197 VAL B N 1
ATOM 2953 C CA . VAL B 1 197 ? 8.188 4.734 12.93 1 98.75 197 VAL B CA 1
ATOM 2954 C C . VAL B 1 197 ? 6.691 5.02 13.023 1 98.75 197 VAL B C 1
ATOM 2956 O O . VAL B 1 197 ? 6.285 6.113 13.422 1 98.75 197 VAL B O 1
ATOM 2959 N N . TYR B 1 198 ? 5.895 4.059 12.656 1 98.81 198 TYR B N 1
ATOM 2960 C CA . TYR B 1 198 ? 4.445 4.238 12.648 1 98.81 198 TYR B CA 1
ATOM 2961 C C . TYR B 1 198 ? 3.934 4.594 14.039 1 98.81 198 TYR B C 1
ATOM 2963 O O . TYR B 1 198 ? 3.121 5.508 14.195 1 98.81 198 TYR B O 1
ATOM 2971 N N . ASP B 1 199 ? 4.414 3.857 15.062 1 98.5 199 ASP B N 1
ATOM 2972 C CA . ASP B 1 199 ? 3.986 4.094 16.438 1 98.5 199 ASP B CA 1
ATOM 2973 C C . ASP B 1 199 ? 4.426 5.473 16.922 1 98.5 199 ASP B C 1
ATOM 2975 O O . ASP B 1 199 ? 3.678 6.164 17.609 1 98.5 199 ASP B O 1
ATOM 2979 N N . PHE B 1 200 ? 5.613 5.805 16.594 1 98.5 200 PHE B N 1
ATOM 2980 C CA . PHE B 1 200 ? 6.082 7.137 16.938 1 98.5 200 PHE B CA 1
ATOM 2981 C C . PHE B 1 200 ? 5.168 8.211 16.359 1 98.5 200 PHE B C 1
ATOM 2983 O O . PHE B 1 200 ? 4.773 9.141 17.062 1 98.5 200 PHE B O 1
ATOM 2990 N N . VAL B 1 201 ? 4.863 8.07 15.078 1 98.56 201 VAL B N 1
ATOM 2991 C CA . VAL B 1 201 ? 4.02 9.047 14.398 1 98.56 201 VAL B CA 1
ATOM 2992 C C . VAL B 1 201 ? 2.641 9.086 15.055 1 98.56 201 VAL B C 1
ATOM 2994 O O . VAL B 1 201 ? 2.125 10.156 15.367 1 98.56 201 VAL B O 1
ATOM 2997 N N . LYS B 1 202 ? 2.064 7.93 15.242 1 97.81 202 LYS B N 1
ATOM 2998 C CA . LYS B 1 202 ? 0.745 7.82 15.867 1 97.81 202 LYS B CA 1
ATOM 2999 C C . LYS B 1 202 ? 0.708 8.531 17.219 1 97.81 202 LYS B C 1
ATOM 3001 O O . LYS B 1 202 ? -0.261 9.227 17.531 1 97.81 202 LYS B O 1
ATOM 3006 N N . ASP B 1 203 ? 1.795 8.438 17.953 1 96.88 203 ASP B N 1
ATOM 3007 C CA . ASP B 1 203 ? 1.854 8.977 19.312 1 96.88 203 ASP B CA 1
ATOM 3008 C C . ASP B 1 203 ? 2.158 10.469 19.297 1 96.88 203 ASP B C 1
ATOM 3010 O O . ASP B 1 203 ? 2.006 11.148 20.312 1 96.88 203 ASP B O 1
ATOM 3014 N N . ASN B 1 204 ? 2.59 11.031 18.125 1 96.81 204 ASN B N 1
ATOM 3015 C CA . ASN B 1 204 ? 3.066 12.414 18.141 1 96.81 204 ASN B CA 1
ATOM 3016 C C . ASN B 1 204 ? 2.24 13.297 17.219 1 96.81 204 ASN B C 1
ATOM 3018 O O . ASN B 1 204 ? 2.59 14.453 16.984 1 96.81 204 ASN B O 1
ATOM 3022 N N . VAL B 1 205 ? 1.261 12.688 16.641 1 93.88 205 VAL B N 1
ATOM 3023 C CA . VAL B 1 205 ? 0.356 13.508 15.844 1 93.88 205 VAL B CA 1
ATOM 3024 C C . VAL B 1 205 ? -0.89 13.844 16.656 1 93.88 205 VAL B C 1
ATOM 3026 O O . VAL B 1 205 ? -1.208 13.156 17.641 1 93.88 205 VAL B O 1
#

pLDDT: mean 96.32, std 4.79, range [62.06, 98.94]

Organism: Slackia exigua (strain ATCC 700122 / DSM 15923 / CIP 105133 / JCM 11022 / KCTC 5966 / S-7) (NCBI:txid649764)